Protein AF-A0A2N0S5H6-F1 (afdb_monomer)

Solvent-accessible surface area (backbone atoms only — not comparable to full-atom values): 31411 Å² total; per-residue (Å²): 136,88,83,88,82,83,91,84,84,89,79,95,75,89,82,78,88,78,75,84,79,77,81,79,90,83,74,82,88,77,57,75,69,56,57,54,49,52,53,50,52,53,53,54,73,74,46,84,79,72,85,78,77,91,74,98,81,82,85,87,78,81,90,71,80,88,72,75,82,74,94,62,91,73,54,74,63,61,60,55,54,60,67,68,74,77,76,79,77,81,77,80,81,58,78,86,73,92,74,80,87,81,83,85,87,77,74,83,90,67,100,73,87,85,73,73,70,66,69,67,74,67,76,87,83,93,69,87,53,64,54,62,48,60,57,70,46,63,93,85,52,78,41,75,45,79,43,86,48,61,28,45,51,56,71,80,57,55,62,32,46,49,51,28,48,58,47,22,59,40,40,54,85,34,24,47,65,59,50,63,32,86,57,41,84,41,66,72,87,80,49,97,61,69,58,93,47,57,46,68,55,55,82,62,59,40,77,39,72,71,100,52,78,43,82,40,66,84,64,49,71,86,80,81,46,74,67,62,53,48,51,53,44,70,76,71,35,62,73,47,52,54,42,14,49,51,43,33,53,51,52,72,76,53,75,72,86,70,79,87,57,52,54,35,73,29,32,41,31,29,47,10,63,24,70,100,50,68,53,76,67,27,40,22,38,18,34,39,35,41,39,77,101,48,49,75,50,74,48,63,49,27,50,58,40,58,55,36,47,32,25,68,78,34,86,66,94,78,85,84,90,79,87,46,17,52,60,52,47,37,30,52,50,33,65,76,42,64,92,45,92,84,67,64,58,76,88,85,75,49,74,66,54,55,56,50,51,59,54,47,44,47,71,46,82,36,60,91,50,71,74,72,94,76,58,56,65,73,45,80,47,78,36,74,40,53,54,64,92,81,36,53,18,44,34,41,32,36,72,72,70,34,73,51,76,47,58,65,74,52,51,98,45,69,61,57,50,53,69,56,65,74,59,89,80,70,84,86,71,91,54,60,63,81,85,44,51,56,29,39,45,32,59,55,51,37,71,50,39,56,55,50,49,65,35,51,52,56,66,52,52,66,61,57,63,72,65,66,81,78,67,100,81,79,73,85,81,78,79,77,80,81,81,76,88,83,87,75,91,134

InterPro domains:
  IPR036866 Ribonuclease Z/Hydroxyacylglutathione hydrolase-like [G3DSA:3.60.15.10] (267-371)
  IPR036866 Ribonuclease Z/Hydroxyacylglutathione hydrolase-like [G3DSA:3.60.15.10] (372-425)
  IPR036866 Ribonuclease Z/Hydroxyacylglutathione hydrolase-like [SSF56281] (268-423)
  IPR047151 Zinc phosphodiesterase ELAC protein 2-like [PTHR12553] (128-422)

Radius of gyration: 30.72 Å; Cα contacts (8 Å, |Δi|>4): 492; chains: 1; bounding box: 107×71×76 Å

Organism: NCBI:txid588596

pLDDT: mean 71.89, std 23.38, range [23.28, 97.62]

Sequence (490 aa):
MAKNITSSSSSTQNLETGTKRTRDSTLDEINSNSTLKYKKEILSLMFNQGQLSNDPKSSNKKRSNGKSSPNRGDNKDSLRERRKEMFPKRLPKSQHSFTSVAYICKGPDYKGKFDPLAAKALGLEPGPQYDIWMNKFGPETEHIIANEKYCPQRIIFYSSALSQLKMSKIDEQHFRIPYYSNEPIKQLESLDNIPKKASFAVPMMIYQTEPSFKLDMSQLGPVFDHNIESGKLLESSDDYLNIAEEVKQEVARSHSEAKNIPGKDVIITTLGTGSTFPSKYRNVSATLIKIPNNGFILLDVGEGTLGSMSRHFGPYDQPHDHHLGIVRVLKKWNEIHKGVDDATISVFGPSRLQKWLDEYSDVEDIGCSKPKNSMGINKVETVAVIHCPNSFGISIEHSDGWKIVYSGDTRPCEDLVRVVKGIQKYQYLPRVGISFDLIQVSIDELYKLPKFVKALKVLYADENEAGIEEDDNVYEEVYIEDEEDDNENK

Nearest PDB structures (foldseek):
  6lfm-assembly1_E  TM=4.347E-01  e=2.422E-01  Homo sapiens
  1f9s-assembly1_C  TM=4.407E-01  e=4.913E-01  Homo sapiens

Mean predicted aligned error: 16.36 Å

Structure (mmCIF, N/CA/C/O backbone):
data_AF-A0A2N0S5H6-F1
#
_entry.id   AF-A0A2N0S5H6-F1
#
loop_
_atom_site.group_PDB
_atom_site.id
_atom_site.type_symbol
_atom_site.label_atom_id
_atom_site.label_alt_id
_atom_site.label_comp_id
_atom_site.label_asym_id
_atom_site.label_entity_id
_atom_site.label_seq_id
_atom_site.pdbx_PDB_ins_code
_atom_site.Cartn_x
_atom_site.Cartn_y
_atom_site.Cartn_z
_atom_site.occupancy
_atom_site.B_iso_or_equiv
_atom_site.auth_seq_id
_atom_site.auth_comp_id
_atom_site.auth_asym_id
_atom_site.auth_atom_id
_atom_site.pdbx_PDB_model_num
ATOM 1 N N . MET A 1 1 ? 53.643 21.256 -0.124 1.00 37.19 1 MET A N 1
ATOM 2 C CA . MET A 1 1 ? 53.958 22.369 -1.044 1.00 37.19 1 MET A CA 1
ATOM 3 C C . MET A 1 1 ? 52.651 22.983 -1.499 1.00 37.19 1 MET A C 1
ATOM 5 O O . MET A 1 1 ? 51.930 22.368 -2.269 1.00 37.19 1 MET A O 1
ATOM 9 N N . ALA A 1 2 ? 52.321 24.140 -0.936 1.00 25.84 2 ALA A N 1
ATOM 10 C CA . ALA A 1 2 ? 51.168 24.942 -1.312 1.00 25.84 2 ALA A CA 1
ATOM 11 C C . ALA A 1 2 ? 51.457 25.716 -2.606 1.00 25.84 2 ALA A C 1
ATOM 13 O O . ALA A 1 2 ? 52.563 26.236 -2.755 1.00 25.84 2 ALA A O 1
ATOM 14 N N . LYS A 1 3 ? 50.457 25.862 -3.481 1.00 25.47 3 LYS A N 1
ATOM 15 C CA . LYS A 1 3 ? 50.323 27.028 -4.365 1.00 25.47 3 LYS A CA 1
ATOM 16 C C . LYS A 1 3 ? 48.847 27.407 -4.500 1.00 25.47 3 LYS A C 1
ATOM 18 O O . LYS A 1 3 ? 48.102 26.786 -5.246 1.00 25.47 3 LYS A O 1
ATOM 23 N N . ASN A 1 4 ? 48.484 28.443 -3.749 1.00 23.48 4 ASN A N 1
ATOM 24 C CA . ASN A 1 4 ? 47.377 29.356 -4.022 1.00 23.48 4 ASN A CA 1
ATOM 25 C C . ASN A 1 4 ? 47.757 30.279 -5.187 1.00 23.48 4 ASN A C 1
ATOM 27 O O . ASN A 1 4 ? 48.866 30.809 -5.154 1.00 23.48 4 ASN A O 1
ATOM 31 N N . ILE A 1 5 ? 46.828 30.536 -6.115 1.00 26.19 5 ILE A N 1
ATOM 32 C CA . ILE A 1 5 ? 46.712 31.772 -6.924 1.00 26.19 5 ILE A CA 1
ATOM 33 C C . ILE A 1 5 ? 45.202 31.955 -7.194 1.00 26.19 5 ILE A C 1
ATOM 35 O O . ILE A 1 5 ? 44.628 31.214 -7.981 1.00 26.19 5 ILE A O 1
ATOM 39 N N . THR A 1 6 ? 44.469 32.604 -6.283 1.00 25.16 6 THR A N 1
ATOM 40 C CA . THR A 1 6 ? 43.900 33.970 -6.383 1.00 25.16 6 THR A CA 1
ATOM 41 C C . THR A 1 6 ? 43.023 34.265 -7.603 1.00 25.16 6 THR A C 1
ATOM 43 O O . THR A 1 6 ? 43.492 34.359 -8.733 1.00 25.16 6 THR A O 1
ATOM 46 N N . SER A 1 7 ? 41.755 34.516 -7.282 1.00 25.08 7 SER A N 1
ATOM 47 C CA . SER A 1 7 ? 40.696 35.165 -8.050 1.00 25.08 7 SER A CA 1
ATOM 48 C C . SER A 1 7 ? 41.043 36.591 -8.490 1.00 25.08 7 SER A C 1
ATOM 50 O O . SER A 1 7 ? 41.510 37.388 -7.673 1.00 25.08 7 SER A O 1
ATOM 52 N N . SER A 1 8 ? 40.677 36.950 -9.719 1.00 23.38 8 SER A N 1
ATOM 53 C CA . SER A 1 8 ? 40.459 38.337 -10.139 1.00 23.38 8 SER A CA 1
ATOM 54 C C . SER A 1 8 ? 39.088 38.470 -10.802 1.00 23.38 8 SER A C 1
ATOM 56 O O . SER A 1 8 ? 38.651 37.624 -11.580 1.00 23.38 8 SER A O 1
ATOM 58 N N . SER A 1 9 ? 38.385 39.527 -10.414 1.00 23.69 9 SER A N 1
ATOM 59 C CA . SER A 1 9 ? 37.044 39.896 -10.837 1.00 23.69 9 SER A CA 1
ATOM 60 C C . SER A 1 9 ? 37.056 40.878 -12.014 1.00 23.69 9 SER A C 1
ATOM 62 O O . SER A 1 9 ? 37.983 41.666 -12.191 1.00 23.69 9 SER A O 1
ATOM 64 N N . SER A 1 10 ? 35.922 40.882 -12.720 1.00 24.36 10 SER A N 1
ATOM 65 C CA . SER A 1 10 ? 35.369 41.914 -13.612 1.00 24.36 10 SER A CA 1
ATOM 66 C C . SER A 1 10 ? 35.843 41.974 -15.074 1.00 24.36 10 SER A C 1
ATOM 68 O O . SER A 1 10 ? 36.946 42.389 -15.411 1.00 24.36 10 SER A O 1
ATOM 70 N N . SER A 1 11 ? 34.915 41.650 -15.975 1.00 23.28 11 SER A N 1
ATOM 71 C CA . SER A 1 11 ? 34.556 42.515 -17.107 1.00 23.28 11 SER A CA 1
ATOM 72 C C . SER A 1 11 ? 33.189 42.091 -17.645 1.00 23.28 11 SER A C 1
ATOM 74 O O . SER A 1 11 ? 32.995 40.999 -18.167 1.00 23.28 11 SER A O 1
ATOM 76 N N . THR A 1 12 ? 32.221 42.978 -17.454 1.00 29.17 12 THR A N 1
ATOM 77 C CA . THR A 1 12 ? 30.920 43.008 -18.113 1.00 29.17 12 THR A CA 1
ATOM 78 C C . THR A 1 12 ? 31.118 43.169 -19.618 1.00 29.17 12 THR A C 1
ATOM 80 O O . THR A 1 12 ? 31.690 44.162 -20.064 1.00 29.17 12 THR A O 1
ATOM 83 N N . GLN A 1 13 ? 30.614 42.222 -20.411 1.00 26.00 13 GLN A N 1
ATOM 84 C CA . GLN A 1 13 ? 30.357 42.440 -21.832 1.00 26.00 13 GLN A CA 1
ATOM 85 C C . GLN A 1 13 ? 28.946 41.971 -22.181 1.00 26.00 13 GLN A C 1
ATOM 87 O O . GLN A 1 13 ? 28.546 40.842 -21.905 1.00 26.00 13 GLN A O 1
ATOM 92 N N . ASN A 1 14 ? 28.202 42.924 -22.735 1.00 26.42 14 ASN A N 1
ATOM 93 C CA . ASN A 1 14 ? 26.841 42.826 -23.230 1.00 26.42 14 ASN A CA 1
ATOM 94 C C . ASN A 1 14 ? 26.702 41.679 -24.239 1.00 26.42 14 ASN A C 1
ATOM 96 O O . ASN A 1 14 ? 27.409 41.671 -25.245 1.00 26.42 14 ASN A O 1
ATOM 100 N N . LEU A 1 15 ? 25.756 40.764 -24.009 1.00 26.03 15 LEU A N 1
ATOM 101 C CA . LEU A 1 15 ? 25.221 39.926 -25.078 1.00 26.03 15 LEU A CA 1
ATOM 102 C C . LEU A 1 15 ? 24.009 40.626 -25.692 1.00 26.03 15 LEU A C 1
ATOM 104 O O . LEU A 1 15 ? 23.014 40.906 -25.024 1.00 26.03 15 LEU A O 1
ATOM 108 N N . GLU A 1 16 ? 24.159 40.924 -26.976 1.00 26.62 16 GLU A N 1
ATOM 109 C CA . GLU A 1 16 ? 23.167 41.502 -27.866 1.00 26.62 16 GLU A CA 1
ATOM 110 C C . GLU A 1 16 ? 21.895 40.647 -27.942 1.00 26.62 16 GLU A C 1
ATOM 112 O O . GLU A 1 16 ? 21.909 39.414 -27.920 1.00 26.62 16 GLU A O 1
ATOM 117 N N . THR A 1 17 ? 20.773 41.346 -28.060 1.00 29.62 17 THR A N 1
ATOM 118 C CA . THR A 1 17 ? 19.429 40.818 -28.256 1.00 29.62 17 THR A CA 1
ATOM 119 C C . THR A 1 17 ? 19.313 40.086 -29.596 1.00 29.62 17 THR A C 1
ATOM 121 O O . THR A 1 17 ? 19.136 40.687 -30.653 1.00 29.62 17 THR A O 1
ATOM 124 N N . GLY A 1 18 ? 19.375 38.754 -29.545 1.00 27.19 18 GLY A N 1
ATOM 125 C CA . GLY A 1 18 ? 19.101 37.869 -30.675 1.00 27.19 18 GLY A CA 1
ATOM 126 C C . GLY A 1 18 ? 17.610 37.812 -31.027 1.00 27.19 18 GLY A C 1
ATOM 127 O O . GLY A 1 18 ? 16.760 37.443 -30.220 1.00 27.19 18 GLY A O 1
ATOM 128 N N . THR A 1 19 ? 17.318 38.186 -32.265 1.00 26.62 19 THR A N 1
ATOM 129 C CA . THR A 1 19 ? 16.029 38.338 -32.945 1.00 26.62 19 THR A CA 1
ATOM 130 C C . THR A 1 19 ? 15.070 37.145 -32.791 1.00 26.62 19 THR A C 1
ATOM 132 O O . THR A 1 19 ? 15.437 35.996 -33.039 1.00 26.62 19 THR A O 1
ATOM 135 N N . LYS A 1 20 ? 13.794 37.425 -32.468 1.00 27.17 20 LYS A N 1
ATOM 136 C CA . LYS A 1 20 ? 12.671 36.471 -32.564 1.00 27.17 20 LYS A CA 1
ATOM 137 C C . LYS A 1 20 ? 12.628 35.862 -33.972 1.00 27.17 20 LYS A C 1
ATOM 139 O O . LYS A 1 20 ? 12.365 36.574 -34.939 1.00 27.17 20 LYS A O 1
ATOM 144 N N . ARG A 1 21 ? 12.847 34.548 -34.089 1.00 26.72 21 ARG A N 1
ATOM 145 C CA . ARG A 1 21 ? 12.574 33.797 -35.323 1.00 26.72 21 ARG A CA 1
ATOM 146 C C . ARG A 1 21 ? 11.066 33.784 -35.577 1.00 26.72 21 ARG A C 1
ATOM 148 O O . ARG A 1 21 ? 10.298 33.242 -34.785 1.00 26.72 21 ARG A O 1
ATOM 155 N N . THR A 1 22 ? 10.659 34.398 -36.678 1.00 28.80 22 THR A N 1
ATOM 156 C CA . THR A 1 22 ? 9.329 34.283 -37.277 1.00 28.80 22 THR A CA 1
ATOM 157 C C . THR A 1 22 ? 9.058 32.828 -37.661 1.00 28.80 22 THR A C 1
ATOM 159 O O . THR A 1 22 ? 9.879 32.207 -38.336 1.00 28.80 22 THR A O 1
ATOM 162 N N . ARG A 1 23 ? 7.922 32.284 -37.203 1.00 28.70 23 ARG A N 1
ATOM 163 C CA . ARG A 1 23 ? 7.387 30.989 -37.645 1.00 28.70 23 ARG A CA 1
ATOM 164 C C . ARG A 1 23 ? 7.070 31.071 -39.137 1.00 28.70 23 ARG A C 1
ATOM 166 O O . ARG A 1 23 ? 6.323 31.952 -39.551 1.00 28.70 23 ARG A O 1
ATOM 173 N N . ASP A 1 24 ? 7.651 30.160 -39.903 1.00 29.22 24 ASP A N 1
ATOM 174 C CA . ASP A 1 24 ? 7.383 29.989 -41.326 1.00 29.22 24 ASP A CA 1
ATOM 175 C C . ASP A 1 24 ? 6.044 29.251 -41.479 1.00 29.22 24 ASP A C 1
ATOM 177 O O . ASP A 1 24 ? 5.888 28.120 -41.018 1.00 29.22 24 ASP A O 1
ATOM 181 N N . SER A 1 25 ? 5.035 29.927 -42.024 1.00 35.44 25 SER A N 1
ATOM 182 C CA . SER A 1 25 ? 3.621 29.531 -41.965 1.00 35.44 25 SER A CA 1
ATOM 183 C C . SER A 1 25 ? 3.172 28.650 -43.138 1.00 35.44 25 SER A C 1
ATOM 185 O O . SER A 1 25 ? 2.024 28.734 -43.564 1.00 35.44 25 SER A O 1
ATOM 187 N N . THR A 1 26 ? 4.061 27.825 -43.696 1.00 32.84 26 THR A N 1
ATOM 188 C CA . THR A 1 26 ? 3.783 27.051 -44.924 1.00 32.84 26 THR A CA 1
ATOM 189 C C . THR A 1 26 ? 4.028 25.542 -44.814 1.00 32.84 26 THR A C 1
ATOM 191 O O . THR A 1 26 ? 4.084 24.866 -45.838 1.00 32.84 26 THR A O 1
ATOM 194 N N . LEU A 1 27 ? 4.128 24.978 -43.602 1.00 32.72 27 LEU A N 1
ATOM 195 C CA . LEU A 1 27 ? 4.300 23.524 -43.402 1.00 32.72 27 LEU A CA 1
ATOM 196 C C . LEU A 1 27 ? 3.227 22.836 -42.532 1.00 32.72 27 LEU A C 1
ATOM 198 O O . LEU A 1 27 ? 3.273 21.616 -42.396 1.00 32.72 27 LEU A O 1
ATOM 202 N N . ASP A 1 28 ? 2.220 23.561 -42.030 1.00 35.97 28 ASP A N 1
ATOM 203 C CA . ASP A 1 28 ? 1.248 23.028 -41.052 1.00 35.97 28 ASP A CA 1
ATOM 204 C C . ASP A 1 28 ? -0.126 22.607 -41.623 1.00 35.97 28 ASP A C 1
ATOM 206 O O . ASP A 1 28 ? -1.021 22.233 -40.867 1.00 35.97 28 ASP A O 1
ATOM 210 N N . GLU A 1 29 ? -0.330 22.595 -42.946 1.00 36.38 29 GLU A N 1
ATOM 211 C CA . GLU A 1 29 ? -1.639 22.233 -43.536 1.00 36.38 29 GLU A CA 1
ATOM 212 C C . GLU A 1 29 ? -1.776 20.783 -44.029 1.00 36.38 29 GLU A C 1
ATOM 214 O O . GLU A 1 29 ? -2.817 20.399 -44.564 1.00 36.38 29 GLU A O 1
ATOM 219 N N . ILE A 1 30 ? -0.790 19.916 -43.782 1.00 39.09 30 ILE A N 1
ATOM 220 C CA . ILE A 1 30 ? -0.921 18.487 -44.090 1.00 39.09 30 ILE A CA 1
ATOM 221 C C . ILE A 1 30 ? -0.887 17.669 -42.793 1.00 39.09 30 ILE A C 1
ATOM 223 O O . ILE A 1 30 ? 0.126 17.617 -42.108 1.00 39.09 30 ILE A O 1
ATOM 227 N N . ASN A 1 31 ? -2.000 16.964 -42.538 1.00 47.22 31 ASN A N 1
ATOM 228 C CA . ASN A 1 31 ? -2.188 15.808 -41.636 1.00 47.22 31 ASN A CA 1
ATOM 229 C C . ASN A 1 31 ? -2.870 15.941 -40.255 1.00 47.22 31 ASN A C 1
ATOM 231 O O . ASN A 1 31 ? -2.855 14.981 -39.480 1.00 47.22 31 ASN A O 1
ATOM 235 N N . SER A 1 32 ? -3.646 16.991 -39.979 1.00 43.47 32 SER A N 1
ATOM 236 C CA . SER A 1 32 ? -4.620 16.938 -38.863 1.00 43.47 32 SER A CA 1
ATOM 237 C C . SER A 1 32 ? -5.765 15.933 -39.123 1.00 43.47 32 SER A C 1
ATOM 239 O O . SER A 1 32 ? -6.182 15.194 -38.228 1.00 43.47 32 SER A O 1
ATOM 241 N N . ASN A 1 33 ? -6.216 15.814 -40.379 1.00 47.38 33 ASN A N 1
ATOM 242 C CA . ASN A 1 33 ? -7.332 14.939 -40.764 1.00 47.38 33 ASN A CA 1
ATOM 243 C C . ASN A 1 33 ? -6.982 13.441 -40.826 1.00 47.38 33 ASN A C 1
ATOM 245 O O . ASN A 1 33 ? -7.839 12.603 -40.543 1.00 47.38 33 ASN A O 1
ATOM 249 N N . SER A 1 34 ? -5.745 13.073 -41.172 1.00 48.41 34 SER A N 1
ATOM 250 C CA . SER A 1 34 ? -5.336 11.660 -41.245 1.00 48.41 34 SER A CA 1
ATOM 251 C C . SER A 1 34 ? -5.050 11.074 -39.864 1.00 48.41 34 SER A C 1
ATOM 253 O O . SER A 1 34 ? -5.452 9.948 -39.586 1.00 48.41 34 SER A O 1
ATOM 255 N N . THR A 1 35 ? -4.467 11.871 -38.966 1.00 44.28 35 THR A N 1
ATOM 256 C CA . THR A 1 35 ? -4.216 11.499 -37.569 1.00 44.28 35 THR A CA 1
ATOM 257 C C . THR A 1 35 ? -5.530 11.241 -36.832 1.00 44.28 35 THR A C 1
ATOM 259 O O . THR A 1 35 ? -5.672 10.248 -36.117 1.00 44.28 35 THR A O 1
ATOM 262 N N . LEU A 1 36 ? -6.544 12.081 -37.070 1.00 47.16 36 LEU A N 1
ATOM 263 C CA . LEU A 1 36 ? -7.873 11.907 -36.486 1.00 47.16 36 LEU A CA 1
ATOM 264 C C . LEU A 1 36 ? -8.618 10.696 -37.071 1.00 47.16 36 LEU A C 1
ATOM 266 O O . LEU A 1 36 ? -9.340 10.005 -36.350 1.00 47.16 36 LEU A O 1
ATOM 270 N N . LYS A 1 37 ? -8.423 10.411 -38.365 1.00 52.50 37 LYS A N 1
ATOM 271 C CA . LYS A 1 37 ? -8.972 9.224 -39.033 1.00 52.50 37 LYS A CA 1
ATOM 272 C C . LYS A 1 37 ? -8.351 7.937 -38.482 1.00 52.50 37 LYS A C 1
ATOM 274 O O . LYS A 1 37 ? -9.092 7.037 -38.104 1.00 52.50 37 LYS A O 1
ATOM 279 N N . TYR A 1 38 ? -7.029 7.903 -38.334 1.00 49.25 38 TYR A N 1
ATOM 280 C CA . TYR A 1 38 ? -6.286 6.765 -37.789 1.00 49.25 38 TYR A CA 1
ATOM 281 C C . TYR A 1 38 ? -6.653 6.484 -36.323 1.00 49.25 38 TYR A C 1
ATOM 283 O O . TYR A 1 38 ? -6.892 5.341 -35.937 1.00 49.25 38 TYR A O 1
ATOM 291 N N . LYS A 1 39 ? -6.818 7.540 -35.510 1.00 52.38 39 LYS A N 1
ATOM 292 C CA . LYS A 1 39 ? -7.276 7.427 -34.115 1.00 52.38 39 LYS A CA 1
ATOM 293 C C . LYS A 1 39 ? -8.697 6.848 -34.018 1.00 52.38 39 LYS A C 1
ATOM 295 O O . LYS A 1 39 ? -8.963 6.032 -33.140 1.00 52.38 39 LYS A O 1
ATOM 300 N N . LYS A 1 40 ? -9.601 7.221 -34.934 1.00 50.97 40 LYS A N 1
ATOM 301 C CA . LYS A 1 40 ? -10.965 6.660 -35.018 1.00 50.97 40 LYS A CA 1
ATOM 302 C C . LYS A 1 40 ? -10.981 5.202 -35.483 1.00 50.97 40 LYS A C 1
ATOM 304 O O . LYS A 1 40 ? -11.780 4.424 -34.975 1.00 50.97 40 LYS A O 1
ATOM 309 N N . GLU A 1 41 ? -10.097 4.832 -36.404 1.00 51.16 41 GLU A N 1
ATOM 310 C CA . GLU A 1 41 ? -9.963 3.459 -36.904 1.00 51.16 41 GLU A CA 1
ATOM 311 C C . GLU A 1 41 ? -9.491 2.510 -35.793 1.00 51.16 41 GLU A C 1
ATOM 313 O O . GLU A 1 41 ? -10.126 1.483 -35.552 1.00 51.16 41 GLU A O 1
ATOM 318 N N . ILE A 1 42 ? -8.475 2.912 -35.020 1.00 51.25 42 ILE A N 1
ATOM 319 C CA . ILE A 1 42 ? -8.006 2.157 -33.848 1.00 51.25 42 ILE A CA 1
ATOM 320 C C . ILE A 1 42 ? -9.111 2.019 -32.794 1.00 51.25 42 ILE A C 1
ATOM 322 O O . ILE A 1 42 ? -9.347 0.918 -32.302 1.00 51.25 42 ILE A O 1
ATOM 326 N N . LEU A 1 43 ? -9.853 3.092 -32.501 1.00 45.72 43 LEU A N 1
ATOM 327 C CA . LEU A 1 43 ? -10.984 3.030 -31.566 1.00 45.72 43 LEU A CA 1
ATOM 328 C C . LEU A 1 43 ? -12.103 2.093 -32.058 1.00 45.72 43 LEU A C 1
ATOM 330 O O . LEU A 1 43 ? -12.698 1.383 -31.253 1.00 45.72 43 LEU A O 1
ATOM 334 N N . SER A 1 44 ? -12.367 2.042 -33.367 1.00 44.56 44 SER A N 1
ATOM 335 C CA . SER A 1 44 ? -13.376 1.142 -33.947 1.00 44.56 44 SER A CA 1
ATOM 336 C C . SER A 1 44 ? -12.968 -0.335 -33.931 1.00 44.56 44 SER A C 1
ATOM 338 O O . SER A 1 44 ? -13.827 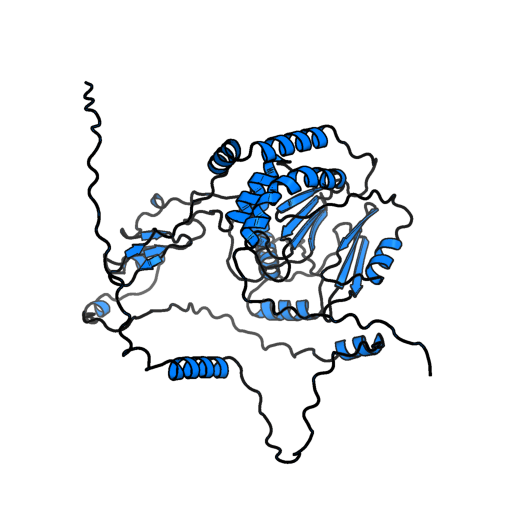-1.205 -33.826 1.00 44.56 44 SER A O 1
ATOM 340 N N . LEU A 1 45 ? -11.664 -0.622 -33.983 1.00 45.06 45 LEU A N 1
ATOM 341 C CA . LEU A 1 45 ? -11.116 -1.976 -33.860 1.00 45.06 45 LEU A CA 1
ATOM 342 C C . LEU A 1 45 ? -11.056 -2.441 -32.397 1.00 45.06 45 LEU A C 1
ATOM 344 O O . LEU A 1 45 ? -11.175 -3.633 -32.125 1.00 45.06 45 LEU A O 1
ATOM 348 N N . MET A 1 46 ? -10.888 -1.506 -31.457 1.00 36.06 46 MET A N 1
ATOM 349 C CA . MET A 1 46 ? -10.826 -1.781 -30.017 1.00 36.06 46 MET A CA 1
ATOM 350 C C . MET A 1 46 ? -12.196 -2.061 -29.385 1.00 36.06 46 MET A C 1
ATOM 352 O O . MET A 1 46 ? -12.273 -2.803 -28.407 1.00 36.06 46 MET A O 1
ATOM 356 N N . PHE A 1 47 ? -13.279 -1.509 -29.940 1.00 45.59 47 PHE A N 1
ATOM 357 C CA . PHE A 1 47 ? -14.634 -1.681 -29.417 1.00 45.59 47 PHE A CA 1
ATOM 358 C C . PHE A 1 47 ? -15.553 -2.267 -30.490 1.00 45.59 47 PHE A C 1
ATOM 360 O O . PHE A 1 47 ? -16.027 -1.566 -31.379 1.00 45.59 47 PHE A O 1
ATOM 367 N N . ASN A 1 48 ? -15.829 -3.567 -30.380 1.00 39.91 48 ASN A N 1
ATOM 368 C CA . ASN A 1 48 ? -16.759 -4.280 -31.253 1.00 39.91 48 ASN A CA 1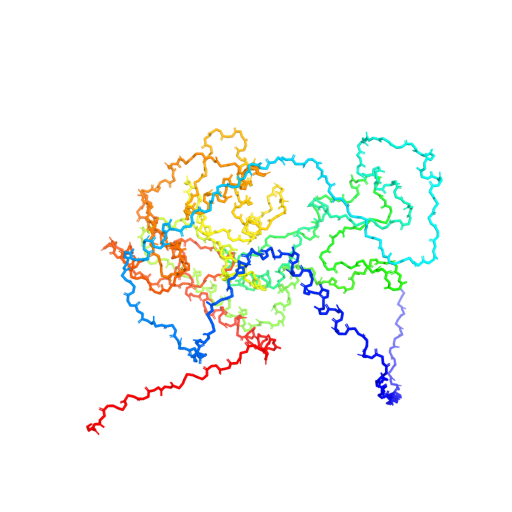
ATOM 369 C C . ASN A 1 48 ? -18.169 -3.670 -31.101 1.00 39.91 48 ASN A C 1
ATOM 371 O O . ASN A 1 48 ? -18.858 -3.924 -30.111 1.00 39.91 48 ASN A O 1
ATOM 375 N N . GLN A 1 49 ? -18.600 -2.832 -32.049 1.00 42.25 49 GLN A N 1
ATOM 376 C CA . GLN A 1 49 ? -19.969 -2.317 -32.068 1.00 42.25 49 GLN A CA 1
ATOM 377 C C . GLN A 1 49 ? -20.910 -3.463 -32.447 1.00 42.25 49 GLN A C 1
ATOM 379 O O . GLN A 1 49 ? -20.966 -3.897 -33.596 1.00 42.25 49 GLN A O 1
ATOM 384 N N . GLY A 1 50 ? -21.626 -3.981 -31.447 1.00 35.31 50 GLY A N 1
ATOM 385 C CA . GLY A 1 50 ? -22.696 -4.948 -31.645 1.00 35.31 50 GLY A CA 1
ATOM 386 C C . GLY A 1 50 ? -23.704 -4.450 -32.683 1.00 35.31 50 GLY A C 1
ATOM 387 O O . GLY A 1 50 ? -24.049 -3.271 -32.718 1.00 35.31 50 GLY A O 1
ATOM 388 N N . GLN A 1 51 ? -24.135 -5.379 -33.534 1.00 34.12 51 GLN A N 1
ATOM 389 C CA . GLN A 1 51 ? -25.084 -5.214 -34.632 1.00 34.12 51 GLN A CA 1
ATOM 390 C C . GLN A 1 51 ? -26.220 -4.229 -34.310 1.00 34.12 51 GLN A C 1
ATOM 392 O O . GLN A 1 51 ? -27.123 -4.531 -33.532 1.00 34.12 51 GLN A O 1
ATOM 397 N N . LEU A 1 52 ? -26.214 -3.074 -34.976 1.00 31.83 52 LEU A N 1
ATOM 398 C CA . LEU A 1 52 ? -27.413 -2.262 -35.145 1.00 31.83 52 LEU A CA 1
ATOM 399 C C . LEU A 1 52 ? -28.287 -2.950 -36.198 1.00 31.83 52 LEU A C 1
ATOM 401 O O . LEU A 1 52 ? -27.934 -3.009 -37.376 1.00 31.83 52 LEU A O 1
ATOM 405 N N . SER A 1 53 ? -29.413 -3.511 -35.763 1.00 30.67 53 SER A N 1
ATOM 406 C CA . SER A 1 53 ? -30.459 -3.999 -36.654 1.00 30.67 53 SER A CA 1
ATOM 407 C C . SER A 1 53 ? -31.038 -2.829 -37.452 1.00 30.67 53 SER A C 1
ATOM 409 O O . SER A 1 53 ? -31.496 -1.838 -36.883 1.00 30.67 53 SER A O 1
ATOM 411 N N . ASN A 1 54 ? -31.019 -2.962 -38.777 1.00 30.98 54 ASN A N 1
ATOM 412 C CA . ASN A 1 54 ? -31.700 -2.068 -39.704 1.00 30.98 54 ASN A CA 1
ATOM 413 C C . ASN A 1 54 ? -33.213 -2.193 -39.510 1.00 30.98 54 ASN A C 1
ATOM 415 O O . ASN A 1 54 ? -33.800 -3.165 -39.978 1.00 30.98 54 ASN A O 1
ATOM 419 N N . ASP A 1 55 ? -33.839 -1.200 -38.882 1.00 30.41 55 ASP A N 1
ATOM 420 C CA . ASP A 1 55 ? -35.292 -1.041 -38.931 1.00 30.41 55 ASP A CA 1
ATOM 421 C C . ASP A 1 55 ? -35.649 0.421 -39.266 1.00 30.41 55 ASP A C 1
ATOM 423 O O . ASP A 1 55 ? -35.576 1.309 -38.410 1.00 30.41 55 ASP A O 1
ATOM 427 N N . PRO A 1 56 ? -35.965 0.740 -40.536 1.00 32.41 56 PRO A N 1
ATOM 428 C CA . PRO A 1 56 ? -36.235 2.101 -40.966 1.00 32.41 56 PRO A CA 1
ATOM 429 C C . PRO A 1 56 ? -37.733 2.384 -40.848 1.00 32.41 56 PRO A C 1
ATOM 431 O O . PRO A 1 56 ? -38.447 2.309 -41.843 1.00 32.41 56 PRO A O 1
ATOM 434 N N . LYS A 1 57 ? -38.228 2.699 -39.642 1.00 34.41 57 LYS A N 1
ATOM 435 C CA . LYS A 1 57 ? -39.567 3.292 -39.428 1.00 34.41 57 LYS A CA 1
ATOM 436 C C . LYS A 1 57 ? -39.743 3.804 -37.994 1.00 34.41 57 LYS A C 1
ATOM 438 O O . LYS A 1 57 ? -40.250 3.101 -37.134 1.00 34.41 57 LYS A O 1
ATOM 443 N N . SER A 1 58 ? -39.357 5.058 -37.751 1.00 29.53 58 SER A N 1
ATOM 444 C CA . SER A 1 58 ? -40.001 5.955 -36.769 1.00 29.53 58 SER A CA 1
ATOM 445 C C . SER A 1 58 ? -39.260 7.297 -36.734 1.00 29.53 58 SER A C 1
ATOM 447 O O . SER A 1 58 ? -38.479 7.597 -35.831 1.00 29.53 58 SER A O 1
ATOM 449 N N . SER A 1 59 ? -39.511 8.123 -37.744 1.00 31.48 59 SER A N 1
ATOM 450 C CA . SER A 1 59 ? -39.229 9.557 -37.714 1.00 31.48 59 SER A CA 1
ATOM 451 C C . SER A 1 59 ? -40.144 10.274 -36.710 1.00 31.48 59 SER A C 1
ATOM 453 O O . SER A 1 59 ? -41.331 9.965 -36.637 1.00 31.48 59 SER A O 1
ATOM 455 N N . ASN A 1 60 ? -39.595 11.302 -36.054 1.00 33.81 60 ASN A N 1
ATOM 456 C CA . ASN A 1 60 ? -40.241 12.322 -35.211 1.00 33.81 60 ASN A CA 1
ATOM 457 C C . ASN A 1 60 ? -40.513 11.983 -33.736 1.00 33.81 60 ASN A C 1
ATOM 459 O O . ASN A 1 60 ? -41.648 11.727 -33.342 1.00 33.81 60 ASN A O 1
ATOM 463 N N . LYS A 1 61 ? -39.514 12.237 -32.878 1.00 31.28 61 LYS A N 1
ATOM 464 C CA . LYS A 1 61 ? -39.754 12.905 -31.587 1.00 31.28 61 LYS A CA 1
ATOM 465 C C . LYS A 1 61 ? -38.727 14.015 -31.360 1.00 31.28 61 LYS A C 1
ATOM 467 O O . LYS A 1 61 ? -37.525 13.808 -31.482 1.00 31.28 61 LYS A O 1
ATOM 472 N N . LYS A 1 62 ? -39.256 15.207 -31.077 1.00 28.83 62 LYS A N 1
ATOM 473 C CA . LYS A 1 62 ? -38.541 16.439 -30.728 1.00 28.83 62 LYS A CA 1
ATOM 474 C C . LYS A 1 62 ? -37.494 16.175 -29.640 1.00 28.83 62 LYS A C 1
ATOM 476 O O . LYS A 1 62 ? -37.791 15.498 -28.659 1.00 28.83 62 LYS A O 1
ATOM 481 N N . ARG A 1 63 ? -36.312 16.780 -29.795 1.00 29.55 63 ARG A N 1
ATOM 482 C CA . ARG A 1 63 ? -35.331 16.960 -28.718 1.00 29.55 63 ARG A CA 1
ATOM 483 C C . ARG A 1 63 ? -36.001 17.731 -27.578 1.00 29.55 63 ARG A C 1
ATOM 485 O O . ARG A 1 63 ? -36.312 18.907 -27.736 1.00 29.55 63 ARG A O 1
ATOM 492 N N . SER A 1 64 ? -36.259 17.057 -26.463 1.00 28.52 64 SER A N 1
ATOM 493 C CA . SER A 1 64 ? -36.556 17.701 -25.187 1.00 28.52 64 SER A CA 1
ATOM 494 C C . SER A 1 64 ? -35.242 17.926 -24.449 1.00 28.52 64 SER A C 1
ATOM 496 O O . SER A 1 64 ? -34.471 16.980 -24.283 1.00 28.52 64 SER A O 1
ATOM 498 N N . ASN A 1 65 ? -35.016 19.168 -24.021 1.00 29.08 65 ASN A N 1
ATOM 499 C CA . ASN A 1 65 ? -33.934 19.572 -23.130 1.00 29.08 65 ASN A CA 1
ATOM 500 C C . ASN A 1 65 ? -33.798 18.603 -21.949 1.00 29.08 65 ASN A C 1
ATOM 502 O O . ASN A 1 65 ? -34.803 18.159 -21.383 1.00 29.08 65 ASN A O 1
ATOM 506 N N . GLY A 1 66 ? -32.549 18.266 -21.622 1.00 31.47 66 GLY A N 1
ATOM 507 C CA . GLY A 1 66 ? -32.190 17.380 -20.525 1.00 31.47 66 GLY A CA 1
ATOM 508 C C . GLY A 1 66 ? -32.734 17.918 -19.210 1.00 31.47 66 GLY A C 1
ATOM 509 O O . GLY A 1 66 ? -32.215 18.884 -18.666 1.00 31.47 66 GLY A O 1
ATOM 510 N N . LYS A 1 67 ? -33.798 17.284 -18.716 1.00 30.11 67 LYS A N 1
ATOM 511 C CA . LYS A 1 67 ? -34.198 17.400 -17.322 1.00 30.11 67 LYS A CA 1
ATOM 512 C C . LYS A 1 67 ? -33.273 16.518 -16.495 1.00 30.11 67 LYS A C 1
ATOM 514 O O . LYS A 1 67 ? -33.056 15.351 -16.826 1.00 30.11 67 LYS A O 1
ATOM 519 N N . SER A 1 68 ? -32.761 17.126 -15.436 1.00 33.09 68 SER A N 1
ATOM 520 C CA . SER A 1 68 ? -32.171 16.504 -14.262 1.00 33.09 68 SER A CA 1
ATOM 521 C C . SER A 1 68 ? -32.895 15.212 -13.872 1.00 33.09 68 SER A C 1
ATOM 523 O O . SER A 1 68 ? -34.121 15.091 -13.947 1.00 33.09 68 SER A O 1
ATOM 525 N N . SER A 1 69 ? -32.095 14.220 -13.484 1.00 30.20 69 SER A N 1
ATOM 526 C CA . SER A 1 69 ? -32.565 12.922 -13.006 1.00 30.20 69 SER A CA 1
ATOM 527 C C . SER A 1 69 ? -33.563 13.131 -11.859 1.00 30.20 69 SER A C 1
ATOM 529 O O . SER A 1 69 ? -33.222 13.814 -10.891 1.00 30.20 69 SER A O 1
ATOM 531 N N . PRO A 1 70 ? -34.797 12.602 -11.926 1.00 34.72 70 PRO A N 1
ATOM 532 C CA . PRO A 1 70 ? -35.753 12.838 -10.866 1.00 34.72 70 PRO A CA 1
ATOM 533 C C . PRO A 1 70 ? -35.370 11.983 -9.658 1.00 34.72 70 PRO A C 1
ATOM 535 O O . PRO A 1 70 ? -35.311 10.755 -9.749 1.00 34.72 70 PRO A O 1
ATOM 538 N N . ASN A 1 71 ? -35.181 12.643 -8.513 1.00 41.81 71 ASN A N 1
ATOM 539 C CA . ASN A 1 71 ? -35.394 12.055 -7.194 1.00 41.81 71 ASN A CA 1
ATOM 540 C C . ASN A 1 71 ? -36.779 11.386 -7.195 1.00 41.81 71 ASN A C 1
ATOM 542 O O . ASN A 1 71 ? -37.805 12.032 -6.991 1.00 41.81 71 ASN A O 1
ATOM 546 N N . ARG A 1 72 ? -36.829 10.087 -7.480 1.00 37.66 72 ARG A N 1
ATOM 547 C CA . ARG A 1 72 ? -38.010 9.254 -7.273 1.00 37.66 72 ARG A CA 1
ATOM 548 C C . ARG A 1 72 ? -37.640 8.201 -6.252 1.00 37.66 72 ARG A C 1
ATOM 550 O O . ARG A 1 72 ? -36.617 7.538 -6.386 1.00 37.66 72 ARG A O 1
ATOM 557 N N . GLY A 1 73 ? -38.470 8.107 -5.216 1.00 39.88 73 GLY A N 1
ATOM 558 C CA . GLY A 1 73 ? -38.400 7.086 -4.181 1.00 39.88 73 GLY A CA 1
ATOM 559 C C . GLY A 1 73 ? -38.524 5.698 -4.792 1.00 39.88 73 GLY A C 1
ATOM 560 O O . GLY A 1 73 ? -39.610 5.128 -4.856 1.00 39.88 73 GLY A O 1
ATOM 561 N N . ASP A 1 74 ? -37.400 5.170 -5.261 1.00 39.94 74 ASP A N 1
ATOM 562 C CA . ASP A 1 74 ? -37.313 3.818 -5.773 1.00 39.94 74 ASP A CA 1
ATOM 563 C C . ASP A 1 74 ? -37.538 2.860 -4.603 1.00 39.94 74 ASP A C 1
ATOM 565 O O . ASP A 1 74 ? -36.745 2.765 -3.662 1.00 39.94 74 ASP A O 1
ATOM 569 N N . ASN A 1 75 ? -38.669 2.159 -4.662 1.00 46.53 75 ASN A N 1
ATOM 570 C CA . ASN A 1 75 ? -39.049 1.140 -3.699 1.00 46.53 75 ASN A CA 1
ATOM 571 C C . ASN A 1 75 ? -37.894 0.128 -3.555 1.00 46.53 75 ASN A C 1
ATOM 573 O O . ASN A 1 75 ? -37.365 -0.340 -4.573 1.00 46.53 75 ASN A O 1
ATOM 577 N N . LYS A 1 76 ? -37.488 -0.202 -2.316 1.00 51.53 76 LYS A N 1
ATOM 578 C CA . LYS A 1 76 ? -36.308 -1.045 -2.010 1.00 51.53 76 LYS A CA 1
ATOM 579 C C . LYS A 1 76 ? -36.320 -2.377 -2.771 1.00 51.53 76 LYS A C 1
ATOM 581 O O . LYS A 1 76 ? -35.258 -2.884 -3.137 1.00 51.53 76 LYS A O 1
ATOM 586 N N . ASP A 1 77 ? -37.507 -2.896 -3.071 1.00 49.28 77 ASP A N 1
ATOM 587 C CA . ASP A 1 77 ? -37.700 -4.130 -3.832 1.00 49.28 77 ASP A CA 1
ATOM 588 C C . ASP A 1 77 ? -37.348 -3.989 -5.322 1.00 49.28 77 ASP A C 1
ATOM 590 O O . ASP A 1 77 ? -36.745 -4.894 -5.889 1.00 49.28 77 ASP A O 1
ATOM 594 N N . SER A 1 78 ? -37.578 -2.826 -5.942 1.00 48.22 78 SER A N 1
ATOM 595 C CA . SER A 1 78 ? -37.229 -2.569 -7.354 1.00 48.22 78 SER A CA 1
ATOM 596 C C . SER A 1 78 ? -35.715 -2.487 -7.597 1.00 48.22 78 SER A C 1
ATOM 598 O O . SER A 1 78 ? -35.216 -2.830 -8.672 1.00 48.22 78 SER A O 1
ATOM 600 N N . LEU A 1 79 ? -34.957 -2.049 -6.586 1.00 49.31 79 LEU A N 1
ATOM 601 C CA . LEU A 1 79 ? -33.494 -2.060 -6.601 1.00 49.31 79 LEU A CA 1
ATOM 602 C C . LEU A 1 79 ? -32.947 -3.466 -6.338 1.00 49.31 79 LEU A C 1
ATOM 604 O O . LEU A 1 79 ? -31.861 -3.782 -6.811 1.00 49.31 79 LEU A O 1
ATOM 608 N N . ARG A 1 80 ? -33.669 -4.306 -5.588 1.00 50.06 80 ARG A N 1
ATOM 609 C CA . ARG A 1 80 ? -33.338 -5.724 -5.366 1.00 50.06 80 ARG A CA 1
ATOM 610 C C . ARG A 1 80 ? -33.638 -6.586 -6.596 1.00 50.06 80 ARG A C 1
ATOM 612 O O . ARG A 1 80 ? -32.855 -7.478 -6.903 1.00 50.06 80 ARG A O 1
ATOM 619 N N . GLU A 1 81 ? -34.722 -6.296 -7.307 1.00 48.72 81 GLU A N 1
ATOM 620 C CA . GLU A 1 81 ? -35.115 -6.950 -8.562 1.00 48.72 81 GLU A CA 1
ATOM 621 C C . GLU A 1 81 ? -34.128 -6.630 -9.693 1.00 48.72 81 GLU A C 1
ATOM 623 O O . GLU A 1 81 ? -33.550 -7.548 -10.270 1.00 48.72 81 GLU A O 1
ATOM 628 N N . ARG A 1 82 ? -33.794 -5.346 -9.915 1.00 50.91 82 ARG A N 1
ATOM 629 C CA . ARG A 1 82 ? -32.763 -4.943 -10.897 1.00 50.91 82 ARG A CA 1
ATOM 630 C C . ARG A 1 82 ? -31.370 -5.518 -10.601 1.00 50.91 82 ARG A C 1
ATOM 632 O O . ARG A 1 82 ? -30.558 -5.652 -11.508 1.00 50.91 82 ARG A O 1
ATOM 639 N N . ARG A 1 83 ? -31.080 -5.899 -9.349 1.00 52.66 83 ARG A N 1
ATOM 640 C CA . ARG A 1 83 ? -29.824 -6.573 -8.960 1.00 52.66 83 ARG A CA 1
ATOM 641 C C . ARG A 1 83 ? -29.744 -8.042 -9.401 1.00 52.66 83 ARG A C 1
ATOM 643 O O . ARG A 1 83 ? -28.640 -8.581 -9.410 1.00 52.66 83 ARG A O 1
ATOM 650 N N . LYS A 1 84 ? -30.862 -8.696 -9.753 1.00 50.66 84 LYS A N 1
ATOM 651 C CA . LYS A 1 84 ? -30.868 -10.094 -10.234 1.00 50.66 84 LYS A CA 1
ATOM 652 C C . LYS A 1 84 ? -30.495 -10.218 -11.716 1.00 50.66 84 LYS A C 1
ATOM 654 O O . LYS A 1 84 ? -29.977 -11.256 -12.126 1.00 50.66 84 LYS A O 1
ATOM 659 N N . GLU A 1 85 ? -30.705 -9.172 -12.511 1.00 49.41 85 GLU A N 1
ATOM 660 C CA . GLU A 1 85 ? -30.512 -9.195 -13.963 1.00 49.41 85 GLU A CA 1
ATOM 661 C C . GLU A 1 85 ? -29.151 -8.617 -14.377 1.00 49.41 85 GLU A C 1
ATOM 663 O O . GLU A 1 85 ? -29.033 -7.454 -14.731 1.00 49.41 85 GLU A O 1
ATOM 668 N N . MET A 1 86 ? -28.100 -9.436 -14.287 1.00 54.47 86 MET A N 1
ATOM 669 C CA . MET A 1 86 ? -26.926 -9.466 -15.184 1.00 54.47 86 MET A CA 1
ATOM 670 C C . MET A 1 86 ? -25.833 -10.288 -14.496 1.00 54.47 86 MET A C 1
ATOM 672 O O . MET A 1 86 ? -24.883 -9.754 -13.913 1.00 54.47 86 MET A O 1
ATOM 676 N N . PHE A 1 87 ? -25.977 -11.610 -14.557 1.00 57.12 87 PHE A N 1
ATOM 677 C CA . PHE A 1 87 ? -24.860 -12.525 -14.355 1.00 57.12 87 PHE A CA 1
ATOM 678 C C . PHE A 1 87 ? -24.361 -12.937 -15.744 1.00 57.12 87 PHE A C 1
ATOM 680 O O . PHE A 1 87 ? -24.992 -13.786 -16.377 1.00 57.12 87 PHE A O 1
ATOM 687 N N . PRO A 1 88 ? -23.284 -12.327 -16.278 1.00 62.78 88 PRO A N 1
ATOM 688 C CA . PRO A 1 88 ? -22.699 -12.808 -17.526 1.00 62.78 88 PRO A CA 1
ATOM 689 C C . PRO A 1 88 ? -22.314 -14.283 -17.353 1.00 62.78 88 PRO A C 1
ATOM 691 O O . PRO A 1 88 ? -21.849 -14.671 -16.282 1.00 62.78 88 PRO A O 1
ATOM 694 N N . LYS A 1 89 ? -22.515 -15.123 -18.376 1.00 69.69 89 LYS A N 1
ATOM 695 C CA . LYS A 1 89 ? -22.076 -16.532 -18.350 1.00 69.69 89 LYS A CA 1
ATOM 696 C C . LYS A 1 89 ? -20.567 -16.607 -18.055 1.00 69.69 89 LYS A C 1
ATOM 698 O O . LYS A 1 89 ? -19.843 -15.647 -18.320 1.00 69.69 89 LYS A O 1
ATOM 703 N N . ARG A 1 90 ? -20.094 -17.692 -17.428 1.00 73.56 90 ARG A N 1
ATOM 704 C CA . ARG A 1 90 ? -18.652 -17.902 -17.187 1.00 73.56 90 ARG A CA 1
ATOM 705 C C . ARG A 1 90 ? -17.908 -17.931 -18.522 1.00 73.56 90 ARG A C 1
ATOM 707 O O . ARG A 1 90 ? -18.430 -18.505 -19.480 1.00 73.56 90 ARG A O 1
ATOM 714 N N . LEU A 1 91 ? -16.730 -17.319 -18.584 1.00 77.31 91 LEU A N 1
ATOM 715 C CA . LEU A 1 91 ? -15.866 -17.437 -19.759 1.00 77.31 91 LEU A CA 1
ATOM 716 C C . LEU A 1 91 ? -15.412 -18.902 -19.960 1.00 77.31 91 LEU A C 1
ATOM 718 O O . LEU A 1 91 ? -15.342 -19.665 -18.988 1.00 77.31 91 LEU A O 1
ATOM 722 N N . PRO A 1 92 ? -15.126 -19.330 -21.206 1.00 80.12 92 PRO A N 1
ATOM 723 C CA . PRO A 1 92 ? -14.470 -20.610 -21.456 1.00 80.12 92 PRO A CA 1
ATOM 724 C C . PRO A 1 92 ? -13.115 -20.676 -20.742 1.00 80.12 92 PRO A C 1
ATOM 726 O O . PRO A 1 92 ? -12.418 -19.666 -20.660 1.00 80.12 92 PRO A O 1
ATOM 729 N N . LYS A 1 93 ? -12.727 -21.864 -20.264 1.00 79.50 93 LYS A N 1
ATOM 730 C CA . LYS A 1 93 ? -11.412 -22.055 -19.637 1.00 79.50 93 LYS A CA 1
ATOM 731 C C . LYS A 1 93 ? -10.296 -21.745 -20.634 1.00 79.50 93 LYS A C 1
ATOM 733 O O . LYS A 1 93 ? -10.288 -22.291 -21.739 1.00 79.50 93 LYS A O 1
ATOM 738 N N . SER A 1 94 ? -9.351 -20.907 -20.226 1.00 74.88 94 SER A N 1
ATOM 739 C CA . SER A 1 94 ? -8.105 -20.668 -20.954 1.00 74.88 94 SER A CA 1
ATOM 740 C C . SER A 1 94 ? -7.170 -21.875 -20.875 1.00 74.88 94 SER A C 1
ATOM 742 O O . SER A 1 94 ? -7.240 -22.677 -19.945 1.00 74.88 94 SER A O 1
ATOM 744 N N . GLN A 1 95 ? -6.265 -21.991 -21.847 1.00 73.56 95 GLN A N 1
ATOM 745 C CA . GLN A 1 95 ? -5.128 -22.908 -21.787 1.00 73.56 95 GLN A CA 1
ATOM 746 C C . GLN A 1 95 ? -3.849 -22.099 -21.590 1.00 73.56 95 GLN A C 1
ATOM 748 O O . GLN A 1 95 ? -3.674 -21.054 -22.219 1.00 73.56 95 GLN A O 1
ATOM 753 N N . HIS A 1 96 ? -2.965 -22.576 -20.715 1.00 72.25 96 HIS A N 1
ATOM 754 C CA . HIS A 1 96 ? -1.686 -21.921 -20.484 1.00 72.25 96 HIS A CA 1
ATOM 755 C C . HIS A 1 96 ? -0.832 -21.966 -21.757 1.00 72.25 96 HIS A C 1
ATOM 757 O O . HIS A 1 96 ? -0.713 -23.010 -22.400 1.00 72.25 96 HIS A O 1
ATOM 763 N N . SER A 1 97 ? -0.241 -20.829 -22.116 1.00 75.19 97 SER A N 1
ATOM 764 C CA . SER A 1 97 ? 0.699 -20.736 -23.227 1.00 75.19 97 SER A CA 1
ATOM 765 C C . SER A 1 97 ? 2.107 -20.620 -22.669 1.00 75.19 97 SER A C 1
ATOM 767 O O . SER A 1 97 ? 2.399 -19.703 -21.908 1.00 75.19 97 SER A O 1
ATOM 769 N N . PHE A 1 98 ? 2.998 -21.507 -23.101 1.00 77.25 98 PHE A N 1
ATOM 770 C CA . PHE A 1 98 ? 4.434 -21.408 -22.822 1.00 77.25 98 PHE A CA 1
ATOM 771 C C . PHE A 1 98 ? 5.148 -20.419 -23.762 1.00 77.25 98 PHE A C 1
ATOM 773 O O . PHE A 1 98 ? 6.376 -20.358 -23.797 1.00 77.25 98 PHE A O 1
ATOM 780 N N . THR A 1 99 ? 4.392 -19.668 -24.568 1.00 81.88 99 THR A N 1
ATOM 781 C CA . THR A 1 99 ? 4.944 -18.738 -25.555 1.00 81.88 99 THR A CA 1
ATOM 782 C C . THR A 1 99 ? 5.334 -17.432 -24.876 1.00 81.88 99 THR A C 1
ATOM 784 O O . THR A 1 99 ? 4.468 -16.690 -24.417 1.00 81.88 99 THR A O 1
ATOM 787 N N . SER A 1 100 ? 6.629 -17.118 -24.864 1.00 74.56 100 SER A N 1
ATOM 788 C CA . SER A 1 100 ? 7.100 -15.762 -24.579 1.00 74.56 100 SER A CA 1
ATOM 789 C C . SER A 1 100 ? 7.040 -14.929 -25.856 1.00 74.56 100 SER A C 1
ATOM 791 O O . SER A 1 100 ? 7.532 -15.354 -26.904 1.00 74.56 100 SER A O 1
ATOM 793 N N . VAL A 1 101 ? 6.423 -13.751 -25.781 1.00 79.56 101 VAL A N 1
ATOM 794 C CA . VAL A 1 101 ? 6.361 -12.810 -26.902 1.00 79.56 101 VAL A CA 1
ATOM 795 C C . VAL A 1 101 ? 7.464 -11.779 -26.716 1.00 79.56 101 VAL A C 1
ATOM 797 O O . VAL A 1 101 ? 7.425 -10.978 -25.785 1.00 79.56 101 VAL A O 1
ATOM 800 N N . ALA A 1 102 ? 8.442 -11.795 -27.617 1.00 75.56 102 ALA A N 1
ATOM 801 C CA . ALA A 1 102 ? 9.459 -10.760 -27.723 1.00 75.56 102 ALA A CA 1
ATOM 802 C C . ALA A 1 102 ? 9.182 -9.896 -28.956 1.00 75.56 102 ALA A C 1
ATOM 804 O O . ALA A 1 102 ? 8.769 -10.401 -30.001 1.00 75.56 102 ALA A O 1
ATOM 805 N N . TYR A 1 103 ? 9.435 -8.596 -28.841 1.00 80.44 103 TYR A N 1
ATOM 806 C CA . TYR A 1 103 ? 9.256 -7.650 -29.935 1.00 80.44 103 TYR A CA 1
ATOM 807 C C . TYR A 1 103 ? 10.617 -7.229 -30.483 1.00 80.44 103 TYR A C 1
ATOM 809 O O . TYR A 1 103 ? 11.508 -6.852 -29.726 1.00 80.44 103 TYR A O 1
ATOM 817 N N . ILE A 1 104 ? 10.762 -7.258 -31.809 1.00 76.00 104 ILE A N 1
ATOM 818 C CA . ILE A 1 104 ? 11.852 -6.568 -32.503 1.00 76.00 104 ILE A CA 1
ATOM 819 C C . ILE A 1 104 ? 11.269 -5.264 -33.034 1.00 76.00 104 ILE A C 1
ATOM 821 O O . ILE A 1 104 ? 10.586 -5.241 -34.058 1.00 76.00 104 ILE A O 1
ATOM 825 N N . CYS A 1 105 ? 11.517 -4.173 -32.318 1.00 75.69 105 CYS A N 1
ATOM 826 C CA . CYS A 1 105 ? 11.110 -2.844 -32.751 1.00 75.69 105 CYS A CA 1
ATOM 827 C C . CYS A 1 105 ? 12.122 -2.326 -33.782 1.00 75.69 105 CYS A C 1
ATOM 829 O O . CYS A 1 105 ? 13.216 -1.897 -33.422 1.00 75.69 105 CYS A O 1
ATOM 831 N N . LYS A 1 106 ? 11.773 -2.384 -35.072 1.00 71.94 106 LYS A N 1
ATOM 832 C CA . LYS A 1 106 ? 12.585 -1.823 -36.160 1.00 71.94 106 LYS A CA 1
ATOM 833 C C . LYS A 1 106 ? 12.071 -0.422 -36.508 1.00 71.94 106 LYS A C 1
ATOM 835 O O . LYS A 1 106 ? 10.934 -0.283 -36.951 1.00 71.94 106 LYS A O 1
ATOM 840 N N . GLY A 1 107 ? 12.901 0.601 -36.305 1.00 69.06 107 GLY A N 1
ATOM 841 C CA . GLY A 1 107 ? 12.636 1.956 -36.805 1.00 69.06 107 GLY A CA 1
ATOM 842 C C . GLY A 1 107 ? 12.683 2.035 -38.343 1.00 69.06 107 GLY A C 1
ATOM 843 O O . GLY A 1 107 ? 12.999 1.038 -38.998 1.00 69.06 107 GLY A O 1
ATOM 844 N N . PRO A 1 108 ? 12.372 3.198 -38.946 1.00 64.94 108 PRO A N 1
ATOM 845 C CA . PRO A 1 108 ? 12.503 3.392 -40.389 1.00 64.94 108 PRO A CA 1
ATOM 846 C C . PRO A 1 108 ? 13.927 3.077 -40.873 1.00 64.94 108 PRO A C 1
ATOM 848 O O . PRO A 1 108 ? 14.908 3.266 -40.155 1.00 64.94 108 PRO A O 1
ATOM 851 N N . ASP A 1 109 ? 14.035 2.569 -42.102 1.00 60.78 109 ASP A N 1
ATOM 852 C CA . ASP A 1 109 ? 15.320 2.199 -42.691 1.00 60.78 109 ASP A CA 1
ATOM 853 C C . ASP A 1 109 ? 16.188 3.442 -42.936 1.00 60.78 109 ASP A C 1
ATOM 855 O O . ASP A 1 109 ? 15.985 4.191 -43.891 1.00 60.78 109 ASP A O 1
ATOM 859 N N . TYR A 1 110 ? 17.217 3.616 -42.112 1.00 57.88 110 TYR A N 1
ATOM 860 C CA . TYR A 1 110 ? 18.354 4.477 -42.419 1.00 57.88 110 TYR A CA 1
ATOM 861 C C . TYR A 1 110 ? 19.451 3.618 -43.061 1.00 57.88 110 TYR A C 1
ATOM 863 O O . TYR A 1 110 ? 19.751 2.523 -42.586 1.00 57.88 110 TYR A O 1
ATOM 871 N N . LYS A 1 111 ? 20.023 4.062 -44.190 1.00 42.69 111 LYS A N 1
ATOM 872 C CA . LYS A 1 111 ? 20.947 3.243 -44.998 1.00 42.69 111 LYS A CA 1
ATOM 873 C C . LYS A 1 111 ? 22.188 2.799 -44.202 1.00 42.69 111 LYS A C 1
ATOM 875 O O . LYS A 1 111 ? 23.156 3.540 -44.087 1.00 42.69 111 LYS A O 1
ATOM 880 N N . GLY A 1 112 ? 22.176 1.534 -43.791 1.00 58.09 112 GLY A N 1
ATOM 881 C CA . GLY A 1 112 ? 23.311 0.706 -43.376 1.00 58.09 112 GLY A CA 1
ATOM 882 C C . GLY A 1 112 ? 22.894 -0.771 -43.422 1.00 58.09 112 GLY A C 1
ATOM 883 O O . GLY A 1 112 ? 21.765 -1.096 -43.066 1.00 58.09 112 GLY A O 1
ATOM 884 N N . LYS A 1 113 ? 23.745 -1.662 -43.957 1.00 42.97 113 LYS A N 1
ATOM 885 C CA . LYS A 1 113 ? 23.371 -3.041 -44.343 1.00 42.97 113 LYS A CA 1
ATOM 886 C C . LYS A 1 113 ? 23.594 -4.073 -43.231 1.00 42.97 113 LYS A C 1
ATOM 888 O O . LYS A 1 113 ? 24.681 -4.158 -42.674 1.00 42.97 113 LYS A O 1
ATOM 893 N N . PHE A 1 114 ? 22.592 -4.927 -43.029 1.00 48.72 114 PHE A N 1
ATOM 894 C CA . PHE A 1 114 ? 22.680 -6.206 -42.315 1.00 48.72 114 PHE A CA 1
ATOM 895 C C . PHE A 1 114 ? 23.198 -7.314 -43.256 1.00 48.72 114 PHE A C 1
ATOM 897 O O . PHE A 1 114 ? 22.782 -7.343 -44.417 1.00 48.72 114 PHE A O 1
ATOM 904 N N . ASP A 1 115 ? 24.075 -8.209 -42.772 1.00 52.88 115 ASP A N 1
ATOM 905 C CA . ASP A 1 115 ? 24.612 -9.362 -43.522 1.00 52.88 115 ASP A CA 1
ATOM 906 C C . ASP A 1 115 ? 24.012 -10.695 -43.017 1.00 52.88 115 ASP A C 1
ATOM 908 O O . ASP A 1 115 ? 24.426 -11.225 -41.981 1.00 52.88 115 ASP A O 1
ATOM 912 N N . PRO A 1 116 ? 23.043 -11.271 -43.750 1.00 47.97 116 PRO A N 1
ATOM 913 C CA . PRO A 1 116 ? 22.344 -12.488 -43.349 1.00 47.97 116 PRO A CA 1
ATOM 914 C C . PRO A 1 116 ? 23.152 -13.781 -43.556 1.00 47.97 116 PRO A C 1
ATOM 916 O O . PRO A 1 116 ? 22.720 -14.839 -43.097 1.00 47.97 116 PRO A O 1
ATOM 919 N N . LEU A 1 117 ? 24.289 -13.741 -44.265 1.00 53.91 117 LEU A N 1
ATOM 920 C CA . LEU A 1 117 ? 25.055 -14.943 -44.620 1.00 53.91 117 LEU A CA 1
ATOM 921 C C . LEU A 1 117 ? 25.935 -15.429 -43.461 1.00 53.91 117 LEU A C 1
ATOM 923 O O . LEU A 1 117 ? 26.063 -16.636 -43.258 1.00 53.91 117 LEU A O 1
ATOM 927 N N . ALA A 1 118 ? 26.455 -14.512 -42.642 1.00 56.53 118 ALA A N 1
ATOM 928 C CA . ALA A 1 118 ? 27.228 -14.848 -41.444 1.00 56.53 118 ALA A CA 1
ATOM 929 C C . ALA A 1 118 ? 26.364 -15.513 -40.352 1.00 56.53 118 ALA A C 1
ATOM 931 O O . ALA A 1 118 ? 26.803 -16.448 -39.683 1.00 56.53 118 ALA A O 1
ATOM 932 N N . ALA A 1 119 ? 25.104 -15.087 -40.222 1.00 46.81 119 ALA A N 1
ATOM 933 C CA . ALA A 1 119 ? 24.179 -15.569 -39.193 1.00 46.81 119 ALA A CA 1
ATOM 934 C C . ALA A 1 119 ? 23.792 -17.052 -39.357 1.00 46.81 119 ALA A C 1
ATOM 936 O O . ALA A 1 119 ? 23.474 -17.727 -38.381 1.00 46.81 119 ALA A O 1
ATOM 937 N N . LYS A 1 120 ? 23.848 -17.581 -40.585 1.00 50.28 120 LYS A N 1
ATOM 938 C CA . LYS A 1 120 ? 23.488 -18.973 -40.897 1.00 50.28 120 LYS A CA 1
ATOM 939 C C . LYS A 1 120 ? 24.651 -19.956 -40.699 1.00 50.28 120 LYS A C 1
ATOM 941 O O . LYS A 1 120 ? 24.413 -21.147 -40.530 1.00 50.28 120 LYS A O 1
ATOM 946 N N . ALA A 1 121 ? 25.892 -19.467 -40.693 1.00 60.69 121 ALA A N 1
ATOM 947 C CA . ALA A 1 121 ? 27.096 -20.291 -40.570 1.00 60.69 121 ALA A CA 1
ATOM 948 C C . ALA A 1 121 ? 27.408 -20.741 -39.125 1.00 60.69 121 ALA A C 1
ATOM 950 O O . ALA A 1 121 ? 28.258 -21.606 -38.937 1.00 60.69 121 ALA A O 1
ATOM 951 N N . LEU A 1 122 ? 26.732 -20.182 -38.112 1.00 51.28 122 LEU A N 1
ATOM 952 C CA . LEU A 1 122 ? 27.079 -20.352 -36.689 1.00 51.28 122 LEU A CA 1
ATOM 953 C C . LEU A 1 122 ? 26.141 -21.285 -35.885 1.00 51.28 122 LEU A C 1
ATOM 955 O O . LEU A 1 122 ? 26.265 -21.348 -34.667 1.00 51.28 122 LEU A O 1
ATOM 959 N N . GLY A 1 123 ? 25.226 -22.005 -36.552 1.00 56.25 123 GLY A N 1
ATOM 960 C CA . GLY A 1 123 ? 24.501 -23.201 -36.061 1.00 56.25 123 GLY A CA 1
ATOM 961 C C . GLY A 1 123 ? 24.101 -23.258 -34.573 1.00 56.25 123 GLY A C 1
ATOM 962 O O . GLY A 1 123 ? 24.752 -23.944 -33.793 1.00 56.25 123 GLY A O 1
ATOM 963 N N . LEU A 1 124 ? 23.008 -22.598 -34.172 1.00 48.59 124 LEU A N 1
ATOM 964 C CA . LEU A 1 124 ? 22.636 -22.422 -32.756 1.00 48.59 124 LEU A CA 1
ATOM 965 C C . LEU A 1 124 ? 21.456 -23.300 -32.276 1.00 48.59 124 LEU A C 1
ATOM 967 O O . LEU A 1 124 ? 20.399 -23.290 -32.897 1.00 48.59 124 LEU A O 1
ATOM 971 N N . GLU A 1 125 ? 21.626 -23.937 -31.104 1.00 45.03 125 GLU A N 1
ATOM 972 C CA . GLU A 1 125 ? 20.667 -24.771 -30.327 1.00 45.03 125 GLU A CA 1
ATOM 973 C C . GLU A 1 125 ? 20.786 -24.469 -28.782 1.00 45.03 125 GLU A C 1
ATOM 975 O O . GLU A 1 125 ? 21.732 -23.771 -28.397 1.00 45.03 125 GLU A O 1
ATOM 980 N N . PRO A 1 126 ? 19.866 -24.910 -27.873 1.00 37.38 126 PRO A N 1
ATOM 981 C CA . PRO A 1 126 ? 19.639 -24.297 -26.529 1.00 37.38 126 PRO A CA 1
ATOM 982 C C . PRO A 1 126 ? 20.289 -24.941 -25.257 1.00 37.38 126 PRO A C 1
ATOM 984 O O . PRO A 1 126 ? 20.266 -26.157 -25.097 1.00 37.38 126 PRO A O 1
ATOM 987 N N . GLY A 1 127 ? 20.720 -24.111 -24.270 1.00 45.38 127 GLY A N 1
ATOM 988 C CA . GLY A 1 127 ? 21.142 -24.445 -22.868 1.00 45.38 127 GLY A CA 1
ATOM 989 C C . GLY A 1 127 ? 22.124 -23.408 -22.242 1.00 45.38 127 GLY A C 1
ATOM 990 O O . GLY A 1 127 ? 22.596 -22.568 -22.997 1.00 45.38 127 GLY A O 1
ATOM 991 N N . PRO A 1 128 ? 22.502 -23.467 -20.938 1.00 46.56 128 PRO A N 1
ATOM 992 C CA . PRO A 1 128 ? 22.196 -22.460 -19.885 1.00 46.56 128 PRO A CA 1
ATOM 993 C C . PRO A 1 128 ? 22.337 -21.004 -20.364 1.00 46.56 128 PRO A C 1
ATOM 995 O O . PRO A 1 128 ? 23.402 -20.535 -20.742 1.00 46.56 128 PRO A O 1
ATOM 998 N N . GLN A 1 129 ? 21.204 -20.320 -20.465 1.00 50.84 129 GLN A N 1
ATOM 999 C CA . GLN A 1 129 ? 20.980 -19.586 -21.705 1.00 50.84 129 GLN A CA 1
ATOM 1000 C C . GLN A 1 129 ? 21.252 -18.091 -21.638 1.00 50.84 129 GLN A C 1
ATOM 1002 O O . GLN A 1 129 ? 21.517 -17.534 -22.688 1.00 50.84 129 GLN A O 1
ATOM 1007 N N . TYR A 1 130 ? 21.178 -17.418 -20.489 1.00 56.53 130 TYR A N 1
ATOM 1008 C CA . TYR A 1 130 ? 20.972 -15.965 -20.513 1.00 56.53 130 TYR A CA 1
ATOM 1009 C C . TYR A 1 130 ? 22.248 -15.134 -20.705 1.00 56.53 130 TYR A C 1
ATOM 1011 O O . TYR A 1 130 ? 22.295 -14.304 -21.605 1.00 56.53 130 TYR A O 1
ATOM 1019 N N . ASP A 1 131 ? 23.299 -15.368 -19.923 1.00 59.03 131 ASP A N 1
ATOM 1020 C CA . ASP A 1 131 ? 24.601 -14.701 -20.072 1.00 59.03 131 ASP A CA 1
ATOM 1021 C C . ASP A 1 131 ? 25.286 -15.088 -21.392 1.00 59.03 131 ASP A C 1
ATOM 1023 O O . ASP A 1 131 ? 25.749 -14.227 -22.141 1.00 59.03 131 ASP A O 1
ATOM 1027 N N . ILE A 1 132 ? 25.248 -16.374 -21.748 1.00 61.47 132 ILE A N 1
ATOM 1028 C CA . ILE A 1 132 ? 25.727 -16.873 -23.041 1.00 61.47 132 ILE A CA 1
ATOM 1029 C C . ILE A 1 132 ? 24.928 -16.255 -24.203 1.00 61.47 132 ILE A C 1
ATOM 1031 O O . ILE A 1 132 ? 25.519 -15.881 -25.213 1.00 61.47 132 ILE A O 1
ATOM 1035 N N . TRP A 1 133 ? 23.601 -16.107 -24.088 1.00 64.50 133 TRP A N 1
ATOM 1036 C CA . TRP A 1 133 ? 22.761 -15.443 -25.098 1.00 64.50 133 TRP A CA 1
ATOM 1037 C C . TRP A 1 133 ? 23.033 -13.946 -25.202 1.00 64.50 133 TRP A C 1
ATOM 1039 O O . TRP A 1 133 ? 23.134 -13.445 -26.319 1.00 64.50 133 TRP A O 1
ATOM 1049 N N . MET A 1 134 ? 23.211 -13.241 -24.082 1.00 56.81 134 MET A N 1
ATOM 1050 C CA . MET A 1 134 ? 23.580 -11.825 -24.105 1.00 56.81 134 MET A CA 1
ATOM 1051 C C . MET A 1 134 ? 24.891 -11.612 -24.878 1.00 56.81 134 MET A C 1
ATOM 1053 O O . MET A 1 134 ? 24.984 -10.705 -25.695 1.00 56.81 134 MET A O 1
ATOM 1057 N N . ASN A 1 135 ? 25.865 -12.512 -24.731 1.00 65.50 135 ASN A N 1
ATOM 1058 C CA . ASN A 1 135 ? 27.120 -12.446 -25.485 1.00 65.50 135 ASN A CA 1
ATOM 1059 C C . ASN A 1 135 ? 27.015 -12.890 -26.963 1.00 65.50 135 ASN A C 1
ATOM 1061 O O . ASN A 1 135 ? 27.988 -12.747 -27.700 1.00 65.50 135 ASN A O 1
ATOM 1065 N N . LYS A 1 136 ? 25.868 -13.415 -27.431 1.00 69.12 136 LYS A N 1
ATOM 1066 C CA . LYS A 1 136 ? 25.631 -13.675 -28.870 1.00 69.12 136 LYS A CA 1
ATOM 1067 C C . LYS A 1 136 ? 25.300 -12.403 -29.650 1.00 69.12 136 LYS A C 1
ATOM 1069 O O . LYS A 1 136 ? 25.373 -12.414 -30.879 1.00 69.12 136 LYS A O 1
ATOM 1074 N N . PHE A 1 137 ? 24.908 -11.331 -28.967 1.00 70.12 137 PHE A N 1
ATOM 1075 C CA . PHE A 1 137 ? 24.726 -10.036 -29.607 1.00 70.12 137 PHE A CA 1
ATOM 1076 C C . PHE A 1 137 ? 26.088 -9.415 -29.934 1.00 70.12 137 PHE A C 1
ATOM 1078 O O . PHE A 1 137 ? 27.089 -9.693 -29.276 1.00 70.12 137 PHE A O 1
ATOM 1085 N N . GLY A 1 138 ? 26.147 -8.600 -30.993 1.00 74.50 138 GLY A N 1
ATOM 1086 C CA . GLY A 1 138 ? 27.404 -7.981 -31.420 1.00 74.50 138 GLY A CA 1
ATOM 1087 C C . GLY A 1 138 ? 28.035 -7.154 -30.289 1.00 74.50 138 GLY A C 1
ATOM 1088 O O . GLY A 1 138 ? 27.298 -6.622 -29.459 1.00 74.50 138 GLY A O 1
ATOM 1089 N N . PRO A 1 139 ? 29.367 -6.980 -30.262 1.00 77.00 139 PRO A N 1
ATOM 1090 C CA . PRO A 1 139 ? 30.086 -6.341 -29.149 1.00 77.00 139 PRO A CA 1
ATOM 1091 C C . PRO A 1 139 ? 29.674 -4.883 -28.882 1.00 77.00 139 PRO A C 1
ATOM 1093 O O . PRO A 1 139 ? 29.946 -4.345 -27.812 1.00 77.00 139 PRO A O 1
ATOM 1096 N N . GLU A 1 140 ? 29.006 -4.247 -29.845 1.00 79.38 140 GLU A N 1
ATOM 1097 C CA . GLU A 1 140 ? 28.492 -2.884 -29.728 1.00 79.38 140 GLU A CA 1
ATOM 1098 C C . GLU A 1 140 ? 27.096 -2.792 -29.099 1.00 79.38 140 GLU A C 1
ATOM 1100 O O . GLU A 1 140 ? 26.628 -1.678 -28.860 1.00 79.38 140 GLU A O 1
ATOM 1105 N N . THR A 1 141 ? 26.445 -3.927 -28.835 1.00 83.19 141 THR A N 1
ATOM 1106 C CA . THR A 1 141 ? 25.077 -3.997 -28.305 1.00 83.19 141 THR A CA 1
ATOM 1107 C C . THR A 1 141 ? 25.021 -3.468 -26.879 1.00 83.19 141 THR A C 1
ATOM 1109 O O . THR A 1 141 ? 25.794 -3.896 -26.028 1.00 83.19 141 THR A O 1
ATOM 1112 N N . GLU A 1 142 ? 24.081 -2.561 -26.619 1.00 85.94 142 GLU A N 1
ATOM 1113 C CA . GLU A 1 142 ? 23.774 -2.088 -25.270 1.00 85.94 142 GLU A CA 1
ATOM 1114 C C . GLU A 1 142 ? 22.750 -3.026 -24.618 1.00 85.94 142 GLU A C 1
ATOM 1116 O O . GLU A 1 142 ? 21.659 -3.240 -25.153 1.00 85.94 142 GLU A O 1
ATOM 1121 N N . HIS A 1 143 ? 23.094 -3.587 -23.461 1.00 85.19 143 HIS A N 1
ATOM 1122 C CA . HIS A 1 143 ? 22.238 -4.486 -22.695 1.00 85.19 143 HIS A CA 1
ATOM 1123 C C . HIS A 1 143 ? 21.633 -3.745 -21.506 1.00 85.19 143 HIS A C 1
ATOM 1125 O O . HIS A 1 143 ? 22.336 -3.367 -20.574 1.00 85.19 143 HIS A O 1
ATOM 1131 N N . ILE A 1 144 ? 20.311 -3.585 -21.509 1.00 87.69 144 ILE A N 1
ATOM 1132 C CA . ILE A 1 144 ? 19.565 -3.049 -20.370 1.00 87.69 144 ILE A CA 1
ATOM 1133 C C . ILE A 1 144 ? 18.971 -4.218 -19.582 1.00 87.69 144 ILE A C 1
ATOM 1135 O O . ILE A 1 144 ? 18.137 -4.961 -20.099 1.00 87.69 144 ILE A O 1
ATOM 1139 N N . ILE A 1 145 ? 19.394 -4.389 -18.330 1.00 84.50 145 ILE A N 1
ATOM 1140 C CA . ILE A 1 145 ? 18.992 -5.517 -17.482 1.00 84.50 145 ILE A CA 1
ATOM 1141 C C . ILE A 1 145 ? 17.968 -5.044 -16.447 1.00 84.50 145 ILE A C 1
ATOM 1143 O O . ILE A 1 145 ? 18.294 -4.250 -15.574 1.00 84.50 145 ILE A O 1
ATOM 1147 N N . ALA A 1 146 ? 16.743 -5.565 -16.497 1.00 85.38 146 ALA A N 1
ATOM 1148 C CA . ALA A 1 146 ? 15.747 -5.388 -15.441 1.00 85.38 146 ALA A CA 1
ATOM 1149 C C . ALA A 1 146 ? 15.631 -6.688 -14.634 1.00 85.38 146 ALA A C 1
ATOM 1151 O O . ALA A 1 146 ? 15.199 -7.713 -15.163 1.00 85.38 146 ALA A O 1
ATOM 1152 N N . ASN A 1 147 ? 16.060 -6.676 -13.370 1.00 83.69 147 ASN A N 1
ATOM 1153 C CA . ASN A 1 147 ? 16.019 -7.864 -12.519 1.00 83.69 147 ASN A CA 1
ATOM 1154 C C . ASN A 1 147 ? 15.862 -7.511 -11.037 1.00 83.69 147 ASN A C 1
ATOM 1156 O O . ASN A 1 147 ? 16.614 -6.702 -10.515 1.00 83.69 147 ASN A O 1
ATOM 1160 N N . GLU A 1 148 ? 14.966 -8.198 -10.334 1.00 76.38 148 GLU A N 1
ATOM 1161 C CA . GLU A 1 148 ? 14.657 -7.952 -8.915 1.00 76.38 148 GLU A CA 1
ATOM 1162 C C . GLU A 1 148 ? 15.863 -8.048 -7.953 1.00 76.38 148 GLU A C 1
ATOM 1164 O O . GLU A 1 148 ? 15.877 -7.396 -6.913 1.00 76.38 148 GLU A O 1
ATOM 1169 N N . LYS A 1 149 ? 16.868 -8.881 -8.264 1.00 80.56 149 LYS A N 1
ATOM 1170 C CA . LYS A 1 149 ? 18.021 -9.138 -7.380 1.00 80.56 149 LYS A CA 1
ATOM 1171 C C . LYS A 1 149 ? 19.171 -8.189 -7.661 1.00 80.56 149 LYS A C 1
ATOM 1173 O O . LYS A 1 149 ? 19.957 -7.913 -6.761 1.00 80.56 149 LYS A O 1
ATOM 1178 N N . TYR A 1 150 ? 19.270 -7.733 -8.903 1.00 80.19 150 TYR A N 1
ATOM 1179 C CA . TYR A 1 150 ? 20.388 -6.935 -9.389 1.00 80.19 150 TYR A CA 1
ATOM 1180 C C . TYR A 1 150 ? 20.027 -5.456 -9.611 1.00 80.19 150 TYR A C 1
ATOM 1182 O O . TYR A 1 150 ? 20.914 -4.611 -9.664 1.00 80.19 150 TYR A O 1
ATOM 1190 N N . CYS A 1 151 ? 18.737 -5.117 -9.678 1.00 85.88 151 CYS A N 1
ATOM 1191 C CA . CYS A 1 151 ? 18.249 -3.745 -9.594 1.00 85.88 151 CYS A CA 1
ATOM 1192 C C . CYS A 1 151 ? 17.968 -3.383 -8.120 1.00 85.88 151 CYS A C 1
ATOM 1194 O O . CYS A 1 151 ? 17.321 -4.159 -7.412 1.00 85.88 151 CYS A O 1
ATOM 1196 N N . PRO A 1 152 ? 18.403 -2.205 -7.640 1.00 87.19 152 PRO A N 1
ATOM 1197 C CA . PRO A 1 152 ? 18.094 -1.734 -6.291 1.00 87.19 152 PRO A CA 1
ATOM 1198 C C . PRO A 1 152 ? 16.595 -1.554 -6.016 1.00 87.19 152 PRO A C 1
ATOM 1200 O O . PRO A 1 152 ? 15.842 -1.092 -6.875 1.00 87.19 152 PRO A O 1
ATOM 1203 N N . GLN A 1 153 ? 16.170 -1.788 -4.772 1.00 87.75 153 GLN A N 1
ATOM 1204 C CA . GLN A 1 153 ? 14.796 -1.542 -4.309 1.00 87.75 153 GLN A CA 1
ATOM 1205 C C . GLN A 1 153 ? 14.580 -0.083 -3.871 1.00 87.75 153 GLN A C 1
ATOM 1207 O O . GLN A 1 153 ? 14.132 0.200 -2.750 1.00 87.75 153 GLN A O 1
ATOM 1212 N N . ARG A 1 154 ? 14.890 0.856 -4.769 1.00 91.00 154 ARG A N 1
ATOM 1213 C CA . ARG A 1 154 ? 14.760 2.304 -4.534 1.00 91.00 154 ARG A CA 1
ATOM 1214 C C . ARG A 1 154 ? 13.315 2.704 -4.247 1.00 91.00 154 ARG A C 1
ATOM 1216 O O . ARG A 1 154 ? 12.368 2.024 -4.654 1.00 91.00 154 ARG A O 1
ATOM 1223 N N . ILE A 1 155 ? 13.143 3.828 -3.557 1.00 91.94 155 ILE A N 1
ATOM 1224 C CA . ILE A 1 155 ? 11.848 4.508 -3.480 1.00 91.94 155 ILE A CA 1
ATOM 1225 C C . ILE A 1 155 ? 11.483 5.025 -4.874 1.00 91.94 155 ILE A C 1
ATOM 1227 O O . ILE A 1 155 ? 12.259 5.749 -5.490 1.00 91.94 155 ILE A O 1
ATOM 1231 N N . ILE A 1 156 ? 10.289 4.658 -5.345 1.00 88.56 156 ILE A N 1
ATOM 1232 C CA . ILE A 1 156 ? 9.716 5.153 -6.606 1.00 88.56 156 ILE A CA 1
ATOM 1233 C C . ILE A 1 156 ? 8.805 6.357 -6.336 1.00 88.56 156 ILE A C 1
ATOM 1235 O O . ILE A 1 156 ? 8.913 7.389 -6.990 1.00 88.56 156 ILE A O 1
ATOM 1239 N N . PHE A 1 157 ? 7.953 6.261 -5.312 1.00 91.19 157 PHE A N 1
ATOM 1240 C CA . PHE A 1 157 ? 7.052 7.336 -4.892 1.00 91.19 157 PHE A CA 1
ATOM 1241 C C . PHE A 1 157 ? 7.753 8.282 -3.911 1.00 91.19 157 PHE A C 1
ATOM 1243 O O . PHE A 1 157 ? 7.496 8.258 -2.707 1.00 91.19 157 PHE A O 1
ATOM 1250 N N . TYR A 1 158 ? 8.672 9.100 -4.435 1.00 93.44 158 TYR A N 1
ATOM 1251 C CA . TYR A 1 158 ? 9.529 9.985 -3.638 1.00 93.44 158 TYR A CA 1
ATOM 1252 C C . TYR A 1 158 ? 8.728 10.897 -2.703 1.00 93.44 158 TYR A C 1
ATOM 1254 O O . TYR A 1 158 ? 9.022 10.977 -1.516 1.00 93.44 158 TYR A O 1
ATOM 1262 N N . SER A 1 159 ? 7.686 11.553 -3.218 1.00 92.88 159 SER A N 1
ATOM 1263 C CA . SER A 1 159 ? 6.877 12.495 -2.438 1.00 92.88 159 SER A CA 1
ATOM 1264 C C . SER A 1 159 ? 6.115 11.823 -1.297 1.00 92.88 159 SER A C 1
ATOM 1266 O O . SER A 1 159 ? 6.050 12.379 -0.205 1.00 92.88 159 SER A O 1
ATOM 1268 N N . SER A 1 160 ? 5.610 10.605 -1.514 1.00 94.00 160 SER A N 1
ATOM 1269 C CA . SER A 1 160 ? 4.997 9.802 -0.452 1.00 94.00 160 SER A CA 1
ATOM 1270 C C . SER A 1 160 ? 6.027 9.418 0.622 1.00 94.00 160 SER A C 1
ATOM 1272 O O . SER A 1 160 ? 5.774 9.602 1.810 1.00 94.00 160 SER A O 1
ATOM 1274 N N . ALA A 1 161 ? 7.234 8.984 0.237 1.00 95.88 161 ALA A N 1
ATOM 1275 C CA . ALA A 1 161 ? 8.294 8.653 1.197 1.00 95.88 161 ALA A CA 1
ATOM 1276 C C . ALA A 1 161 ? 8.819 9.874 1.970 1.00 95.88 161 ALA A C 1
ATOM 1278 O O . ALA A 1 161 ? 9.088 9.775 3.166 1.00 95.88 161 ALA A O 1
ATOM 1279 N N . LEU A 1 162 ? 8.927 11.032 1.312 1.00 95.56 162 LEU A N 1
ATOM 1280 C CA . LEU A 1 162 ? 9.288 12.290 1.959 1.00 95.56 162 LEU A CA 1
ATOM 1281 C C . LEU A 1 162 ? 8.208 12.717 2.960 1.00 95.56 162 LEU A C 1
ATOM 1283 O O . LEU A 1 162 ? 8.536 13.082 4.083 1.00 95.56 162 LEU A O 1
ATOM 1287 N N . SER A 1 163 ? 6.931 12.613 2.589 1.00 95.19 163 SER A N 1
ATOM 1288 C CA . SER A 1 163 ? 5.801 12.846 3.495 1.00 95.19 163 SER A CA 1
ATOM 1289 C C . SER A 1 163 ? 5.879 11.938 4.734 1.00 95.19 163 SER A C 1
ATOM 1291 O O . SER A 1 163 ? 5.791 12.439 5.856 1.00 95.19 163 SER A O 1
ATOM 1293 N N . GLN A 1 164 ? 6.167 10.639 4.567 1.00 96.19 164 GLN A N 1
ATOM 1294 C CA . GLN A 1 164 ? 6.394 9.725 5.698 1.00 96.19 164 GLN A CA 1
ATOM 1295 C C . GLN A 1 164 ? 7.577 10.132 6.572 1.00 96.19 164 GLN A C 1
ATOM 1297 O O . GLN A 1 164 ? 7.460 10.128 7.794 1.00 96.19 164 GLN A O 1
ATOM 1302 N N . LEU A 1 165 ? 8.707 10.511 5.968 1.00 97.12 165 LEU A N 1
ATOM 1303 C CA . LEU A 1 165 ? 9.884 10.976 6.701 1.00 97.12 165 LEU A CA 1
ATOM 1304 C C . LEU A 1 165 ? 9.585 12.232 7.521 1.00 97.12 165 LEU A C 1
ATOM 1306 O O . LEU A 1 165 ? 10.026 12.345 8.664 1.00 97.12 165 LEU A O 1
ATOM 1310 N N . LYS A 1 166 ? 8.846 13.187 6.947 1.00 96.44 166 LYS A N 1
ATOM 1311 C CA . LYS A 1 166 ? 8.442 14.386 7.676 1.00 96.44 166 LYS A CA 1
ATOM 1312 C C . LYS A 1 166 ? 7.546 13.984 8.852 1.00 96.44 166 LYS A C 1
ATOM 1314 O O . LYS A 1 166 ? 7.859 14.352 9.982 1.00 96.44 166 LYS A O 1
ATOM 1319 N N . MET A 1 167 ? 6.505 13.173 8.634 1.00 97.00 167 MET A N 1
ATOM 1320 C CA . MET A 1 167 ? 5.597 12.711 9.701 1.00 97.00 167 MET A CA 1
ATOM 1321 C C . MET A 1 167 ? 6.296 11.863 10.777 1.00 97.00 167 MET A C 1
ATOM 1323 O O . MET A 1 167 ? 5.916 11.938 11.945 1.00 97.00 167 MET A O 1
ATOM 1327 N N . SER A 1 168 ? 7.361 11.126 10.438 1.00 97.06 168 SER A N 1
ATOM 1328 C CA . SER A 1 168 ? 8.147 10.358 11.414 1.00 97.06 168 SER A CA 1
ATOM 1329 C C . SER A 1 168 ? 8.797 11.245 12.477 1.00 97.06 168 SER A C 1
ATOM 1331 O O . SER A 1 168 ? 9.078 10.772 13.573 1.00 97.06 168 SER A O 1
ATOM 1333 N N . LYS A 1 169 ? 9.000 12.543 12.203 1.00 96.38 169 LYS A N 1
ATOM 1334 C CA . LYS A 1 169 ? 9.490 13.501 13.208 1.00 96.38 169 LYS A CA 1
ATOM 1335 C C . LYS A 1 169 ? 8.480 13.745 14.334 1.00 96.38 169 LYS A C 1
ATOM 1337 O O . LYS A 1 169 ? 8.895 14.102 15.432 1.00 96.38 169 LYS A O 1
ATOM 1342 N N . ILE A 1 170 ? 7.189 13.503 14.084 1.00 96.00 170 ILE A N 1
ATOM 1343 C CA . ILE A 1 170 ? 6.121 13.563 15.092 1.00 96.00 170 ILE A CA 1
ATOM 1344 C C . ILE A 1 170 ? 6.167 12.301 15.962 1.00 96.00 170 ILE A C 1
ATOM 1346 O O . ILE A 1 170 ? 6.244 12.387 17.186 1.00 96.00 170 ILE A O 1
ATOM 1350 N N . ASP A 1 171 ? 6.118 11.123 15.331 1.00 96.44 171 ASP A N 1
ATOM 1351 C CA . ASP A 1 171 ? 6.133 9.825 16.014 1.00 96.44 171 ASP A CA 1
ATOM 1352 C C . ASP A 1 171 ? 6.608 8.706 15.064 1.00 96.44 171 ASP A C 1
ATOM 1354 O O . ASP A 1 171 ? 5.884 8.276 14.165 1.00 96.44 171 ASP A O 1
ATOM 1358 N N . GLU A 1 172 ? 7.829 8.210 15.276 1.00 94.69 172 GLU A N 1
ATOM 1359 C CA . GLU A 1 172 ? 8.466 7.191 14.423 1.00 94.69 172 GLU A CA 1
ATOM 1360 C C . GLU A 1 172 ? 7.814 5.802 14.530 1.00 94.69 172 GLU A C 1
ATOM 1362 O O . GLU A 1 172 ? 7.964 4.968 13.634 1.00 94.69 172 GLU A O 1
ATOM 1367 N N . GLN A 1 173 ? 7.090 5.521 15.618 1.00 93.38 173 GLN A N 1
ATOM 1368 C CA . GLN A 1 173 ? 6.410 4.238 15.800 1.00 93.38 173 GLN A CA 1
ATOM 1369 C C . GLN A 1 173 ? 5.185 4.144 14.881 1.00 93.38 173 GLN A C 1
ATOM 1371 O O . GLN A 1 173 ? 4.935 3.070 14.314 1.00 93.38 173 GLN A O 1
ATOM 1376 N N . HIS A 1 174 ? 4.452 5.256 14.750 1.00 95.94 174 HIS A N 1
ATOM 1377 C CA . HIS A 1 174 ? 3.210 5.360 13.982 1.00 95.94 174 HIS A CA 1
ATOM 1378 C C . HIS A 1 174 ? 3.455 5.733 12.518 1.00 95.94 174 HIS A C 1
ATOM 1380 O O . HIS A 1 174 ? 2.788 5.182 11.642 1.00 95.94 174 HIS A O 1
ATOM 1386 N N . PHE A 1 175 ? 4.423 6.615 12.254 1.00 96.75 175 PHE A N 1
ATOM 1387 C CA . PHE A 1 175 ? 4.816 7.068 10.919 1.00 96.75 175 PHE A CA 1
ATOM 1388 C C . PHE A 1 175 ? 6.214 6.554 10.599 1.00 96.75 175 PHE A C 1
ATOM 1390 O O . PHE A 1 175 ? 7.229 7.185 10.896 1.00 96.75 175 PHE A O 1
ATOM 1397 N N . ARG A 1 176 ? 6.273 5.356 10.026 1.00 94.31 176 ARG A N 1
ATOM 1398 C CA . ARG A 1 176 ? 7.544 4.702 9.726 1.00 94.31 176 ARG A CA 1
ATOM 1399 C C . ARG A 1 176 ? 8.073 5.172 8.385 1.00 94.31 176 ARG A C 1
ATOM 1401 O O . ARG A 1 176 ? 7.329 5.284 7.413 1.00 94.31 176 ARG A O 1
ATOM 1408 N N . ILE A 1 177 ? 9.386 5.355 8.317 1.00 95.69 177 ILE A N 1
ATOM 1409 C CA . ILE A 1 177 ? 10.066 5.548 7.039 1.00 95.69 177 ILE A CA 1
ATOM 1410 C C . ILE A 1 177 ? 9.883 4.257 6.219 1.00 95.69 177 ILE A C 1
ATOM 1412 O O . ILE A 1 177 ? 10.203 3.177 6.726 1.00 95.69 177 ILE A O 1
ATOM 1416 N N . PRO A 1 178 ? 9.376 4.336 4.976 1.00 95.19 178 PRO A N 1
ATOM 1417 C CA . PRO A 1 178 ? 9.197 3.165 4.131 1.00 95.19 178 PRO A CA 1
ATOM 1418 C C . PRO A 1 178 ? 10.528 2.457 3.888 1.00 95.19 178 PRO A C 1
ATOM 1420 O O . PRO A 1 178 ? 11.538 3.101 3.610 1.00 95.19 178 PRO A O 1
ATOM 1423 N N . TYR A 1 179 ? 10.527 1.129 3.926 1.00 94.06 179 TYR A N 1
ATOM 1424 C CA . TYR A 1 179 ? 11.686 0.319 3.589 1.00 94.06 179 TYR A CA 1
ATOM 1425 C C . TYR A 1 179 ? 12.152 0.579 2.150 1.00 94.06 179 TYR A C 1
ATOM 1427 O O . TYR A 1 179 ? 11.363 0.594 1.195 1.00 94.06 179 TYR A O 1
ATOM 1435 N N . TYR A 1 180 ? 13.462 0.721 1.983 1.00 93.25 180 TYR A N 1
ATOM 1436 C CA . TYR A 1 180 ? 14.119 0.811 0.688 1.00 93.25 180 TYR A CA 1
ATOM 1437 C C . TYR A 1 180 ? 15.551 0.284 0.769 1.00 93.25 180 TYR A C 1
ATOM 1439 O O . TYR A 1 180 ? 16.140 0.207 1.846 1.00 93.25 180 TYR A O 1
ATOM 1447 N N . SER A 1 181 ? 16.112 -0.043 -0.394 1.00 90.88 181 SER A N 1
ATOM 1448 C CA . SER A 1 181 ? 17.542 -0.300 -0.555 1.00 90.88 181 SER A CA 1
ATOM 1449 C C . SER A 1 181 ? 18.038 0.407 -1.808 1.00 90.88 181 SER A C 1
ATOM 1451 O O . SER A 1 181 ? 17.551 0.142 -2.909 1.00 90.88 181 SER A O 1
ATOM 1453 N N . ASN A 1 182 ? 19.001 1.314 -1.638 1.00 91.75 182 ASN A N 1
ATOM 1454 C CA . ASN A 1 182 ? 19.659 1.990 -2.760 1.00 91.75 182 ASN A CA 1
ATOM 1455 C C . ASN A 1 182 ? 20.716 1.107 -3.436 1.00 91.75 182 ASN A C 1
ATOM 1457 O O . ASN A 1 182 ? 21.079 1.378 -4.581 1.00 91.75 182 ASN A O 1
ATOM 1461 N N . GLU A 1 183 ? 21.087 0.012 -2.770 1.00 88.94 183 GLU A N 1
ATOM 1462 C CA . GLU A 1 183 ? 21.972 -1.036 -3.265 1.00 88.94 183 GLU A CA 1
ATOM 1463 C C . GLU A 1 183 ? 21.180 -2.282 -3.696 1.00 88.94 183 GLU A C 1
ATOM 1465 O O . GLU A 1 183 ? 20.123 -2.581 -3.118 1.00 88.94 183 GLU A O 1
ATOM 1470 N N . PRO A 1 184 ? 21.656 -3.022 -4.711 1.00 85.56 184 PRO A N 1
ATOM 1471 C CA . PRO A 1 184 ? 21.038 -4.275 -5.118 1.00 85.56 184 PRO A CA 1
ATOM 1472 C C . PRO A 1 184 ? 21.325 -5.396 -4.109 1.00 85.56 184 PRO A C 1
ATOM 1474 O O . PRO A 1 184 ? 22.305 -5.362 -3.368 1.00 85.56 184 PRO A O 1
ATOM 1477 N N . ILE A 1 185 ? 20.478 -6.431 -4.105 1.00 82.94 185 ILE A N 1
ATOM 1478 C CA . ILE A 1 185 ? 20.677 -7.619 -3.254 1.00 82.94 185 ILE A CA 1
ATOM 1479 C C . ILE A 1 185 ? 21.917 -8.399 -3.711 1.00 82.94 185 ILE A C 1
ATOM 1481 O O . ILE A 1 185 ? 22.662 -8.942 -2.897 1.00 82.94 185 ILE A O 1
ATOM 1485 N N . LYS A 1 186 ? 22.122 -8.482 -5.028 1.00 80.00 186 LYS A N 1
ATOM 1486 C CA . LYS A 1 186 ? 23.267 -9.128 -5.661 1.00 80.00 186 LYS A CA 1
ATOM 1487 C C . LYS A 1 186 ? 24.069 -8.116 -6.462 1.00 80.00 186 LYS A C 1
ATOM 1489 O O . LYS A 1 186 ? 23.512 -7.348 -7.240 1.00 80.00 186 LYS A O 1
ATOM 1494 N N . GLN A 1 187 ? 25.381 -8.185 -6.296 1.00 77.62 187 GLN A N 1
ATOM 1495 C CA . GLN A 1 187 ? 26.340 -7.335 -6.989 1.00 77.62 187 GLN A CA 1
ATOM 1496 C C . GLN A 1 187 ? 26.680 -7.896 -8.380 1.00 77.62 187 GLN A C 1
ATOM 1498 O O . GLN A 1 187 ? 26.657 -9.115 -8.582 1.00 77.62 187 GLN A O 1
ATOM 1503 N N . LEU A 1 188 ? 26.978 -7.022 -9.344 1.00 66.12 188 LEU A N 1
ATOM 1504 C CA . LEU A 1 188 ? 27.311 -7.391 -10.733 1.00 66.12 188 LEU A CA 1
ATOM 1505 C C . LEU A 1 188 ? 28.533 -8.293 -10.817 1.00 66.12 188 LEU A C 1
ATOM 1507 O O . LEU A 1 188 ? 28.565 -9.218 -11.619 1.00 66.12 188 LEU A O 1
ATOM 1511 N N . GLU A 1 189 ? 29.507 -8.042 -9.951 1.00 67.50 189 GLU A N 1
ATOM 1512 C CA . GLU A 1 189 ? 30.779 -8.751 -9.863 1.00 67.50 189 GLU A CA 1
ATOM 1513 C C . GLU A 1 189 ? 30.592 -10.235 -9.512 1.00 67.50 189 GLU A C 1
ATOM 1515 O O . GLU A 1 189 ? 31.527 -11.016 -9.640 1.00 67.50 189 GLU A O 1
ATOM 1520 N N . SER A 1 190 ? 29.384 -10.645 -9.098 1.00 65.94 190 SER A N 1
ATOM 1521 C CA . SER A 1 190 ? 29.017 -12.057 -8.919 1.00 65.94 190 SER A CA 1
ATOM 1522 C C . SER A 1 190 ? 28.726 -12.810 -10.224 1.00 65.94 190 SER A C 1
ATOM 1524 O O . SER A 1 190 ? 28.421 -14.001 -10.178 1.00 65.94 190 SER A O 1
ATOM 1526 N N . LEU A 1 191 ? 28.756 -12.135 -11.375 1.00 68.25 191 LEU A N 1
ATOM 1527 C CA . LEU A 1 191 ? 28.470 -12.714 -12.684 1.00 68.25 191 LEU A CA 1
ATOM 1528 C C . LEU A 1 191 ? 29.728 -12.657 -13.559 1.00 68.25 191 LEU A C 1
ATOM 1530 O O . LEU A 1 191 ? 30.146 -11.590 -14.000 1.00 68.25 191 LEU A O 1
ATOM 1534 N N . ASP A 1 192 ? 30.300 -13.824 -13.855 1.00 64.44 192 ASP A N 1
ATOM 1535 C CA . ASP A 1 192 ? 31.619 -13.938 -14.493 1.00 64.44 192 ASP A CA 1
ATOM 1536 C C . ASP A 1 192 ? 31.662 -13.471 -15.968 1.00 64.44 192 ASP A C 1
ATOM 1538 O O . ASP A 1 192 ? 32.739 -13.180 -16.482 1.00 64.44 192 ASP A O 1
ATOM 1542 N N . ASN A 1 193 ? 30.515 -13.385 -16.664 1.00 72.81 193 ASN A N 1
ATOM 1543 C CA . ASN A 1 193 ? 30.451 -13.212 -18.129 1.00 72.81 193 ASN A CA 1
ATOM 1544 C C . ASN A 1 193 ? 29.392 -12.201 -18.625 1.00 72.81 193 ASN A C 1
ATOM 1546 O O . ASN A 1 193 ? 28.772 -12.414 -19.668 1.00 72.81 193 ASN A O 1
ATOM 1550 N N . ILE A 1 194 ? 29.128 -11.103 -17.914 1.00 75.25 194 ILE A N 1
ATOM 1551 C CA . ILE A 1 194 ? 28.209 -10.069 -18.436 1.00 75.25 194 ILE A CA 1
ATOM 1552 C C . ILE A 1 194 ? 28.871 -9.301 -19.602 1.00 75.25 194 ILE A C 1
ATOM 1554 O O . ILE A 1 194 ? 30.061 -8.983 -19.512 1.00 75.25 194 ILE A O 1
ATOM 1558 N N . PRO A 1 195 ? 28.135 -8.954 -20.683 1.00 79.94 195 PRO A N 1
ATOM 1559 C CA . PRO A 1 195 ? 28.642 -8.057 -21.718 1.00 79.94 195 PRO A CA 1
ATOM 1560 C C . PRO A 1 195 ? 29.191 -6.743 -21.152 1.00 79.94 195 PRO A C 1
ATOM 1562 O O . PRO A 1 195 ? 28.643 -6.175 -20.212 1.00 79.94 195 PRO A O 1
ATOM 1565 N N . LYS A 1 196 ? 30.239 -6.203 -21.783 1.00 80.75 196 LYS A N 1
ATOM 1566 C CA . LYS A 1 196 ? 30.894 -4.960 -21.331 1.00 80.75 196 LYS A CA 1
ATOM 1567 C C . LYS A 1 196 ? 29.966 -3.739 -21.324 1.00 80.75 196 LYS A C 1
ATOM 1569 O O . LYS A 1 196 ? 30.154 -2.851 -20.501 1.00 80.75 196 LYS A O 1
ATOM 1574 N N . LYS A 1 197 ? 29.004 -3.682 -22.250 1.00 85.44 197 LYS A N 1
ATOM 1575 C CA . LYS A 1 197 ? 27.987 -2.624 -22.347 1.00 85.44 197 LYS A CA 1
ATOM 1576 C C . LYS A 1 197 ? 26.678 -3.094 -21.721 1.00 85.44 197 LYS A C 1
ATOM 1578 O O . LYS A 1 197 ? 25.689 -3.316 -22.416 1.00 85.44 197 LYS A O 1
ATOM 1583 N N . ALA A 1 198 ? 26.712 -3.358 -20.421 1.00 84.25 198 ALA A N 1
ATOM 1584 C CA . ALA A 1 198 ? 25.536 -3.744 -19.661 1.00 84.25 198 ALA A CA 1
ATOM 1585 C C . ALA A 1 198 ? 25.250 -2.710 -18.576 1.00 84.25 198 ALA A C 1
ATOM 1587 O O . ALA A 1 198 ? 26.121 -2.372 -17.777 1.00 84.25 198 ALA A O 1
ATOM 1588 N N . SER A 1 199 ? 24.006 -2.247 -18.544 1.00 86.00 199 SER A N 1
ATOM 1589 C CA . SER A 1 199 ? 23.490 -1.294 -17.568 1.00 86.00 199 SER A CA 1
ATOM 1590 C C . SER A 1 199 ? 22.208 -1.846 -16.956 1.00 86.00 199 SER A C 1
ATOM 1592 O O . SER A 1 199 ? 21.402 -2.479 -17.640 1.00 86.00 199 SER A O 1
ATOM 1594 N N . PHE A 1 200 ? 21.978 -1.609 -15.666 1.00 85.88 200 PHE A N 1
ATOM 1595 C CA . PHE A 1 200 ? 20.694 -1.967 -15.070 1.00 85.88 200 PHE A CA 1
ATOM 1596 C C . PHE A 1 200 ? 19.617 -0.957 -15.418 1.00 85.88 200 PHE A C 1
ATOM 1598 O O . PHE A 1 200 ? 19.846 0.252 -15.423 1.00 85.88 200 PHE A O 1
ATOM 1605 N N . ALA A 1 201 ? 18.414 -1.472 -15.644 1.00 88.19 201 ALA A N 1
ATOM 1606 C CA . ALA A 1 201 ? 17.226 -0.664 -15.754 1.00 88.19 201 ALA A CA 1
ATOM 1607 C C . ALA A 1 201 ? 17.020 0.111 -14.453 1.00 88.19 201 ALA A C 1
ATOM 1609 O O . ALA A 1 201 ? 16.961 -0.462 -13.361 1.00 88.19 201 ALA A O 1
ATOM 1610 N N . VAL A 1 202 ? 16.888 1.424 -14.597 1.00 87.31 202 VAL A N 1
ATOM 1611 C CA . VAL A 1 202 ? 16.472 2.325 -13.531 1.00 87.31 202 VAL A CA 1
ATOM 1612 C C . VAL A 1 202 ? 15.308 3.178 -14.031 1.00 87.31 202 VAL A C 1
ATOM 1614 O O . VAL A 1 202 ? 15.226 3.455 -15.232 1.00 87.31 202 VAL A O 1
ATOM 1617 N N . PRO A 1 203 ? 14.381 3.579 -13.145 1.00 86.44 203 PRO A N 1
ATOM 1618 C CA . PRO A 1 203 ? 13.282 4.457 -13.523 1.00 86.44 203 PRO A CA 1
ATOM 1619 C C . PRO A 1 203 ? 13.790 5.728 -14.210 1.00 86.44 203 PRO A C 1
ATOM 1621 O O . PRO A 1 203 ? 14.827 6.263 -13.820 1.00 86.44 203 PRO A O 1
ATOM 1624 N N . MET A 1 204 ? 13.047 6.209 -15.209 1.00 88.12 204 MET A N 1
ATOM 1625 C CA . MET A 1 204 ? 13.375 7.405 -16.005 1.00 88.12 204 MET A CA 1
ATOM 1626 C C . MET A 1 204 ? 14.675 7.320 -16.821 1.00 88.12 204 MET A C 1
ATOM 1628 O O . MET A 1 204 ? 15.084 8.312 -17.419 1.00 88.12 204 MET A O 1
ATOM 1632 N N . MET A 1 205 ? 15.309 6.148 -16.905 1.00 90.19 205 MET A N 1
ATOM 1633 C CA . MET A 1 205 ? 16.371 5.918 -17.878 1.00 90.19 205 MET A CA 1
ATOM 1634 C C . MET A 1 205 ? 15.800 5.970 -19.293 1.00 90.19 205 MET A C 1
ATOM 1636 O O . MET A 1 205 ? 14.830 5.276 -19.606 1.00 90.19 205 MET A O 1
ATOM 1640 N N . ILE A 1 206 ? 16.431 6.760 -20.158 1.00 90.31 206 ILE A N 1
ATOM 1641 C CA . ILE A 1 206 ? 16.014 6.914 -21.548 1.00 90.31 206 ILE A CA 1
ATOM 1642 C C . ILE A 1 206 ? 17.074 6.282 -22.438 1.00 90.31 206 ILE A C 1
ATOM 1644 O O . ILE A 1 206 ? 18.253 6.611 -22.356 1.00 90.31 206 ILE A O 1
ATOM 1648 N N . TYR A 1 207 ? 16.656 5.388 -23.327 1.00 89.06 207 TYR A N 1
ATOM 1649 C CA . TYR A 1 207 ? 17.508 4.969 -24.432 1.00 89.06 207 TYR A CA 1
ATOM 1650 C C . TYR A 1 207 ? 17.208 5.854 -25.640 1.00 89.06 207 TYR A C 1
ATOM 1652 O O . TYR A 1 207 ? 16.191 5.687 -26.314 1.00 89.06 207 TYR A O 1
ATOM 1660 N N . GLN A 1 208 ? 18.071 6.840 -25.876 1.00 85.81 208 GLN A N 1
ATOM 1661 C CA . GLN A 1 208 ? 17.957 7.746 -27.009 1.00 85.81 208 GLN A CA 1
ATOM 1662 C C . GLN A 1 208 ? 18.383 7.011 -28.277 1.00 85.81 208 GLN A C 1
ATOM 1664 O O . GLN A 1 208 ? 19.444 6.392 -28.307 1.00 85.81 208 GLN A O 1
ATOM 1669 N N . THR A 1 209 ? 17.560 7.086 -29.320 1.00 81.94 209 THR A N 1
ATOM 1670 C CA . THR A 1 209 ? 17.823 6.441 -30.615 1.00 81.94 209 THR A CA 1
ATOM 1671 C C . THR A 1 209 ? 18.254 7.429 -31.700 1.00 81.94 209 THR A C 1
ATOM 1673 O O . THR A 1 209 ? 18.905 7.028 -32.660 1.00 81.94 209 THR A O 1
ATOM 1676 N N . GLU A 1 210 ? 17.952 8.720 -31.538 1.00 77.31 210 GLU A N 1
ATOM 1677 C CA . GLU A 1 210 ? 18.327 9.798 -32.460 1.00 77.31 210 GLU A CA 1
ATOM 1678 C C . GLU A 1 210 ? 18.810 11.038 -31.693 1.00 77.31 210 GLU A C 1
ATOM 1680 O O . GLU A 1 210 ? 18.246 11.341 -30.643 1.00 77.31 210 GLU A O 1
ATOM 1685 N N . PRO A 1 211 ? 19.810 11.795 -32.193 1.00 76.94 211 PRO A N 1
ATOM 1686 C CA . PRO A 1 211 ? 20.548 11.569 -33.442 1.00 76.94 211 PRO A CA 1
ATOM 1687 C C . PRO A 1 211 ? 21.600 10.451 -33.335 1.00 76.94 211 PRO A C 1
ATOM 1689 O O . PRO A 1 211 ? 22.212 10.083 -34.333 1.00 76.94 211 PRO A O 1
ATOM 1692 N N . SER A 1 212 ? 21.827 9.917 -32.135 1.00 79.94 212 SER A N 1
ATOM 1693 C CA . SER A 1 212 ? 22.720 8.790 -31.886 1.00 79.94 212 SER A CA 1
ATOM 1694 C C . SER A 1 212 ? 22.162 7.879 -30.797 1.00 79.94 212 SER A C 1
ATOM 1696 O O . SER A 1 212 ? 21.441 8.331 -29.907 1.00 79.94 212 SER A O 1
ATOM 1698 N N . PHE A 1 213 ? 22.533 6.599 -30.867 1.00 82.75 213 PHE A N 1
ATOM 1699 C CA . PHE A 1 213 ? 22.192 5.605 -29.858 1.00 82.75 213 PHE A CA 1
ATOM 1700 C C . PHE A 1 213 ? 23.010 5.829 -28.591 1.00 82.75 213 PHE A C 1
ATOM 1702 O O . PHE A 1 213 ? 24.235 5.690 -28.614 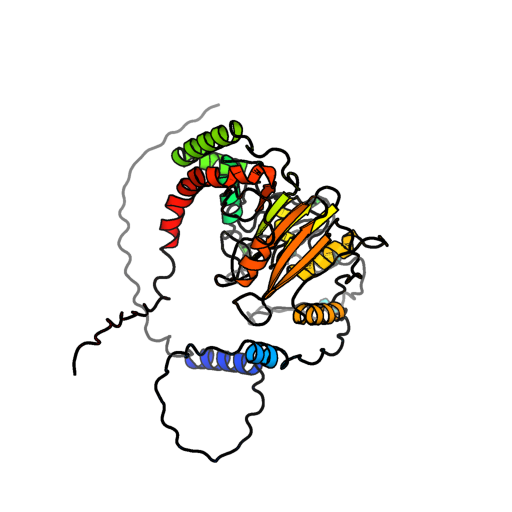1.00 82.75 213 PHE A O 1
ATOM 1709 N N . LYS A 1 214 ? 22.346 6.172 -27.489 1.00 88.62 214 LYS A N 1
ATOM 1710 C CA . LYS A 1 214 ? 22.993 6.286 -26.179 1.00 88.62 214 LYS A CA 1
ATOM 1711 C C . LYS A 1 214 ? 21.999 6.109 -25.041 1.00 88.62 214 LYS A C 1
ATOM 1713 O O . LYS A 1 214 ? 20.826 6.457 -25.159 1.00 88.62 214 LYS A O 1
ATOM 1718 N N . LEU A 1 215 ? 22.509 5.626 -23.914 1.00 89.62 215 LEU A N 1
ATOM 1719 C CA . LEU A 1 215 ? 21.815 5.733 -22.640 1.00 89.62 215 LEU A CA 1
ATOM 1720 C C . LEU A 1 215 ? 21.904 7.177 -22.153 1.00 89.62 215 LEU A C 1
ATOM 1722 O O . LEU A 1 215 ? 22.993 7.720 -21.962 1.00 89.62 215 LEU A O 1
ATOM 1726 N N . ASP A 1 216 ? 20.746 7.796 -21.984 1.00 88.81 216 ASP A N 1
ATOM 1727 C CA . ASP A 1 216 ? 20.594 9.097 -21.368 1.00 88.81 216 ASP A CA 1
ATOM 1728 C C . ASP A 1 216 ? 20.100 8.923 -19.931 1.00 88.81 216 ASP A C 1
ATOM 1730 O O . ASP A 1 216 ? 19.015 8.395 -19.669 1.00 88.81 216 ASP A O 1
ATOM 1734 N N . MET A 1 217 ? 20.939 9.386 -19.007 1.00 89.00 217 MET A N 1
ATOM 1735 C CA . MET A 1 217 ? 20.694 9.348 -17.571 1.00 89.00 217 MET A CA 1
ATOM 1736 C C . MET A 1 217 ? 20.320 10.730 -17.007 1.00 89.00 217 MET A C 1
ATOM 1738 O O . MET A 1 217 ? 20.249 10.908 -15.794 1.00 89.00 217 MET A O 1
ATOM 1742 N N . SER A 1 218 ? 20.102 11.730 -17.865 1.00 88.50 218 SER A N 1
ATOM 1743 C CA . SER A 1 218 ? 19.837 13.114 -17.454 1.00 88.50 218 SER A CA 1
ATOM 1744 C C . SER A 1 218 ? 18.492 13.308 -16.753 1.00 88.50 218 SER A C 1
ATOM 1746 O O . SER A 1 218 ? 18.349 14.238 -15.966 1.00 88.50 218 SER A O 1
ATOM 1748 N N . GLN A 1 219 ? 17.520 12.429 -17.016 1.00 87.44 219 GLN A N 1
ATOM 1749 C CA . GLN A 1 219 ? 16.174 12.482 -16.432 1.00 87.44 219 GLN A CA 1
ATOM 1750 C C . GLN A 1 219 ? 16.048 11.703 -15.116 1.00 87.44 219 GLN A C 1
ATOM 1752 O O . GLN A 1 219 ? 14.951 11.580 -14.569 1.00 87.44 219 GLN A O 1
ATOM 1757 N N . LEU A 1 220 ? 17.149 11.150 -14.597 1.00 87.56 220 LEU A N 1
ATOM 1758 C CA . LEU A 1 220 ? 17.123 10.485 -13.302 1.00 87.56 220 LEU A CA 1
ATOM 1759 C C . LEU A 1 220 ? 16.879 11.521 -12.204 1.00 87.56 220 LEU A C 1
ATOM 1761 O O . LEU A 1 220 ? 17.681 12.427 -11.986 1.00 87.56 220 LEU A O 1
ATOM 1765 N N . GLY A 1 221 ? 15.773 11.344 -11.486 1.00 85.25 221 GLY A N 1
ATOM 1766 C CA . GLY A 1 221 ? 15.504 12.094 -10.268 1.00 85.25 221 GLY A CA 1
ATOM 1767 C C . GLY A 1 221 ? 16.481 11.741 -9.137 1.00 85.25 221 GLY A C 1
ATOM 1768 O O . GLY A 1 221 ? 17.218 10.751 -9.221 1.00 85.25 221 GLY A O 1
ATOM 1769 N N . PRO A 1 222 ? 16.476 12.528 -8.047 1.00 89.88 222 PRO A N 1
ATOM 1770 C CA . PRO A 1 222 ? 17.282 12.229 -6.874 1.00 89.88 222 PRO A CA 1
ATOM 1771 C C . PRO A 1 222 ? 16.896 10.869 -6.284 1.00 89.88 222 PRO A C 1
ATOM 1773 O O . PRO A 1 222 ? 15.722 10.501 -6.204 1.00 89.88 222 PRO A O 1
ATOM 1776 N N . VAL A 1 223 ? 17.904 10.126 -5.833 1.00 93.00 223 VAL A N 1
ATOM 1777 C CA . VAL A 1 223 ? 17.687 8.894 -5.077 1.00 93.00 223 VAL A CA 1
ATOM 1778 C C . VAL A 1 223 ? 17.307 9.275 -3.650 1.00 93.00 223 VAL A C 1
ATOM 1780 O O . VAL A 1 223 ? 18.013 10.047 -3.007 1.00 93.00 223 VAL A O 1
ATOM 1783 N N . PHE A 1 224 ? 16.193 8.736 -3.158 1.00 95.31 224 PHE A N 1
ATOM 1784 C CA . PHE A 1 224 ? 15.760 8.974 -1.785 1.00 95.31 224 PHE A CA 1
ATOM 1785 C C . PHE A 1 224 ? 16.788 8.424 -0.789 1.00 95.31 224 PHE A C 1
ATOM 1787 O O . PHE A 1 224 ? 17.146 7.243 -0.835 1.00 95.31 224 PHE A O 1
ATOM 1794 N N . ASP A 1 225 ? 17.220 9.274 0.138 1.00 96.50 225 ASP A N 1
ATOM 1795 C CA . ASP A 1 225 ? 18.010 8.886 1.298 1.00 96.50 225 ASP A CA 1
ATOM 1796 C C . ASP A 1 225 ? 17.498 9.630 2.531 1.00 96.50 225 ASP A C 1
ATOM 1798 O O . ASP A 1 225 ? 17.559 10.858 2.606 1.00 96.50 225 ASP A O 1
ATOM 1802 N N . HIS A 1 226 ? 16.984 8.888 3.509 1.00 95.94 226 HIS A N 1
ATOM 1803 C CA . HIS A 1 226 ? 16.342 9.496 4.669 1.00 95.94 226 HIS A CA 1
ATOM 1804 C C . HIS A 1 226 ? 17.299 10.322 5.541 1.00 95.94 226 HIS A C 1
ATOM 1806 O O . HIS A 1 226 ? 16.829 11.212 6.251 1.00 95.94 226 HIS A O 1
ATOM 1812 N N . ASN A 1 227 ? 18.612 10.074 5.498 1.00 95.94 227 ASN A N 1
ATOM 1813 C CA . ASN A 1 227 ? 19.594 10.865 6.240 1.00 95.94 227 ASN A CA 1
ATOM 1814 C C . ASN A 1 227 ? 19.839 12.206 5.548 1.00 95.94 227 ASN A C 1
ATOM 1816 O O . ASN A 1 227 ? 19.818 13.246 6.204 1.00 95.94 227 ASN A O 1
ATOM 1820 N N . ILE A 1 228 ? 20.000 12.188 4.221 1.00 95.81 228 ILE A N 1
ATOM 1821 C CA . ILE A 1 228 ? 20.170 13.408 3.418 1.00 95.81 228 ILE A CA 1
ATOM 1822 C C . ILE A 1 228 ? 18.919 14.284 3.521 1.00 95.81 228 ILE A C 1
ATOM 1824 O O . ILE A 1 228 ? 19.015 15.476 3.811 1.00 95.81 228 ILE A O 1
ATOM 1828 N N . GLU A 1 229 ? 17.739 13.694 3.337 1.00 95.88 229 GLU A N 1
ATOM 1829 C CA . GLU A 1 229 ? 16.475 14.429 3.409 1.00 95.88 229 GLU A CA 1
ATOM 1830 C C . GLU A 1 229 ? 16.177 14.927 4.830 1.00 95.88 229 GLU A C 1
ATOM 1832 O O . GLU A 1 229 ? 15.644 16.023 4.993 1.00 95.88 229 GLU A O 1
ATOM 1837 N N . SER A 1 230 ? 16.578 14.183 5.870 1.00 94.12 230 SER A N 1
ATOM 1838 C CA . SER A 1 230 ? 16.502 14.683 7.250 1.00 94.12 230 SER A CA 1
ATOM 1839 C C . SER A 1 230 ? 17.400 15.901 7.466 1.00 94.12 230 SER A C 1
ATOM 1841 O O . SER A 1 230 ? 16.976 16.830 8.144 1.00 94.12 230 SER A O 1
ATOM 1843 N N . GLY A 1 231 ? 18.606 15.918 6.886 1.00 94.25 231 GLY A N 1
ATOM 1844 C CA . GLY A 1 231 ? 19.503 17.076 6.933 1.00 94.25 231 GLY A CA 1
ATOM 1845 C C . GLY A 1 231 ? 18.872 18.317 6.301 1.00 94.25 231 GLY A C 1
ATOM 1846 O O . GLY A 1 231 ? 18.794 19.359 6.941 1.00 94.25 231 GLY A O 1
ATOM 1847 N N . LYS A 1 232 ? 18.306 18.178 5.096 1.00 93.00 232 LYS A N 1
ATOM 1848 C CA . LYS A 1 232 ? 17.591 19.274 4.415 1.00 93.00 232 LYS A CA 1
ATOM 1849 C C . LYS A 1 232 ? 16.401 19.794 5.223 1.00 93.00 232 LYS A C 1
ATOM 1851 O O . LYS A 1 232 ? 16.156 20.997 5.255 1.00 93.00 232 LYS A O 1
ATOM 1856 N N . LEU A 1 233 ? 15.656 18.898 5.875 1.00 91.31 233 LEU A N 1
ATOM 1857 C CA . LEU A 1 233 ? 14.519 19.274 6.717 1.00 91.31 233 LEU A CA 1
ATOM 1858 C C . LEU A 1 233 ? 14.965 20.095 7.939 1.00 91.31 233 LEU A C 1
ATOM 1860 O O . LEU A 1 233 ? 14.315 21.080 8.272 1.00 91.31 233 LEU A O 1
ATOM 1864 N N . LEU A 1 234 ? 16.083 19.717 8.571 1.00 91.38 234 LEU A N 1
ATOM 1865 C CA . LEU A 1 234 ? 16.683 20.461 9.688 1.00 91.38 234 LEU A CA 1
ATOM 1866 C C . LEU A 1 234 ? 17.142 21.868 9.284 1.00 91.38 234 LEU A C 1
ATOM 1868 O O . LEU A 1 234 ? 17.150 22.758 10.120 1.00 91.38 234 LEU A O 1
ATOM 1872 N N . GLU A 1 235 ? 17.521 22.074 8.024 1.00 89.44 235 GLU A N 1
ATOM 1873 C CA . GLU A 1 235 ? 17.988 23.374 7.525 1.00 89.44 235 GLU A CA 1
ATOM 1874 C C . GLU A 1 235 ? 16.854 24.330 7.125 1.00 89.44 235 GLU A C 1
ATOM 1876 O O . GLU A 1 235 ? 17.089 25.530 7.000 1.00 89.44 235 GLU A O 1
ATOM 1881 N N . SER A 1 236 ? 15.643 23.821 6.871 1.00 87.62 236 SER A N 1
ATOM 1882 C CA . SER A 1 236 ? 14.595 24.577 6.164 1.00 87.62 236 SER A CA 1
ATOM 1883 C C . SER A 1 236 ? 13.218 24.575 6.829 1.00 87.62 236 SER A C 1
ATOM 1885 O O . SER A 1 236 ? 12.289 25.169 6.287 1.00 87.62 236 SER A O 1
ATOM 1887 N N . SER A 1 237 ? 13.029 23.896 7.964 1.00 88.44 237 SER A N 1
ATOM 1888 C CA . SER A 1 237 ? 11.690 23.673 8.535 1.00 88.44 237 SER A CA 1
ATOM 1889 C C . SER A 1 237 ? 11.638 23.773 10.064 1.00 88.44 237 SER A C 1
ATOM 1891 O O . SER A 1 237 ? 10.978 22.961 10.714 1.00 88.44 237 SER A O 1
ATOM 1893 N N . ASP A 1 238 ? 12.302 24.779 10.643 1.00 90.38 238 ASP A N 1
ATOM 1894 C CA . ASP A 1 238 ? 12.348 25.006 12.098 1.00 90.38 238 ASP A CA 1
ATOM 1895 C C . ASP A 1 238 ? 10.951 25.060 12.737 1.00 90.38 238 ASP A C 1
ATOM 1897 O O . ASP A 1 238 ? 10.706 24.397 13.746 1.00 90.38 238 ASP A O 1
ATOM 1901 N N . ASP A 1 239 ? 10.003 25.778 12.128 1.00 90.38 239 ASP A N 1
ATOM 1902 C CA . ASP A 1 239 ? 8.636 25.908 12.650 1.00 90.38 239 ASP A CA 1
ATOM 1903 C C . ASP A 1 239 ? 7.923 24.554 12.749 1.00 90.38 239 ASP A C 1
ATOM 1905 O O . ASP A 1 239 ? 7.311 24.230 13.773 1.00 90.38 239 ASP A O 1
ATOM 1909 N N . TYR A 1 240 ? 8.051 23.724 11.708 1.00 94.56 240 TYR A N 1
ATOM 1910 C CA . TYR A 1 240 ? 7.505 22.369 11.701 1.00 94.56 240 TYR A CA 1
ATOM 1911 C C . TYR A 1 240 ? 8.197 21.468 12.735 1.00 94.56 240 TYR A C 1
ATOM 1913 O O . TYR A 1 240 ? 7.542 20.706 13.447 1.00 94.56 240 TYR A O 1
ATOM 1921 N N . LEU A 1 241 ? 9.522 21.537 12.839 1.00 95.88 241 LEU A N 1
ATOM 1922 C CA . LEU A 1 241 ? 10.278 20.683 13.752 1.00 95.88 241 LEU A CA 1
ATOM 1923 C C . LEU A 1 241 ? 9.999 21.024 15.218 1.00 95.88 241 LEU A C 1
ATOM 1925 O O . LEU A 1 241 ? 9.836 20.116 16.033 1.00 95.88 241 LEU A O 1
ATOM 1929 N N . ASN A 1 242 ? 9.854 22.311 15.538 1.00 96.00 242 ASN A N 1
ATOM 1930 C CA . ASN A 1 242 ? 9.477 22.774 16.871 1.00 96.00 242 ASN A CA 1
ATOM 1931 C C . ASN A 1 242 ? 8.099 22.237 17.285 1.00 96.00 242 ASN A C 1
ATOM 1933 O O . ASN A 1 242 ? 7.945 21.708 18.389 1.00 96.00 242 ASN A O 1
ATOM 1937 N N . ILE A 1 243 ? 7.101 22.315 16.395 1.00 96.56 243 ILE A N 1
ATOM 1938 C CA . ILE A 1 243 ? 5.759 21.798 16.694 1.00 96.56 243 ILE A CA 1
ATOM 1939 C C . ILE A 1 243 ? 5.721 20.266 16.739 1.00 96.56 243 ILE A C 1
ATOM 1941 O O . ILE A 1 243 ? 4.994 19.697 17.554 1.00 96.56 243 ILE A O 1
ATOM 1945 N N . ALA A 1 244 ? 6.505 19.586 15.898 1.00 96.75 244 ALA A N 1
ATOM 1946 C CA . ALA A 1 244 ? 6.604 18.131 15.907 1.00 96.75 244 ALA A CA 1
ATOM 1947 C C . ALA A 1 244 ? 7.189 17.629 17.235 1.00 96.75 244 ALA A C 1
ATOM 1949 O O . ALA A 1 244 ? 6.636 16.707 17.832 1.00 96.75 244 ALA A O 1
ATOM 1950 N N . GLU A 1 245 ? 8.240 18.282 17.739 1.00 97.25 245 GLU A N 1
ATOM 1951 C CA . GLU A 1 245 ? 8.845 17.964 19.034 1.00 97.25 245 GLU A CA 1
ATOM 1952 C C . GLU A 1 245 ? 7.892 18.260 20.206 1.00 97.25 245 GLU A C 1
ATOM 1954 O O . GLU A 1 245 ? 7.775 17.450 21.127 1.00 97.25 245 GLU A O 1
ATOM 1959 N N . GLU A 1 246 ? 7.136 19.363 20.160 1.00 97.19 246 GLU A N 1
ATOM 1960 C CA . GLU A 1 246 ? 6.104 19.650 21.166 1.00 97.19 246 GLU A CA 1
ATOM 1961 C C . GLU A 1 246 ? 5.046 18.532 21.220 1.00 97.19 246 GLU A C 1
ATOM 1963 O O . GLU A 1 246 ? 4.747 18.005 22.297 1.00 97.19 246 GLU A O 1
ATOM 1968 N N . VAL A 1 247 ? 4.515 18.126 20.059 1.00 96.50 247 VAL A N 1
ATOM 1969 C CA . VAL A 1 247 ? 3.519 17.046 19.955 1.00 96.50 247 VAL A CA 1
ATOM 1970 C C . VAL A 1 247 ? 4.105 15.713 20.418 1.00 96.50 247 VAL A C 1
ATOM 1972 O O . VAL A 1 247 ? 3.438 14.968 21.138 1.00 96.50 247 VAL A O 1
ATOM 1975 N N . LYS A 1 248 ? 5.360 15.416 20.071 1.00 96.38 248 LYS A N 1
ATOM 1976 C CA . LYS A 1 248 ? 6.067 14.211 20.519 1.00 96.38 248 LYS A CA 1
ATOM 1977 C C . LYS A 1 248 ? 6.149 14.145 22.044 1.00 96.38 248 LYS A C 1
ATOM 1979 O O . LYS A 1 248 ? 5.844 13.110 22.643 1.00 96.38 248 LYS A O 1
ATOM 1984 N N . GLN A 1 249 ? 6.488 15.258 22.695 1.00 96.12 249 GLN A N 1
ATOM 1985 C CA . GLN A 1 249 ? 6.521 15.351 24.156 1.00 96.12 249 GLN A CA 1
ATOM 1986 C C . GLN A 1 249 ? 5.127 15.253 24.784 1.00 96.12 249 GLN A C 1
ATOM 1988 O O . GLN A 1 249 ? 4.964 14.605 25.821 1.00 96.12 249 GLN A O 1
ATOM 1993 N N . GLU A 1 250 ? 4.113 15.870 24.174 1.00 94.56 250 GLU A N 1
ATOM 1994 C CA . GLU A 1 250 ? 2.724 15.758 24.620 1.00 94.56 250 GLU A CA 1
ATOM 1995 C C . GLU A 1 250 ? 2.261 14.296 24.590 1.00 94.56 250 GLU A C 1
ATOM 1997 O O . GLU A 1 250 ? 1.734 13.784 25.583 1.00 94.56 250 GLU A O 1
ATOM 2002 N N . VAL A 1 251 ? 2.505 13.597 23.480 1.00 92.56 251 VAL A N 1
ATOM 2003 C CA . VAL A 1 251 ? 2.168 12.181 23.300 1.00 92.56 251 VAL A CA 1
ATOM 2004 C C . VAL A 1 251 ? 2.905 11.308 24.312 1.00 92.56 251 VAL A C 1
ATOM 2006 O O . VAL A 1 251 ? 2.267 10.457 24.930 1.00 92.56 251 VAL A O 1
ATOM 2009 N N . ALA A 1 252 ? 4.194 11.558 24.562 1.00 92.12 252 ALA A N 1
ATOM 2010 C CA . ALA A 1 252 ? 4.984 10.816 25.547 1.00 92.12 252 ALA A CA 1
ATOM 2011 C C . ALA A 1 252 ? 4.475 10.980 26.992 1.00 92.12 252 ALA A C 1
ATOM 2013 O O . ALA A 1 252 ? 4.558 10.048 27.790 1.00 92.12 252 ALA A O 1
ATOM 2014 N N . ARG A 1 253 ? 3.918 12.148 27.346 1.00 92.19 253 ARG A N 1
ATOM 2015 C CA . ARG A 1 253 ? 3.296 12.389 28.667 1.00 92.19 253 ARG A CA 1
ATOM 2016 C C . ARG A 1 253 ? 1.878 11.816 28.767 1.00 92.19 253 ARG A C 1
ATOM 2018 O O . ARG A 1 253 ? 1.325 11.704 29.862 1.00 92.19 253 ARG A O 1
ATOM 2025 N N . SER A 1 254 ? 1.277 11.467 27.635 1.00 87.69 254 SER A N 1
ATOM 2026 C CA . SER A 1 254 ? -0.127 11.095 27.537 1.00 87.69 254 SER A CA 1
ATOM 2027 C C . SER A 1 254 ? -0.350 9.594 27.617 1.00 87.69 254 SER A C 1
ATOM 2029 O O . SER A 1 254 ? 0.303 8.811 26.933 1.00 87.69 254 SER A O 1
ATOM 2031 N N . HIS A 1 255 ? -1.371 9.197 28.368 1.00 84.06 255 HIS A N 1
ATOM 2032 C CA . HIS A 1 255 ? -1.733 7.798 28.566 1.00 84.06 255 HIS A CA 1
ATOM 2033 C C . HIS A 1 255 ? -3.214 7.586 28.256 1.00 84.06 255 HIS A C 1
ATOM 2035 O O . HIS A 1 255 ? -4.024 8.507 28.377 1.00 84.06 255 HIS A O 1
ATOM 2041 N N . SER A 1 256 ? -3.568 6.367 27.857 1.00 77.94 256 SER A N 1
ATOM 2042 C CA . SER A 1 256 ? -4.962 5.976 27.655 1.00 77.94 256 SER A CA 1
ATOM 2043 C C . SER A 1 256 ? -5.714 6.052 28.989 1.00 77.94 256 SER A C 1
ATOM 2045 O O . SER A 1 256 ? -5.350 5.389 29.959 1.00 77.94 256 SER A O 1
ATOM 2047 N N . GLU A 1 257 ? -6.774 6.859 29.053 1.00 72.62 257 GLU A N 1
ATOM 2048 C CA . GLU A 1 257 ? -7.627 6.965 30.250 1.00 72.62 257 GLU A CA 1
ATOM 2049 C C . GLU A 1 257 ? -8.486 5.706 30.466 1.00 72.62 257 GLU A C 1
ATOM 2051 O O . GLU A 1 257 ? -8.924 5.412 31.581 1.00 72.62 257 GLU A O 1
ATOM 2056 N N . ALA A 1 258 ? -8.724 4.942 29.396 1.00 73.69 258 ALA A N 1
ATOM 2057 C CA . ALA A 1 258 ? -9.560 3.753 29.428 1.00 73.69 258 ALA A CA 1
ATOM 2058 C C . ALA A 1 258 ? -8.758 2.534 29.904 1.00 73.69 258 ALA A C 1
ATOM 2060 O O . ALA A 1 258 ? -7.800 2.098 29.270 1.00 73.69 258 ALA A O 1
ATOM 2061 N N . LYS A 1 259 ? -9.190 1.951 31.024 1.00 71.19 259 LYS A N 1
ATOM 2062 C CA . LYS A 1 259 ? -8.646 0.692 31.547 1.00 71.19 259 LYS A CA 1
ATOM 2063 C C . LYS A 1 259 ? -9.371 -0.491 30.899 1.00 71.19 259 LYS A C 1
ATOM 2065 O O . LYS A 1 259 ? -10.587 -0.452 30.750 1.00 71.19 259 LYS A O 1
ATOM 2070 N N . ASN A 1 260 ? -8.633 -1.557 30.578 1.00 79.31 260 ASN A N 1
ATOM 2071 C CA . ASN A 1 260 ? -9.160 -2.819 30.030 1.00 79.31 260 ASN A CA 1
ATOM 2072 C C . ASN A 1 260 ? -9.904 -2.681 28.688 1.00 79.31 260 ASN A C 1
ATOM 2074 O O . ASN A 1 260 ? -11.014 -3.186 28.543 1.00 79.31 260 ASN A O 1
ATOM 2078 N N . ILE A 1 261 ? -9.298 -2.013 27.703 1.00 84.94 261 ILE A N 1
ATOM 2079 C CA . ILE A 1 261 ? -9.858 -1.921 26.347 1.00 84.94 261 ILE A CA 1
ATOM 2080 C C . ILE A 1 261 ? -9.802 -3.306 25.667 1.00 84.94 261 ILE A C 1
ATOM 2082 O O . ILE A 1 261 ? -8.707 -3.859 25.522 1.00 84.94 261 ILE A O 1
ATOM 2086 N N . PRO A 1 262 ? -10.941 -3.881 25.233 1.00 87.81 262 PRO A N 1
ATOM 2087 C CA . PRO A 1 262 ? -10.951 -5.079 24.398 1.00 87.81 262 PRO A CA 1
ATOM 2088 C C . PRO A 1 262 ? -10.123 -4.891 23.125 1.00 87.81 262 PRO A C 1
ATOM 2090 O O . PRO A 1 262 ? -10.287 -3.895 22.424 1.00 87.81 262 PRO A O 1
ATOM 2093 N N . GLY A 1 263 ? -9.238 -5.844 22.824 1.00 89.00 263 GLY A N 1
ATOM 2094 C CA . GLY A 1 263 ? -8.386 -5.778 21.632 1.00 89.00 263 GLY A CA 1
ATOM 2095 C C . GLY A 1 263 ? -7.390 -4.620 21.641 1.00 89.00 263 GLY A C 1
ATOM 2096 O O . GLY A 1 263 ? -7.012 -4.150 20.576 1.00 89.00 263 GL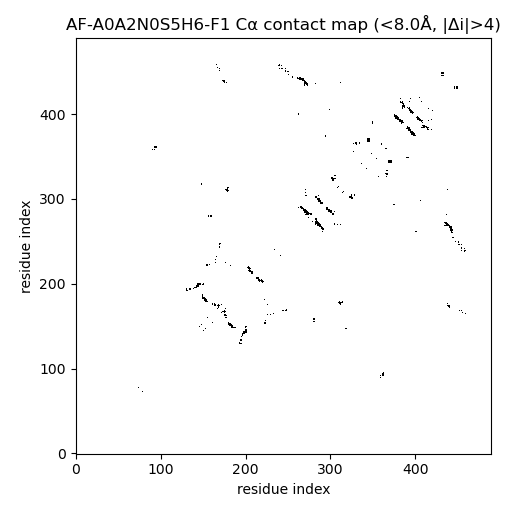Y A O 1
ATOM 2097 N N . LYS A 1 264 ? -6.972 -4.128 22.815 1.00 90.94 264 LYS A N 1
ATOM 2098 C CA . LYS A 1 264 ? -6.023 -3.006 22.958 1.00 90.94 264 LYS A CA 1
ATOM 2099 C C . LYS A 1 264 ? -4.755 -3.133 22.095 1.00 90.94 264 LYS A C 1
ATOM 2101 O O . LYS A 1 264 ? -4.195 -2.129 21.676 1.00 90.94 264 LYS A O 1
ATOM 2106 N N . ASP A 1 265 ? -4.320 -4.363 21.846 1.00 92.31 265 ASP A N 1
ATOM 2107 C CA . ASP A 1 265 ? -3.131 -4.765 21.100 1.00 92.31 265 ASP A CA 1
ATOM 2108 C C . ASP A 1 265 ? -3.411 -5.097 19.624 1.00 92.31 265 ASP A C 1
ATOM 2110 O O . ASP A 1 265 ? -2.477 -5.379 18.871 1.00 92.31 265 ASP A O 1
ATOM 2114 N N . VAL A 1 266 ? -4.671 -5.027 19.183 1.00 95.00 266 VAL A N 1
ATOM 2115 C CA . VAL A 1 266 ? -5.032 -5.065 17.763 1.00 95.00 266 VAL A CA 1
ATOM 2116 C C . VAL A 1 266 ? -4.432 -3.843 17.085 1.00 95.00 266 VAL A C 1
ATOM 2118 O O . VAL A 1 266 ? -4.613 -2.711 17.535 1.00 95.00 266 VAL A O 1
ATOM 2121 N N . ILE A 1 267 ? -3.714 -4.084 15.994 1.00 95.88 267 ILE A N 1
ATOM 2122 C CA . ILE A 1 267 ? -2.988 -3.062 15.246 1.00 95.88 267 ILE A CA 1
ATOM 2123 C C . ILE A 1 267 ? -3.690 -2.833 13.914 1.00 95.88 267 ILE A C 1
ATOM 2125 O O . ILE A 1 267 ? -3.974 -3.784 13.189 1.00 95.88 267 ILE A O 1
ATOM 2129 N N . ILE A 1 268 ? -3.926 -1.571 13.581 1.00 96.75 268 ILE A N 1
ATOM 2130 C CA . ILE A 1 268 ? -4.495 -1.124 12.314 1.00 96.75 268 ILE A CA 1
ATOM 2131 C C . ILE A 1 268 ? -3.393 -0.406 11.538 1.00 96.75 268 ILE A C 1
ATOM 2133 O O . ILE A 1 268 ? -2.797 0.542 12.045 1.00 96.75 268 ILE A O 1
ATOM 2137 N N . THR A 1 269 ? -3.141 -0.848 10.310 1.00 97.62 269 THR A N 1
ATOM 2138 C CA . THR A 1 269 ? -2.212 -0.229 9.363 1.00 97.62 269 THR A CA 1
ATOM 2139 C C . THR A 1 269 ? -2.971 0.149 8.098 1.00 97.62 269 THR A C 1
ATOM 2141 O O . THR A 1 269 ? -3.460 -0.733 7.390 1.00 97.62 269 THR A O 1
ATOM 2144 N N . THR A 1 270 ? -3.070 1.436 7.768 1.00 97.31 270 THR A N 1
ATOM 2145 C CA . THR A 1 270 ? -3.698 1.859 6.504 1.00 97.31 270 THR A CA 1
ATOM 2146 C C . THR A 1 270 ? -2.649 1.907 5.403 1.00 97.31 270 THR A C 1
ATOM 2148 O O . THR A 1 270 ? -1.913 2.872 5.272 1.00 97.31 270 THR A O 1
ATOM 2151 N N . LEU A 1 271 ? -2.551 0.839 4.613 1.00 96.56 271 LEU A N 1
ATOM 2152 C CA . LEU A 1 271 ? -1.548 0.646 3.557 1.00 96.56 271 LEU A CA 1
ATOM 2153 C C . LEU A 1 271 ? -1.736 1.576 2.346 1.00 96.56 271 LEU A C 1
ATOM 2155 O O . LEU A 1 271 ? -0.784 1.799 1.596 1.00 96.56 271 LEU A O 1
A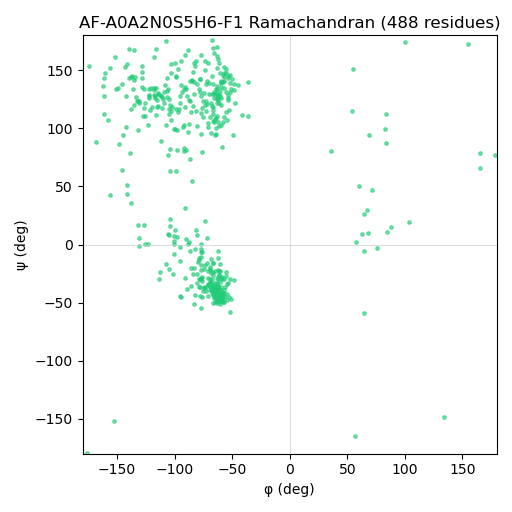TOM 2159 N N . GLY A 1 272 ? -2.949 2.093 2.166 1.00 95.56 272 GLY A N 1
ATOM 2160 C CA . GLY A 1 272 ? -3.303 3.104 1.178 1.00 95.56 272 GLY A CA 1
ATOM 2161 C C . GLY A 1 272 ? -4.621 3.783 1.553 1.00 95.56 272 GLY A C 1
ATOM 2162 O O . GLY A 1 272 ? -5.512 3.149 2.128 1.00 95.56 272 GLY A O 1
ATOM 2163 N N . THR A 1 273 ? -4.719 5.084 1.287 1.00 95.31 273 THR A N 1
ATOM 2164 C CA . THR A 1 273 ? -5.803 5.964 1.770 1.00 95.31 273 THR A CA 1
ATOM 2165 C C . THR A 1 273 ? -6.445 6.829 0.681 1.00 95.31 273 THR A C 1
ATOM 2167 O O . THR A 1 273 ? -7.261 7.700 0.977 1.00 95.31 273 THR A O 1
ATOM 2170 N N . GLY A 1 274 ? -6.055 6.628 -0.575 1.00 90.38 274 GLY A N 1
ATOM 2171 C CA . GLY A 1 274 ? -6.578 7.314 -1.749 1.00 90.38 274 GLY A CA 1
ATOM 2172 C C . GLY A 1 274 ? -7.885 6.706 -2.254 1.00 90.38 274 GLY A C 1
ATOM 2173 O O . GLY A 1 274 ? -8.151 5.515 -2.083 1.00 90.38 274 GLY A O 1
ATOM 2174 N N . SER A 1 275 ? -8.689 7.541 -2.913 1.00 84.62 275 SER A N 1
ATOM 2175 C CA . SER A 1 275 ? -9.923 7.136 -3.587 1.00 84.62 275 SER A CA 1
ATOM 2176 C C . SER A 1 275 ? -9.682 6.967 -5.087 1.00 84.62 275 SER A C 1
ATOM 2178 O O . SER A 1 275 ? -8.951 7.749 -5.686 1.00 84.62 275 SER A O 1
ATOM 2180 N N . THR A 1 276 ? -10.362 5.995 -5.701 1.00 77.81 276 THR A N 1
ATOM 2181 C CA . THR A 1 276 ? -10.422 5.737 -7.154 1.00 77.81 276 THR A CA 1
ATOM 2182 C C . THR A 1 276 ? -9.098 5.331 -7.824 1.00 77.81 276 THR A C 1
ATOM 2184 O O . THR A 1 276 ? -9.040 4.251 -8.408 1.00 77.81 276 THR A O 1
ATOM 2187 N N . PHE A 1 277 ? -8.043 6.149 -7.759 1.00 80.06 277 PHE A N 1
ATOM 2188 C CA . PHE A 1 277 ? -6.746 5.915 -8.407 1.00 80.06 277 PHE A CA 1
ATOM 2189 C C . PHE A 1 277 ? -5.565 6.358 -7.520 1.00 80.06 277 PHE A C 1
ATOM 2191 O O . PHE A 1 277 ? -5.736 7.226 -6.660 1.00 80.06 277 PHE A O 1
ATOM 2198 N N . PRO A 1 278 ? -4.357 5.784 -7.702 1.00 80.94 278 PRO A N 1
ATOM 2199 C CA . PRO A 1 278 ? -3.168 6.233 -6.984 1.00 80.94 278 PRO A CA 1
ATOM 2200 C C . PRO A 1 278 ? -2.822 7.682 -7.352 1.00 80.94 278 PRO A C 1
ATOM 2202 O O . PRO A 1 278 ? -2.786 8.042 -8.527 1.00 80.94 278 PRO A O 1
ATOM 2205 N N . SER A 1 279 ? -2.537 8.507 -6.349 1.00 86.94 279 SER A N 1
ATOM 2206 C CA . SER A 1 279 ? -2.040 9.879 -6.503 1.00 86.94 279 SER A CA 1
ATOM 2207 C C . SER A 1 279 ? -0.561 9.976 -6.115 1.00 86.94 279 SER A C 1
ATOM 2209 O O . SER A 1 279 ? 0.023 9.029 -5.588 1.00 86.94 279 SER A O 1
ATOM 2211 N N . LYS A 1 280 ? 0.043 11.156 -6.308 1.00 87.31 280 LYS A N 1
ATOM 2212 C CA . LYS A 1 280 ? 1.438 11.445 -5.923 1.00 87.31 280 LYS A CA 1
ATOM 2213 C C . LYS A 1 280 ? 1.748 11.129 -4.449 1.00 87.31 280 LYS A C 1
ATOM 2215 O O . LYS A 1 280 ? 2.872 10.739 -4.134 1.00 87.31 280 LYS A O 1
ATOM 2220 N N . TYR A 1 281 ? 0.766 11.298 -3.560 1.00 88.81 281 TYR A N 1
ATOM 2221 C CA . TYR A 1 281 ? 0.946 11.177 -2.108 1.00 88.81 281 TYR A CA 1
ATOM 2222 C C . TYR A 1 281 ? 0.214 9.983 -1.486 1.00 88.81 281 TYR A C 1
ATOM 2224 O O . TYR A 1 281 ? 0.613 9.533 -0.414 1.00 88.81 281 TYR A O 1
ATOM 2232 N N . ARG A 1 282 ? -0.845 9.481 -2.137 1.00 91.44 282 ARG A N 1
ATOM 2233 C CA . ARG A 1 282 ? -1.732 8.440 -1.595 1.00 91.44 282 ARG A CA 1
ATOM 2234 C C . ARG A 1 282 ? -1.986 7.341 -2.615 1.00 91.44 282 ARG A C 1
ATOM 2236 O O . ARG A 1 282 ? -2.507 7.629 -3.692 1.00 91.44 282 ARG A O 1
ATOM 2243 N N . ASN A 1 283 ? -1.688 6.100 -2.259 1.00 92.81 283 ASN A N 1
ATOM 2244 C CA . ASN A 1 283 ? -2.097 4.909 -2.987 1.00 92.81 283 ASN A CA 1
ATOM 2245 C C . ASN A 1 283 ? -3.575 4.572 -2.711 1.00 92.81 283 ASN A C 1
ATOM 2247 O O . ASN A 1 283 ? -4.152 5.053 -1.740 1.00 92.81 283 ASN A O 1
ATOM 2251 N N . VAL A 1 284 ? -4.190 3.739 -3.551 1.00 92.56 284 VAL A N 1
ATOM 2252 C CA . VAL A 1 284 ? -5.588 3.293 -3.404 1.00 92.56 284 VAL A CA 1
ATOM 2253 C C . VAL A 1 284 ? -5.841 2.502 -2.114 1.00 92.56 284 VAL A C 1
ATOM 2255 O O . VAL A 1 284 ? -4.912 1.968 -1.509 1.00 92.56 284 VAL A O 1
ATOM 2258 N N . SER A 1 285 ? -7.110 2.426 -1.699 1.00 93.94 285 SER A N 1
ATOM 2259 C CA . SER A 1 285 ? -7.530 1.877 -0.406 1.00 93.94 285 SER A CA 1
ATOM 2260 C C . SER A 1 285 ? -7.012 0.461 -0.118 1.00 93.94 285 SER A C 1
ATOM 2262 O O . SER A 1 285 ? -7.180 -0.484 -0.896 1.00 93.94 285 SER A O 1
ATOM 2264 N N . ALA A 1 286 ? -6.405 0.320 1.061 1.00 96.69 286 ALA A N 1
ATOM 2265 C CA . ALA A 1 286 ? -6.121 -0.958 1.702 1.00 96.69 286 ALA A CA 1
ATOM 2266 C C . ALA A 1 286 ? -5.862 -0.740 3.196 1.00 96.69 286 ALA A C 1
ATOM 2268 O O . ALA A 1 286 ? -5.024 0.078 3.579 1.00 96.69 286 ALA A O 1
ATOM 2269 N N . THR A 1 287 ? -6.556 -1.481 4.057 1.00 97.19 287 THR A N 1
ATOM 2270 C CA . THR A 1 287 ? -6.381 -1.419 5.515 1.00 97.19 287 THR A CA 1
ATOM 2271 C C . THR A 1 287 ? -6.118 -2.808 6.075 1.00 97.19 287 THR A C 1
ATOM 2273 O O . THR A 1 287 ? -6.961 -3.696 5.993 1.00 97.19 287 THR A O 1
ATOM 2276 N N . LEU A 1 288 ? -4.945 -2.993 6.670 1.00 97.50 288 LEU A N 1
ATOM 2277 C CA . LEU A 1 288 ? -4.530 -4.225 7.324 1.00 97.50 288 LEU A CA 1
ATOM 2278 C C . LEU A 1 288 ? -4.809 -4.139 8.824 1.00 97.50 288 LEU A C 1
ATOM 2280 O O . LEU A 1 288 ? -4.359 -3.221 9.500 1.00 97.50 288 LEU A O 1
ATOM 2284 N N . ILE A 1 289 ? -5.506 -5.133 9.356 1.00 96.44 289 ILE A N 1
ATOM 2285 C CA . ILE A 1 289 ? -5.739 -5.314 10.785 1.00 96.44 289 ILE A CA 1
ATOM 2286 C C . ILE A 1 289 ? -4.961 -6.548 11.221 1.00 96.44 289 ILE A C 1
ATOM 2288 O O . ILE A 1 289 ? -5.235 -7.655 10.762 1.00 96.44 289 ILE A O 1
ATOM 2292 N N . LYS A 1 290 ? -4.000 -6.371 12.121 1.00 95.25 290 LYS A N 1
ATOM 2293 C CA . LYS A 1 290 ? -3.288 -7.460 12.787 1.00 95.25 290 LYS A CA 1
ATOM 2294 C C . LYS A 1 290 ? -3.957 -7.736 14.126 1.00 95.25 290 LYS A C 1
ATOM 2296 O O . LYS A 1 290 ? -4.002 -6.859 14.987 1.00 95.25 290 LYS A O 1
ATOM 2301 N N . ILE A 1 291 ? -4.409 -8.970 14.308 1.00 94.31 291 ILE A N 1
ATOM 2302 C CA . ILE A 1 291 ? -4.934 -9.480 15.572 1.00 94.31 291 ILE A CA 1
ATOM 2303 C C . ILE A 1 291 ? -3.831 -10.357 16.175 1.00 94.31 291 ILE A C 1
ATOM 2305 O O . ILE A 1 291 ? -3.553 -11.434 15.631 1.00 94.31 291 ILE A O 1
ATOM 2309 N N . PRO A 1 292 ? -3.139 -9.904 17.237 1.00 89.06 292 PRO A N 1
ATOM 2310 C CA . PRO A 1 292 ? -2.052 -10.666 17.842 1.00 89.06 292 PRO A CA 1
ATOM 2311 C C . PRO A 1 292 ? -2.475 -12.102 18.152 1.00 89.06 292 PRO A C 1
ATOM 2313 O O . PRO A 1 292 ? -3.552 -12.329 18.685 1.00 89.06 292 PRO A O 1
ATOM 2316 N N . ASN A 1 293 ? -1.628 -13.066 17.788 1.00 85.06 293 ASN A N 1
ATOM 2317 C CA . ASN A 1 293 ? -1.845 -14.510 17.965 1.00 85.06 293 ASN A CA 1
ATOM 2318 C C . ASN A 1 293 ? -3.024 -15.138 17.186 1.00 85.06 293 ASN A C 1
ATOM 2320 O O . ASN A 1 293 ? -3.129 -16.362 17.183 1.00 85.06 293 ASN A O 1
ATOM 2324 N N . ASN A 1 294 ? -3.851 -14.355 16.481 1.00 87.12 294 ASN A N 1
ATOM 2325 C CA . ASN A 1 294 ? -5.029 -14.865 15.762 1.00 87.12 294 ASN A CA 1
ATOM 2326 C C . ASN A 1 294 ? -4.920 -14.731 14.238 1.00 87.12 294 ASN A C 1
ATOM 2328 O O . ASN A 1 294 ? -5.499 -15.543 13.521 1.00 87.12 294 ASN A O 1
ATOM 2332 N N . GLY A 1 295 ? -4.193 -13.729 13.731 1.00 89.31 295 GLY A N 1
ATOM 2333 C CA . GLY A 1 295 ? -3.962 -13.557 12.295 1.00 89.31 295 GLY A CA 1
ATOM 2334 C C . GLY A 1 295 ? -4.169 -12.129 11.804 1.00 89.31 295 GLY A C 1
ATOM 2335 O O . GLY A 1 295 ? -3.898 -11.159 12.515 1.00 89.31 295 GLY A O 1
ATOM 2336 N N . PHE A 1 296 ? -4.618 -12.006 10.555 1.00 92.12 296 PHE A N 1
ATOM 2337 C CA . PHE A 1 296 ? -4.733 -10.732 9.850 1.00 92.12 296 PHE A CA 1
ATOM 2338 C C . PHE A 1 296 ? -6.050 -10.635 9.081 1.00 92.12 296 PHE A C 1
ATOM 2340 O O . PHE A 1 296 ? -6.524 -11.618 8.514 1.00 92.12 296 PHE A O 1
ATOM 2347 N N . ILE A 1 297 ? -6.609 -9.430 9.017 1.00 93.69 297 ILE A N 1
ATOM 2348 C CA . ILE A 1 297 ? -7.747 -9.081 8.164 1.00 93.69 297 ILE A CA 1
ATOM 2349 C C . ILE A 1 297 ? -7.293 -7.964 7.233 1.00 93.69 297 ILE A C 1
ATOM 2351 O O . ILE A 1 297 ? -6.678 -7.001 7.682 1.00 93.69 297 ILE A O 1
ATOM 2355 N N . LEU A 1 298 ? -7.612 -8.078 5.948 1.00 95.12 298 LEU A N 1
ATOM 2356 C CA . LEU A 1 298 ? -7.358 -7.034 4.963 1.00 95.12 298 LEU A CA 1
ATOM 2357 C C . LEU A 1 298 ? -8.706 -6.501 4.461 1.00 95.12 298 LEU A C 1
ATOM 2359 O O . LEU A 1 298 ? -9.530 -7.270 3.967 1.00 95.12 298 LEU A O 1
ATOM 2363 N N . LEU A 1 299 ? -8.946 -5.208 4.666 1.00 95.12 299 LEU A N 1
ATOM 2364 C CA . LEU A 1 299 ? -10.142 -4.482 4.243 1.00 95.12 299 LEU A CA 1
ATOM 2365 C C . LEU A 1 299 ? -9.782 -3.638 3.026 1.00 95.12 299 LEU A C 1
ATOM 2367 O O . LEU A 1 299 ? -8.907 -2.776 3.128 1.00 95.12 299 LEU A O 1
ATOM 2371 N N . ASP A 1 300 ? -10.456 -3.896 1.907 1.00 93.62 300 ASP A N 1
ATOM 2372 C CA . ASP A 1 300 ? -10.029 -3.495 0.564 1.00 93.62 300 ASP A CA 1
ATOM 2373 C C . ASP A 1 300 ? -8.613 -3.976 0.197 1.00 93.62 300 ASP A C 1
ATOM 2375 O O . ASP A 1 300 ? -7.744 -4.209 1.038 1.00 93.62 300 ASP A O 1
ATOM 2379 N N . VAL A 1 301 ? -8.383 -4.184 -1.100 1.00 93.38 301 VAL A N 1
ATOM 2380 C CA . VAL A 1 301 ? -7.087 -4.650 -1.612 1.00 93.38 301 VAL A CA 1
ATOM 2381 C C . VAL A 1 301 ? -6.811 -4.022 -2.976 1.00 93.38 301 VAL A C 1
ATOM 2383 O O . VAL A 1 301 ? -6.763 -4.707 -4.004 1.00 93.38 301 VAL A O 1
ATOM 2386 N N . GLY A 1 302 ? -6.681 -2.694 -2.992 1.00 91.19 302 GLY A N 1
ATOM 2387 C CA . GLY A 1 302 ? -6.372 -1.932 -4.197 1.00 91.19 302 GLY A CA 1
ATOM 2388 C C . GLY A 1 302 ? -4.997 -2.259 -4.802 1.00 91.19 302 GLY A C 1
ATOM 2389 O O . GLY A 1 302 ? -4.171 -2.971 -4.216 1.00 91.19 302 GLY A O 1
ATOM 2390 N N . GLU A 1 303 ? -4.742 -1.753 -6.008 1.00 90.31 303 GLU A N 1
ATOM 2391 C CA . GLU A 1 303 ? -3.439 -1.857 -6.672 1.00 90.31 303 GLU A CA 1
ATOM 2392 C C . GLU A 1 303 ? -2.284 -1.407 -5.755 1.00 90.31 303 GLU A C 1
ATOM 2394 O O . GLU A 1 303 ? -2.409 -0.503 -4.934 1.00 90.31 303 GLU A O 1
ATOM 2399 N N . GLY A 1 304 ? -1.147 -2.098 -5.841 1.00 88.69 304 GLY A N 1
ATOM 2400 C CA . GLY A 1 304 ? 0.031 -1.767 -5.040 1.00 88.69 304 GLY A CA 1
ATOM 2401 C C . GLY A 1 304 ? -0.025 -2.188 -3.566 1.00 88.69 304 GLY A C 1
ATOM 2402 O O . GLY A 1 304 ? 0.994 -2.054 -2.899 1.00 88.69 304 GLY A O 1
ATOM 2403 N N . THR A 1 305 ? -1.124 -2.770 -3.057 1.00 93.50 305 THR A N 1
ATOM 2404 C CA . THR A 1 305 ? -1.241 -3.194 -1.638 1.00 93.50 305 THR A CA 1
ATOM 2405 C C . THR A 1 305 ? -0.072 -4.067 -1.167 1.00 93.50 305 THR A C 1
ATOM 2407 O O . THR A 1 305 ? 0.516 -3.803 -0.120 1.00 93.50 305 THR A O 1
ATOM 2410 N N . LEU A 1 306 ? 0.315 -5.081 -1.952 1.00 91.12 306 LEU A N 1
ATOM 2411 C CA . LEU A 1 306 ? 1.465 -5.934 -1.624 1.00 91.12 306 LEU A CA 1
ATOM 2412 C C . LEU A 1 306 ? 2.778 -5.130 -1.592 1.00 91.12 306 LEU A C 1
ATOM 2414 O O . LEU A 1 306 ? 3.624 -5.361 -0.735 1.00 91.12 306 LEU A O 1
ATOM 2418 N N . GLY A 1 307 ? 2.927 -4.153 -2.490 1.00 89.88 307 GLY A N 1
ATOM 2419 C CA . GLY A 1 307 ? 4.047 -3.214 -2.487 1.00 89.88 307 GLY A CA 1
ATOM 2420 C C . GLY A 1 307 ? 4.069 -2.362 -1.218 1.00 89.88 307 GLY A C 1
ATOM 2421 O O . GLY A 1 307 ? 5.105 -2.299 -0.562 1.00 89.88 307 GLY A O 1
ATOM 2422 N N . SER A 1 308 ? 2.930 -1.784 -0.819 1.00 92.62 308 SER A N 1
ATOM 2423 C CA . SER A 1 308 ? 2.789 -1.048 0.445 1.00 92.62 308 SER A CA 1
ATOM 2424 C C . SER A 1 308 ? 3.158 -1.916 1.653 1.00 92.62 308 SER A C 1
ATOM 2426 O O . SER A 1 308 ? 3.872 -1.448 2.536 1.00 92.62 308 SER A O 1
ATOM 2428 N N . MET A 1 309 ? 2.754 -3.194 1.683 1.00 93.25 309 MET A N 1
ATOM 2429 C CA . MET A 1 309 ? 3.156 -4.128 2.745 1.00 93.25 309 MET A CA 1
ATOM 2430 C C . MET A 1 309 ? 4.673 -4.337 2.778 1.00 93.25 309 MET A C 1
ATOM 2432 O O . MET A 1 309 ? 5.264 -4.235 3.849 1.00 93.25 309 MET A O 1
ATOM 2436 N N . SER A 1 310 ? 5.314 -4.567 1.628 1.00 90.50 310 SER A N 1
ATOM 2437 C CA . SER A 1 310 ? 6.778 -4.709 1.535 1.00 90.50 310 SER A CA 1
ATOM 2438 C C . SER A 1 310 ? 7.510 -3.444 1.988 1.00 90.50 310 SER A C 1
ATOM 2440 O O . SER A 1 310 ? 8.541 -3.503 2.652 1.00 90.50 310 SER A O 1
ATOM 2442 N N . ARG A 1 311 ? 6.969 -2.266 1.664 1.00 92.31 311 ARG A N 1
ATOM 2443 C CA . ARG A 1 311 ? 7.518 -0.992 2.137 1.00 92.31 311 ARG A CA 1
ATOM 2444 C C . ARG A 1 311 ? 7.313 -0.800 3.642 1.00 92.31 311 ARG A C 1
ATOM 2446 O O . ARG A 1 311 ? 8.164 -0.204 4.282 1.00 92.31 311 ARG A O 1
ATOM 2453 N N . HIS A 1 312 ? 6.236 -1.317 4.225 1.00 92.88 312 HIS A N 1
ATOM 2454 C CA . HIS A 1 312 ? 5.948 -1.152 5.655 1.00 92.88 312 HIS A CA 1
ATOM 2455 C C . HIS A 1 312 ? 6.686 -2.145 6.560 1.00 92.88 312 HIS A C 1
ATOM 2457 O O . HIS A 1 312 ? 7.191 -1.777 7.620 1.00 92.88 312 HIS A O 1
ATOM 2463 N N . PHE A 1 313 ? 6.726 -3.418 6.166 1.00 89.88 313 PHE A N 1
ATOM 2464 C CA . PHE A 1 313 ? 7.253 -4.513 6.989 1.00 89.88 313 PHE A CA 1
ATOM 2465 C C . PHE A 1 313 ? 8.680 -4.930 6.621 1.00 89.88 313 PHE A C 1
ATOM 2467 O O . PHE A 1 313 ? 9.284 -5.710 7.356 1.00 89.88 313 PHE A O 1
ATOM 2474 N N . GLY A 1 314 ? 9.224 -4.397 5.527 1.00 85.25 314 GLY A N 1
ATOM 2475 C CA . GLY A 1 314 ? 10.514 -4.798 4.983 1.00 85.25 314 GLY A CA 1
ATOM 2476 C C . GLY A 1 314 ? 10.382 -5.752 3.792 1.00 85.25 314 GLY A C 1
ATOM 2477 O O . GLY A 1 314 ? 9.278 -6.169 3.426 1.00 85.25 314 GLY A O 1
ATOM 2478 N N . PRO A 1 315 ? 11.513 -6.081 3.153 1.00 69.81 315 PRO A N 1
ATOM 2479 C CA . PRO A 1 315 ? 11.517 -6.871 1.938 1.00 69.81 315 PRO A CA 1
ATOM 2480 C C . PRO A 1 315 ? 11.028 -8.285 2.250 1.00 69.81 315 PRO A C 1
ATOM 2482 O O . PRO A 1 315 ? 11.432 -8.898 3.238 1.00 69.81 315 PRO A O 1
ATOM 2485 N N . TYR A 1 316 ? 10.192 -8.819 1.367 1.00 61.84 316 TYR A N 1
ATOM 2486 C CA . TYR A 1 316 ? 9.919 -10.249 1.311 1.00 61.84 316 TYR A CA 1
ATOM 2487 C C . TYR A 1 316 ? 10.804 -10.878 0.235 1.00 61.84 316 TYR A C 1
ATOM 2489 O O . TYR A 1 316 ? 11.118 -10.234 -0.770 1.00 61.84 316 TYR A O 1
ATOM 2497 N N . ASP A 1 317 ? 11.159 -12.150 0.405 1.00 46.16 317 ASP A N 1
ATOM 2498 C CA . ASP A 1 317 ? 11.803 -12.921 -0.653 1.00 46.16 317 ASP A CA 1
ATOM 2499 C C . ASP A 1 317 ? 10.835 -13.030 -1.846 1.00 46.16 317 ASP A C 1
ATOM 2501 O O . ASP A 1 317 ? 9.863 -13.786 -1.809 1.00 46.16 317 ASP A O 1
ATOM 2505 N N . GLN A 1 318 ? 11.124 -12.273 -2.909 1.00 46.94 318 GLN A N 1
ATOM 2506 C CA . GLN A 1 318 ? 10.507 -12.291 -4.250 1.00 46.94 318 GLN A CA 1
ATOM 2507 C C . GLN A 1 318 ? 9.193 -11.496 -4.424 1.00 46.94 318 GLN A C 1
ATOM 2509 O O . GLN A 1 318 ? 8.107 -11.993 -4.098 1.00 46.94 318 GLN A O 1
ATOM 2514 N N . PRO A 1 319 ? 9.267 -10.271 -4.980 1.00 47.22 319 PRO A N 1
ATOM 2515 C CA . PRO A 1 319 ? 8.136 -9.561 -5.567 1.00 47.22 319 PRO A CA 1
ATOM 2516 C C . PRO A 1 319 ? 7.947 -9.935 -7.051 1.00 47.22 319 PRO A C 1
ATOM 2518 O O . PRO A 1 319 ? 8.832 -9.762 -7.878 1.00 47.22 319 PRO A O 1
ATOM 2521 N N . HIS A 1 320 ? 6.756 -10.405 -7.416 1.00 41.69 320 HIS A N 1
ATOM 2522 C CA . HIS A 1 320 ? 6.334 -10.524 -8.818 1.00 41.69 320 HIS A CA 1
ATOM 2523 C C . HIS A 1 320 ? 5.621 -9.219 -9.249 1.00 41.69 320 HIS A C 1
ATOM 2525 O O . HIS A 1 320 ? 5.144 -8.508 -8.368 1.00 41.69 320 HIS A O 1
ATOM 2531 N N . ASP A 1 321 ? 5.440 -8.915 -10.554 1.00 36.97 321 ASP A N 1
ATOM 2532 C CA . ASP A 1 321 ? 4.806 -7.667 -11.102 1.00 36.97 321 ASP A CA 1
ATOM 2533 C C . ASP A 1 321 ? 3.540 -7.910 -11.969 1.00 36.97 321 ASP A C 1
ATOM 2535 O O . ASP A 1 321 ? 3.644 -8.674 -12.917 1.00 36.97 321 ASP A O 1
ATOM 2539 N N . HIS A 1 322 ? 2.347 -7.398 -11.585 1.00 44.94 322 HIS A N 1
ATOM 2540 C CA . HIS A 1 322 ? 1.038 -7.360 -12.299 1.00 44.94 322 HIS A CA 1
ATOM 2541 C C . HIS A 1 322 ? 0.022 -6.528 -11.471 1.00 44.94 322 HIS A C 1
ATOM 2543 O O . HIS A 1 322 ? 0.095 -6.475 -10.242 1.00 44.94 322 HIS A O 1
ATOM 2549 N N . HIS A 1 323 ? -0.963 -5.941 -12.160 1.00 50.62 323 HIS A N 1
ATOM 2550 C CA . HIS A 1 323 ? -1.749 -4.750 -11.780 1.00 50.62 323 HIS A CA 1
ATOM 2551 C C . HIS A 1 323 ? -2.932 -4.934 -10.804 1.00 50.62 323 HIS A C 1
ATOM 2553 O O . HIS A 1 323 ? -3.764 -4.043 -10.675 1.00 50.62 323 HIS A O 1
ATOM 2559 N N . LEU A 1 324 ? -3.079 -6.081 -10.132 1.00 66.94 324 LEU A N 1
ATOM 2560 C CA . LEU A 1 324 ? -4.295 -6.376 -9.352 1.00 66.94 324 LEU A CA 1
ATOM 2561 C C . LEU A 1 324 ? -3.962 -6.735 -7.904 1.00 66.94 324 LEU A C 1
ATOM 2563 O O . LEU A 1 324 ? -3.417 -7.804 -7.633 1.00 66.94 324 LEU A O 1
ATOM 2567 N N . GLY A 1 325 ? -4.323 -5.849 -6.970 1.00 83.25 325 GLY A N 1
ATOM 2568 C CA . GLY A 1 325 ? -3.971 -5.960 -5.550 1.00 83.25 325 GLY A CA 1
ATOM 2569 C C . GLY A 1 325 ? -4.332 -7.308 -4.926 1.00 83.25 325 GLY A C 1
ATOM 2570 O O . GLY A 1 325 ? -3.444 -8.027 -4.466 1.00 83.25 325 GLY A O 1
ATOM 2571 N N . ILE A 1 326 ? -5.617 -7.687 -4.963 1.00 89.25 326 ILE A N 1
ATOM 2572 C CA . ILE A 1 326 ? -6.103 -8.941 -4.359 1.00 89.25 326 ILE A CA 1
ATOM 2573 C C . ILE A 1 326 ? -5.433 -10.190 -4.941 1.00 89.25 326 ILE A C 1
ATOM 2575 O O . ILE A 1 326 ? -5.023 -11.068 -4.187 1.00 89.25 326 ILE A O 1
ATOM 2579 N N . VAL A 1 327 ? -5.250 -10.250 -6.263 1.00 89.44 327 VAL A N 1
ATOM 2580 C CA . VAL A 1 327 ? -4.588 -11.378 -6.938 1.00 89.44 327 VAL A CA 1
ATOM 2581 C C . VAL A 1 327 ? -3.170 -11.548 -6.409 1.00 89.44 327 VAL A C 1
ATOM 2583 O O . VAL A 1 327 ? -2.745 -12.663 -6.124 1.00 89.44 327 VAL A O 1
ATOM 2586 N N . ARG A 1 328 ? -2.435 -10.446 -6.225 1.00 86.69 328 ARG A N 1
ATOM 2587 C CA . ARG A 1 328 ? -1.054 -10.496 -5.735 1.00 86.69 328 ARG A CA 1
ATOM 2588 C C . ARG A 1 328 ? -0.936 -10.924 -4.293 1.00 86.69 328 ARG A C 1
ATOM 2590 O O . ARG A 1 328 ? -0.048 -11.714 -3.982 1.00 86.69 328 ARG A O 1
ATOM 2597 N N . VAL A 1 329 ? -1.849 -10.468 -3.447 1.00 89.50 329 VAL A N 1
ATOM 2598 C CA . VAL A 1 329 ? -1.916 -10.934 -2.064 1.00 89.50 329 VAL A CA 1
ATOM 2599 C C . VAL A 1 329 ? -2.230 -12.434 -2.015 1.00 89.50 329 VAL A C 1
ATOM 2601 O O . VAL A 1 329 ? -1.517 -13.163 -1.332 1.00 89.50 329 VAL A O 1
ATOM 2604 N N . LEU A 1 330 ? -3.220 -12.914 -2.779 1.00 89.56 330 LEU A N 1
ATOM 2605 C CA . LEU A 1 330 ? -3.601 -14.334 -2.810 1.00 89.56 330 LEU A CA 1
ATOM 2606 C C . LEU A 1 330 ? -2.473 -15.234 -3.328 1.00 89.56 330 LEU A C 1
ATOM 2608 O O . LEU A 1 330 ? -2.111 -16.203 -2.663 1.00 89.56 330 LEU A O 1
ATOM 2612 N N . LYS A 1 331 ? -1.853 -14.872 -4.457 1.00 87.75 331 LYS A N 1
ATOM 2613 C CA . LYS A 1 331 ? -0.702 -15.604 -5.003 1.00 87.75 331 LYS A CA 1
ATOM 2614 C C . LYS A 1 331 ? 0.443 -15.684 -4.010 1.00 87.75 331 LYS A C 1
ATOM 2616 O O . LYS A 1 331 ? 0.940 -16.773 -3.744 1.00 87.75 331 LYS A O 1
ATOM 2621 N N . LYS A 1 332 ? 0.829 -14.546 -3.423 1.00 86.38 332 LYS A N 1
ATOM 2622 C CA . LYS A 1 332 ? 1.945 -14.520 -2.478 1.00 86.38 332 LYS A CA 1
ATOM 2623 C C . LYS A 1 332 ? 1.630 -15.321 -1.219 1.00 86.38 332 LYS A C 1
ATOM 2625 O O . LYS A 1 332 ? 2.491 -16.034 -0.709 1.00 86.38 332 LYS A O 1
ATOM 2630 N N . TRP A 1 333 ? 0.391 -15.240 -0.737 1.00 87.81 333 TRP A N 1
ATOM 2631 C CA . TRP A 1 333 ? -0.075 -16.060 0.373 1.00 87.81 333 TRP A CA 1
ATOM 2632 C C . TRP A 1 333 ? 0.042 -17.556 0.042 1.00 87.81 333 TRP A C 1
ATOM 2634 O O . TRP A 1 333 ? 0.610 -18.299 0.839 1.00 87.81 333 TRP A O 1
ATOM 2644 N N . ASN A 1 334 ? -0.403 -17.979 -1.145 1.00 86.50 334 ASN A N 1
ATOM 2645 C CA . ASN A 1 334 ? -0.321 -19.369 -1.597 1.00 86.50 334 ASN A CA 1
ATOM 2646 C C . ASN A 1 334 ? 1.129 -19.853 -1.760 1.00 86.50 334 ASN A C 1
ATOM 2648 O O . ASN A 1 334 ? 1.460 -20.962 -1.355 1.00 86.50 334 ASN A O 1
ATOM 2652 N N . GLU A 1 335 ? 2.013 -19.016 -2.307 1.00 86.25 335 GLU A N 1
ATOM 2653 C CA . GLU A 1 335 ? 3.445 -19.312 -2.437 1.00 86.25 335 GLU A CA 1
ATOM 2654 C C . GLU A 1 335 ? 4.099 -19.588 -1.077 1.00 86.25 335 GLU A C 1
ATOM 2656 O O . GLU A 1 335 ? 4.813 -20.579 -0.929 1.00 86.25 335 GLU A O 1
ATOM 2661 N N . ILE A 1 336 ? 3.834 -18.735 -0.080 1.00 85.12 336 ILE A N 1
ATOM 2662 C CA . ILE A 1 336 ? 4.416 -18.844 1.268 1.00 85.12 336 ILE A CA 1
ATOM 2663 C C . ILE A 1 336 ? 3.864 -20.061 2.026 1.00 85.12 336 ILE A C 1
ATOM 2665 O O . ILE A 1 336 ? 4.586 -20.674 2.808 1.00 85.12 336 ILE A O 1
ATOM 2669 N N . HIS A 1 337 ? 2.602 -20.426 1.793 1.00 83.19 337 HIS A N 1
ATOM 2670 C CA . HIS A 1 337 ? 1.931 -21.530 2.488 1.00 83.19 337 HIS A CA 1
ATOM 2671 C C . HIS A 1 337 ? 1.897 -22.829 1.675 1.00 83.19 337 HIS A C 1
ATOM 2673 O O . HIS A 1 337 ? 1.187 -23.775 2.027 1.00 83.19 337 HIS A O 1
ATOM 2679 N N . LYS A 1 338 ? 2.670 -22.910 0.590 1.00 83.12 338 LYS A N 1
ATOM 2680 C CA . LYS A 1 338 ? 2.737 -24.106 -0.245 1.00 83.12 338 LYS A CA 1
ATOM 2681 C C . LYS A 1 338 ? 3.220 -25.302 0.581 1.00 83.12 338 LYS A C 1
ATOM 2683 O O . LYS A 1 338 ? 4.330 -25.297 1.104 1.00 83.12 338 LYS A O 1
ATOM 2688 N N . GLY A 1 339 ? 2.391 -26.344 0.664 1.00 80.94 339 GLY A N 1
ATOM 2689 C CA . GLY A 1 339 ? 2.676 -27.546 1.458 1.00 80.94 339 GLY A CA 1
ATOM 2690 C C . GLY A 1 339 ? 2.308 -27.440 2.943 1.00 80.94 339 GLY A C 1
ATOM 2691 O O . GLY A 1 339 ? 2.685 -28.319 3.713 1.00 80.94 339 GLY A O 1
ATOM 2692 N N . VAL A 1 340 ? 1.585 -26.392 3.354 1.00 82.88 340 VAL A N 1
ATOM 2693 C CA . VAL A 1 340 ? 1.034 -26.254 4.708 1.00 82.88 340 VAL A CA 1
ATOM 2694 C C . VAL A 1 340 ? -0.452 -26.623 4.684 1.00 82.88 340 VAL A C 1
ATOM 2696 O O . VAL A 1 340 ? -1.292 -25.805 4.319 1.00 82.88 340 VAL A O 1
ATOM 2699 N N . ASP A 1 341 ? -0.780 -27.853 5.086 1.00 74.06 341 ASP A N 1
ATOM 2700 C CA . ASP A 1 341 ? -2.130 -28.432 4.942 1.00 74.06 341 ASP A CA 1
ATOM 2701 C C . ASP A 1 341 ? -3.240 -27.672 5.697 1.00 74.06 341 ASP A C 1
ATOM 2703 O O . ASP A 1 341 ? -4.404 -27.701 5.293 1.00 74.06 341 ASP A O 1
ATOM 2707 N N . ASP A 1 342 ? -2.894 -26.969 6.780 1.00 78.25 342 ASP A N 1
ATOM 2708 C CA . ASP A 1 342 ? -3.845 -26.230 7.621 1.00 78.25 342 ASP A CA 1
ATOM 2709 C C . ASP A 1 342 ? -3.884 -24.715 7.365 1.00 78.25 342 ASP A C 1
ATOM 2711 O O . ASP A 1 342 ? -4.665 -24.006 8.005 1.00 78.25 342 ASP A O 1
ATOM 2715 N N . ALA A 1 343 ? -3.083 -24.198 6.430 1.00 79.38 343 ALA A N 1
ATOM 2716 C CA . ALA A 1 343 ? -3.128 -22.784 6.080 1.00 79.38 343 ALA A CA 1
ATOM 2717 C C . ALA A 1 343 ? -4.429 -22.456 5.335 1.00 79.38 343 ALA A C 1
ATOM 2719 O O . ALA A 1 343 ? -4.781 -23.108 4.352 1.00 79.38 343 ALA A O 1
ATOM 2720 N N . THR A 1 344 ? -5.143 -21.416 5.774 1.00 79.50 344 THR A N 1
ATOM 2721 C CA . THR A 1 344 ? -6.384 -20.976 5.117 1.00 79.50 344 THR A CA 1
ATOM 2722 C C . THR A 1 344 ? -6.454 -19.472 4.930 1.00 79.50 344 THR A C 1
ATOM 2724 O O . THR A 1 344 ? -6.073 -18.713 5.822 1.00 79.50 344 THR A O 1
ATOM 2727 N N . ILE A 1 345 ? -7.041 -19.056 3.810 1.00 85.88 345 ILE A N 1
ATOM 2728 C CA . ILE A 1 345 ? -7.417 -17.673 3.523 1.00 85.88 345 ILE A CA 1
ATOM 2729 C C . ILE A 1 345 ? -8.896 -17.622 3.139 1.00 85.88 345 ILE A C 1
ATOM 2731 O O . ILE A 1 345 ? -9.374 -18.438 2.354 1.00 85.88 345 ILE A O 1
ATOM 2735 N N . SER A 1 346 ? -9.635 -16.674 3.717 1.00 86.12 346 SER A N 1
ATOM 2736 C CA . SER A 1 346 ? -11.052 -16.455 3.411 1.00 86.12 346 SER A CA 1
ATOM 2737 C C . SER A 1 346 ? -11.232 -15.098 2.744 1.00 86.12 346 SER A C 1
ATOM 2739 O O . SER A 1 346 ? -10.764 -14.087 3.264 1.00 86.12 346 SER A O 1
ATOM 2741 N N . VAL A 1 347 ? -11.932 -15.076 1.610 1.00 87.62 347 VAL A N 1
ATOM 2742 C CA . VAL A 1 347 ? -12.238 -13.851 0.861 1.00 87.62 347 VAL A CA 1
ATOM 2743 C C . VAL A 1 347 ? -13.727 -13.552 0.991 1.00 87.62 347 VAL A C 1
ATOM 2745 O O . VAL A 1 347 ? -14.566 -14.366 0.607 1.00 87.62 347 VAL A O 1
ATOM 2748 N N . PHE A 1 348 ? -14.050 -12.371 1.511 1.00 86.44 348 PHE A N 1
ATOM 2749 C CA . PHE A 1 348 ? -15.417 -11.867 1.615 1.00 86.44 348 PHE A CA 1
ATOM 2750 C C . PHE A 1 348 ? -15.588 -10.698 0.647 1.00 86.44 348 PHE A C 1
ATOM 2752 O O . PHE A 1 348 ? -14.814 -9.747 0.678 1.00 86.44 348 PHE A O 1
ATOM 2759 N N . GLY A 1 349 ? -16.601 -10.756 -0.213 1.00 87.12 349 GLY A N 1
ATOM 2760 C CA . GLY A 1 349 ? -16.874 -9.686 -1.165 1.00 87.12 349 GLY A CA 1
ATOM 2761 C C . GLY A 1 349 ? -18.141 -9.929 -1.983 1.00 87.12 349 GLY A C 1
ATOM 2762 O O . GLY A 1 349 ? -18.821 -10.941 -1.793 1.00 87.12 349 GLY A O 1
ATOM 2763 N N . PRO A 1 350 ? -18.481 -9.008 -2.901 1.00 85.75 350 PRO A N 1
ATOM 2764 C CA . PRO A 1 350 ? -19.628 -9.166 -3.787 1.00 85.75 350 PRO A CA 1
ATOM 2765 C C . PRO A 1 350 ? -19.534 -10.456 -4.610 1.00 85.75 350 PRO A C 1
ATOM 2767 O O . PRO A 1 350 ? -18.452 -10.842 -5.045 1.00 85.75 350 PRO A O 1
ATOM 2770 N N . SER A 1 351 ? -20.668 -11.084 -4.929 1.00 81.69 351 SER A N 1
ATOM 2771 C CA . SER A 1 351 ? -20.705 -12.345 -5.698 1.00 81.69 351 SER A CA 1
ATOM 2772 C C . SER A 1 351 ? -19.986 -12.277 -7.055 1.00 81.69 351 SER A C 1
ATOM 2774 O O . SER A 1 351 ? -19.464 -13.278 -7.541 1.00 81.69 351 SER A O 1
ATOM 2776 N N . ARG A 1 352 ? -19.906 -11.085 -7.662 1.00 83.81 352 ARG A N 1
ATOM 2777 C CA . ARG A 1 352 ? -19.142 -10.848 -8.898 1.00 83.81 352 ARG A CA 1
ATOM 2778 C C . ARG A 1 352 ? -17.634 -11.038 -8.719 1.00 83.81 352 ARG A C 1
ATOM 2780 O O . ARG A 1 352 ? -16.992 -11.503 -9.654 1.00 83.81 352 ARG A O 1
ATOM 2787 N N . LEU A 1 353 ? -17.090 -10.719 -7.542 1.00 86.69 353 LEU A N 1
ATOM 2788 C CA . LEU A 1 353 ? -15.673 -10.911 -7.239 1.00 86.69 353 LEU A CA 1
ATOM 2789 C C . LEU A 1 353 ? -15.313 -12.397 -7.261 1.00 86.69 353 LEU A C 1
ATOM 2791 O O . LEU A 1 353 ? -14.311 -12.758 -7.861 1.00 86.69 353 LEU A O 1
ATOM 2795 N N . GLN A 1 354 ? -16.156 -13.258 -6.683 1.00 85.00 354 GLN A N 1
ATOM 2796 C CA . GLN A 1 354 ? -15.933 -14.705 -6.710 1.00 85.00 354 GLN A CA 1
ATOM 2797 C C . GLN A 1 354 ? -15.845 -15.226 -8.147 1.00 85.00 354 GLN A C 1
ATOM 2799 O O . GLN A 1 354 ? -14.874 -15.883 -8.501 1.00 85.00 354 GLN A O 1
ATOM 2804 N N . LYS A 1 355 ? -16.806 -14.856 -9.003 1.00 84.06 355 LYS A N 1
ATOM 2805 C CA . LYS A 1 355 ? -16.793 -15.263 -10.413 1.00 84.06 355 LYS A CA 1
ATOM 2806 C C . LYS A 1 355 ? -15.533 -14.795 -11.141 1.00 84.06 355 LYS A C 1
ATOM 2808 O O . LYS A 1 355 ? -14.973 -15.549 -11.927 1.00 84.06 355 LYS A O 1
ATOM 2813 N N . TRP A 1 356 ? -15.097 -13.565 -10.879 1.00 87.50 356 TRP A N 1
ATOM 2814 C CA . TRP A 1 356 ? -13.876 -13.022 -11.465 1.00 87.50 356 TRP A CA 1
ATOM 2815 C C . TRP A 1 356 ? -12.619 -13.749 -10.968 1.00 87.50 356 TRP A C 1
ATOM 2817 O O . TRP A 1 356 ? -11.771 -14.094 -11.782 1.00 87.50 356 TRP A O 1
ATOM 2827 N N . LEU A 1 357 ? -12.517 -14.047 -9.667 1.00 87.25 357 LEU A N 1
ATOM 2828 C CA . LEU A 1 357 ? -11.410 -14.830 -9.104 1.00 87.25 357 LEU A CA 1
ATOM 2829 C C . LEU A 1 357 ? -11.388 -16.258 -9.665 1.00 87.25 357 LEU A C 1
ATOM 2831 O O . LEU A 1 357 ? -10.316 -16.758 -9.988 1.00 87.25 357 LEU A O 1
ATOM 2835 N N . ASP A 1 358 ? -12.550 -16.892 -9.838 1.00 84.38 358 ASP A N 1
ATOM 2836 C CA . ASP A 1 358 ? -12.673 -18.227 -10.437 1.00 84.38 358 ASP A CA 1
ATOM 2837 C C . ASP A 1 358 ? -12.260 -18.243 -11.918 1.00 84.38 358 ASP A C 1
ATOM 2839 O O . ASP A 1 358 ? -11.734 -19.243 -12.401 1.00 84.38 358 ASP A O 1
ATOM 2843 N N . GLU A 1 359 ? -12.541 -17.167 -12.658 1.00 86.19 359 GLU A N 1
ATOM 2844 C CA . GLU A 1 359 ? -12.122 -16.997 -14.057 1.00 86.19 359 GLU A CA 1
ATOM 2845 C C . GLU A 1 359 ? -10.627 -16.667 -14.156 1.00 86.19 359 GLU A C 1
ATOM 2847 O O . GLU A 1 359 ? -9.936 -17.225 -15.002 1.00 86.19 359 GLU A O 1
ATOM 2852 N N . TYR A 1 360 ? -10.099 -15.827 -13.262 1.00 87.31 360 TYR A N 1
ATOM 2853 C CA . TYR A 1 360 ? -8.665 -15.541 -13.186 1.00 87.31 360 TYR A CA 1
ATOM 2854 C C . TYR A 1 360 ? -7.866 -16.795 -12.809 1.00 87.31 360 TYR A C 1
ATOM 2856 O O . TYR A 1 360 ? -6.819 -17.057 -13.396 1.00 87.31 360 TYR A O 1
ATOM 2864 N N . SER A 1 361 ? -8.404 -17.614 -11.899 1.00 85.81 361 SER A N 1
ATOM 2865 C CA . SER A 1 361 ? -7.809 -18.890 -11.475 1.00 85.81 361 SER A CA 1
ATOM 2866 C C . SER A 1 361 ? -7.678 -19.913 -12.612 1.00 85.81 361 SER A C 1
ATOM 2868 O O . SER A 1 361 ? -6.863 -20.826 -12.515 1.00 85.81 361 SER A O 1
ATOM 2870 N N . ASP A 1 362 ? -8.457 -19.786 -13.698 1.00 83.62 362 ASP A N 1
ATOM 2871 C CA . ASP A 1 362 ? -8.276 -20.618 -14.900 1.00 83.62 362 ASP A CA 1
ATOM 2872 C C . ASP A 1 362 ? -7.042 -20.199 -15.728 1.00 83.62 362 ASP A C 1
ATOM 2874 O O . ASP A 1 362 ? -6.560 -20.981 -16.552 1.00 83.62 362 ASP A O 1
ATOM 2878 N N . VAL A 1 363 ? -6.563 -18.961 -15.561 1.00 83.25 363 VAL A N 1
ATOM 2879 C CA . VAL A 1 363 ? -5.405 -18.396 -16.276 1.00 83.25 363 VAL A CA 1
ATOM 2880 C C . VAL A 1 363 ? -4.135 -18.556 -15.447 1.00 83.25 363 VAL A C 1
ATOM 2882 O O . VAL A 1 363 ? -3.090 -18.935 -15.974 1.00 83.25 363 VAL A O 1
ATOM 2885 N N . GLU A 1 364 ? -4.228 -18.258 -14.155 1.00 82.88 364 GLU A N 1
ATOM 2886 C CA . GLU A 1 364 ? -3.113 -18.247 -13.221 1.00 82.88 364 GLU A CA 1
ATOM 2887 C C . GLU A 1 364 ? -3.569 -18.785 -11.863 1.00 82.88 364 GLU A C 1
ATOM 2889 O O . GLU A 1 364 ? -4.546 -18.300 -11.301 1.00 82.88 364 GLU A O 1
ATOM 2894 N N . ASP A 1 365 ? -2.856 -19.775 -11.321 1.00 81.88 365 ASP A N 1
ATOM 2895 C CA . ASP A 1 365 ? -3.186 -20.344 -10.014 1.00 81.88 365 ASP A CA 1
ATOM 2896 C C . ASP A 1 365 ? -2.907 -19.332 -8.894 1.00 81.88 365 ASP A C 1
ATOM 2898 O O . ASP A 1 365 ? -1.758 -19.017 -8.571 1.00 81.88 365 ASP A O 1
ATOM 2902 N N . ILE A 1 366 ? -3.985 -18.824 -8.299 1.00 84.19 366 ILE A N 1
ATOM 2903 C CA . ILE A 1 366 ? -3.954 -17.887 -7.173 1.00 84.19 366 ILE A CA 1
ATOM 2904 C C . ILE A 1 366 ? -4.209 -18.567 -5.820 1.00 84.19 366 ILE A C 1
ATOM 2906 O O . ILE A 1 366 ? -4.255 -17.876 -4.805 1.00 84.19 366 ILE A O 1
ATOM 2910 N N . GLY A 1 367 ? -4.366 -19.898 -5.776 1.00 73.31 367 GLY A N 1
ATOM 2911 C CA . GLY A 1 367 ? -4.454 -20.655 -4.524 1.00 73.31 367 GLY A CA 1
ATOM 2912 C C . GLY A 1 367 ? -5.744 -20.469 -3.726 1.00 73.31 367 GLY A C 1
ATOM 2913 O O . GLY A 1 367 ? -5.698 -20.266 -2.512 1.00 73.31 367 GLY A O 1
ATOM 2914 N N . CYS A 1 368 ? -6.911 -20.536 -4.373 1.00 64.12 368 CYS A N 1
ATOM 2915 C CA . CYS A 1 368 ? -8.203 -20.430 -3.689 1.00 64.12 368 CYS A CA 1
ATOM 2916 C C . CYS A 1 368 ? -8.436 -21.617 -2.729 1.00 64.12 368 CYS A C 1
ATOM 2918 O O . CYS A 1 368 ? -8.922 -22.678 -3.123 1.00 64.12 368 CYS A O 1
ATOM 2920 N N . SER A 1 369 ? -8.087 -21.440 -1.451 1.00 55.88 369 SER A N 1
ATOM 2921 C CA . SER A 1 369 ? -8.315 -22.437 -0.397 1.00 55.88 369 SER A CA 1
ATOM 2922 C C . SER A 1 369 ? -9.750 -22.401 0.148 1.00 55.88 369 SER A C 1
ATOM 2924 O O . SER A 1 369 ? -10.462 -21.400 0.042 1.00 55.88 369 SER A O 1
ATOM 2926 N N . LYS A 1 370 ? -10.190 -23.517 0.741 1.00 49.25 370 LYS A N 1
ATOM 2927 C CA . LYS A 1 370 ? -11.504 -23.624 1.388 1.00 49.25 370 LYS A CA 1
ATOM 2928 C C . LYS A 1 370 ? -11.520 -22.788 2.679 1.00 49.25 370 LYS A C 1
ATOM 2930 O O . LYS A 1 370 ? -10.558 -22.858 3.443 1.00 49.25 370 LYS A O 1
ATOM 2935 N N . PRO A 1 371 ? -12.608 -22.057 2.973 1.00 54.56 371 PRO A N 1
ATOM 2936 C CA . PRO A 1 371 ? -12.693 -21.246 4.181 1.00 54.56 371 PRO A CA 1
ATOM 2937 C C . PRO A 1 371 ? -12.653 -22.130 5.438 1.00 54.56 371 PRO A C 1
ATOM 2939 O O . PRO A 1 371 ? -13.432 -23.077 5.560 1.00 54.56 371 PRO A O 1
ATOM 2942 N N . LYS A 1 372 ? -11.790 -21.793 6.402 1.00 57.94 372 LYS A N 1
ATOM 2943 C CA . LYS A 1 372 ? -11.937 -22.194 7.809 1.00 57.94 372 LYS A CA 1
ATOM 2944 C C . LYS A 1 372 ? -12.094 -20.929 8.648 1.00 57.94 372 LYS A C 1
ATOM 2946 O O . LYS A 1 372 ? -11.348 -19.966 8.495 1.00 57.94 372 LYS A O 1
ATOM 2951 N N . ASN A 1 373 ? -13.082 -20.945 9.536 1.00 54.16 373 ASN A N 1
ATOM 2952 C CA . ASN A 1 373 ? -13.301 -19.886 10.514 1.00 54.16 373 ASN A CA 1
ATOM 2953 C C . ASN A 1 373 ? -12.560 -20.258 11.803 1.00 54.16 373 ASN A C 1
ATOM 2955 O O . ASN A 1 373 ? -13.031 -21.116 12.548 1.00 54.16 373 ASN A O 1
ATOM 2959 N N . SER A 1 374 ? -11.408 -19.642 12.072 1.00 63.31 374 SER A N 1
ATOM 2960 C CA . SER A 1 374 ? -10.705 -19.831 13.351 1.00 63.31 374 SER A CA 1
ATOM 2961 C C . SER A 1 374 ? -9.770 -18.670 13.722 1.00 63.31 374 SER A C 1
ATOM 2963 O O . SER A 1 374 ? -8.663 -18.902 14.189 1.00 63.31 374 SER A O 1
ATOM 2965 N N . MET A 1 375 ? -10.202 -17.417 13.533 1.00 74.69 375 MET A N 1
ATOM 2966 C CA . MET A 1 375 ? -9.458 -16.222 13.992 1.00 74.69 375 MET A CA 1
ATOM 2967 C C . MET A 1 375 ? -10.063 -15.583 15.256 1.00 74.69 375 MET A C 1
ATOM 2969 O O . MET A 1 375 ? -9.898 -14.390 15.474 1.00 74.69 375 MET A O 1
ATOM 2973 N N . GLY A 1 376 ? -10.841 -16.328 16.051 1.00 82.50 376 GLY A N 1
ATOM 2974 C CA . GLY A 1 376 ? -11.600 -15.760 17.182 1.00 82.50 376 GLY A CA 1
ATOM 2975 C C . GLY A 1 376 ? -12.750 -14.832 16.761 1.00 82.50 376 GLY A C 1
ATOM 2976 O O . GLY A 1 376 ? -13.349 -14.151 17.586 1.00 82.50 376 GLY A O 1
ATOM 2977 N N . ILE A 1 377 ? -13.088 -14.787 15.469 1.00 87.50 377 ILE A N 1
ATOM 2978 C CA . ILE A 1 377 ? -14.211 -13.999 14.955 1.00 87.50 377 ILE A CA 1
ATOM 2979 C C . ILE A 1 377 ? -15.519 -14.728 15.279 1.00 87.50 377 ILE A C 1
ATOM 2981 O O . ILE A 1 377 ? -15.768 -15.821 14.772 1.00 87.50 377 ILE A O 1
ATOM 2985 N N . ASN A 1 378 ? -16.369 -14.096 16.087 1.00 87.62 378 ASN A N 1
ATOM 2986 C CA . ASN A 1 378 ? -17.671 -14.634 16.478 1.00 87.62 378 ASN A CA 1
ATOM 2987 C C . ASN A 1 378 ? -18.759 -14.310 15.455 1.00 87.62 378 ASN A C 1
ATOM 2989 O O . ASN A 1 378 ? -19.676 -15.106 15.248 1.00 87.62 378 ASN A O 1
ATOM 2993 N N . LYS A 1 379 ? -18.686 -13.128 14.833 1.00 89.00 379 LYS A N 1
ATOM 2994 C CA . LYS A 1 379 ? -19.717 -12.660 13.907 1.00 89.00 379 LYS A CA 1
ATOM 2995 C C . LYS A 1 379 ? -19.125 -11.762 12.828 1.00 89.00 379 LYS A C 1
ATOM 2997 O O . LYS A 1 379 ? -18.360 -10.846 13.117 1.00 89.00 379 LYS A O 1
ATOM 3002 N N . VAL A 1 380 ? -19.539 -12.009 11.588 1.00 89.38 380 VAL A N 1
ATOM 3003 C CA . VAL A 1 380 ? -19.311 -11.130 10.437 1.00 89.38 380 VAL A CA 1
ATOM 3004 C C . VAL A 1 380 ? -20.671 -10.765 9.857 1.00 89.38 380 VAL A C 1
ATOM 3006 O O . VAL A 1 380 ? -21.492 -11.644 9.600 1.00 89.38 380 VAL A O 1
ATOM 3009 N N . GLU A 1 381 ? -20.924 -9.475 9.668 1.00 90.56 381 GLU A N 1
ATOM 3010 C CA . GLU A 1 381 ? -22.173 -8.953 9.115 1.00 90.56 381 GLU A CA 1
ATOM 3011 C C . GLU A 1 381 ? -21.861 -7.956 7.996 1.00 90.56 381 GLU A C 1
ATOM 3013 O O . GLU A 1 381 ? -21.158 -6.970 8.207 1.00 90.56 381 GLU A O 1
ATOM 3018 N N . THR A 1 382 ? -22.369 -8.216 6.791 1.00 91.25 382 THR A N 1
ATOM 3019 C CA . THR A 1 382 ? -22.271 -7.291 5.654 1.00 91.25 382 THR A CA 1
ATOM 3020 C C . THR A 1 382 ? -23.480 -6.368 5.626 1.00 91.25 382 THR A C 1
ATOM 3022 O O . THR A 1 382 ? -24.617 -6.832 5.730 1.00 91.25 382 THR A O 1
ATOM 3025 N N . VAL A 1 383 ? -23.249 -5.078 5.408 1.00 90.12 383 VAL A N 1
ATOM 3026 C CA . VAL A 1 383 ? -24.282 -4.039 5.411 1.00 90.12 383 VAL A CA 1
ATOM 3027 C C . VAL A 1 383 ? -24.375 -3.451 4.017 1.00 90.12 383 VAL A C 1
ATOM 3029 O O . VAL A 1 383 ? -23.371 -3.001 3.480 1.00 90.12 383 VAL A O 1
ATOM 3032 N N . ALA A 1 384 ? -25.559 -3.455 3.407 1.00 91.19 384 ALA A N 1
ATOM 3033 C CA . ALA A 1 384 ? -25.746 -2.753 2.141 1.00 91.19 384 ALA A CA 1
ATOM 3034 C C . ALA A 1 384 ? -25.580 -1.244 2.368 1.00 91.19 384 ALA A C 1
ATOM 3036 O O . ALA A 1 384 ? -26.190 -0.690 3.281 1.00 91.19 384 ALA A O 1
ATOM 3037 N N . VAL A 1 385 ? -24.776 -0.592 1.531 1.00 90.44 385 VA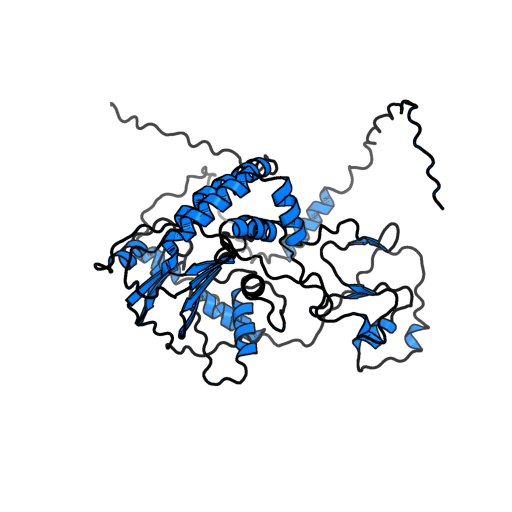L A N 1
ATOM 3038 C CA . VAL A 1 385 ? -24.463 0.835 1.675 1.00 90.44 385 VAL A CA 1
ATOM 3039 C C . VAL A 1 385 ? -24.976 1.662 0.499 1.00 90.44 385 VAL A C 1
ATOM 3041 O O . VAL A 1 385 ? -25.430 1.125 -0.514 1.00 90.44 385 VAL A O 1
ATOM 3044 N N . ILE A 1 386 ? -24.962 2.988 0.651 1.00 91.25 386 ILE A N 1
ATOM 3045 C CA . ILE A 1 386 ? -25.507 3.921 -0.340 1.00 91.25 386 ILE A CA 1
ATOM 3046 C C . ILE A 1 386 ? -24.383 4.335 -1.292 1.00 91.25 386 ILE A C 1
ATOM 3048 O O . ILE A 1 386 ? -23.757 5.383 -1.122 1.00 91.25 386 ILE A O 1
ATOM 3052 N N . HIS A 1 387 ? -24.134 3.487 -2.288 1.00 91.44 387 HIS A N 1
ATOM 3053 C CA . HIS A 1 387 ? -23.147 3.697 -3.346 1.00 91.44 387 HIS A CA 1
ATOM 3054 C C . HIS A 1 387 ? -23.567 2.932 -4.621 1.00 91.44 387 HIS A C 1
ATOM 3056 O O . HIS A 1 387 ? -24.765 2.755 -4.863 1.00 91.44 387 HIS A O 1
ATOM 3062 N N . CYS A 1 388 ? -22.624 2.506 -5.467 1.00 85.31 388 CYS A N 1
ATOM 3063 C CA . CYS A 1 388 ? -22.927 1.727 -6.660 1.00 85.31 388 CYS A CA 1
ATOM 3064 C C . CYS A 1 388 ? -23.567 0.356 -6.324 1.00 85.31 388 CYS A C 1
ATOM 3066 O O . CYS A 1 388 ? -23.552 -0.113 -5.180 1.00 85.31 388 CYS A O 1
ATOM 3068 N N . PRO A 1 389 ? -24.221 -0.303 -7.300 1.00 83.25 389 PRO A N 1
ATOM 3069 C CA . PRO A 1 389 ? -24.854 -1.594 -7.056 1.00 83.25 389 PRO A CA 1
ATOM 3070 C C . PRO A 1 389 ? -23.859 -2.639 -6.530 1.00 83.25 389 PRO A C 1
ATOM 3072 O O . PRO A 1 389 ? -22.793 -2.830 -7.105 1.00 83.25 389 PRO A O 1
ATOM 3075 N N . ASN A 1 390 ? -24.265 -3.383 -5.496 1.00 82.81 390 ASN A N 1
ATOM 3076 C CA . ASN A 1 390 ? -23.447 -4.387 -4.798 1.00 82.81 390 ASN A CA 1
ATOM 3077 C C . ASN A 1 390 ? -22.247 -3.821 -4.014 1.00 82.81 390 ASN A C 1
ATOM 3079 O O . ASN A 1 390 ? -21.261 -4.530 -3.824 1.00 82.81 390 ASN A O 1
ATOM 3083 N N . SER A 1 391 ? -22.349 -2.587 -3.517 1.00 87.06 391 SER A N 1
ATOM 3084 C CA . SER A 1 391 ? -21.452 -2.057 -2.484 1.00 87.06 391 SER A CA 1
ATOM 3085 C C . SER A 1 391 ? -21.915 -2.440 -1.081 1.00 87.06 391 SER A C 1
ATOM 3087 O O . SER A 1 391 ? -23.114 -2.416 -0.774 1.00 87.06 391 SER A O 1
ATOM 3089 N N . PHE A 1 392 ? -20.950 -2.766 -0.221 1.00 91.25 392 PHE A N 1
ATOM 3090 C CA . PHE A 1 392 ? -21.197 -3.189 1.151 1.00 91.25 392 PHE A CA 1
ATOM 3091 C C . PHE A 1 392 ? -20.172 -2.586 2.107 1.00 91.25 392 PHE A C 1
ATOM 3093 O O . PHE A 1 392 ? -18.990 -2.521 1.785 1.00 91.25 392 PHE A O 1
ATOM 3100 N N . GLY A 1 393 ? -20.630 -2.242 3.305 1.00 93.06 393 GLY A N 1
ATOM 3101 C CA . GLY A 1 393 ? -19.781 -2.169 4.484 1.00 93.06 393 GLY A CA 1
ATOM 3102 C C . GLY A 1 393 ? -19.728 -3.527 5.181 1.00 93.06 393 GLY A C 1
ATOM 3103 O O . GLY A 1 393 ? -20.528 -4.427 4.902 1.00 93.06 393 GLY A O 1
ATOM 3104 N N . ILE A 1 394 ? -18.803 -3.680 6.119 1.00 93.25 394 ILE A N 1
ATOM 3105 C CA . ILE A 1 394 ? -18.609 -4.911 6.885 1.00 93.25 394 ILE A CA 1
ATOM 3106 C C . ILE A 1 394 ? -18.427 -4.601 8.367 1.00 93.25 394 ILE A C 1
ATOM 3108 O O . ILE A 1 394 ? -17.791 -3.626 8.756 1.00 93.25 394 ILE A O 1
ATOM 3112 N N . SER A 1 395 ? -19.007 -5.453 9.198 1.00 93.00 395 SER A N 1
ATOM 3113 C CA . SER A 1 395 ? -18.924 -5.417 10.649 1.00 93.00 395 SER A CA 1
ATOM 3114 C C . SER A 1 395 ? -18.365 -6.742 11.146 1.00 93.00 395 SER A C 1
ATOM 3116 O O . SER A 1 395 ? -18.902 -7.797 10.812 1.00 93.00 395 SER A O 1
ATOM 3118 N N . ILE A 1 396 ? -17.321 -6.686 11.966 1.00 92.12 396 ILE A N 1
ATOM 3119 C CA . ILE A 1 396 ? -16.587 -7.848 12.471 1.00 92.12 396 ILE A CA 1
ATOM 3120 C C . ILE A 1 396 ? -16.558 -7.774 13.996 1.00 92.12 396 ILE A C 1
ATOM 3122 O O . ILE A 1 396 ? -16.070 -6.794 14.554 1.00 92.12 396 ILE A O 1
ATOM 3126 N N . GLU A 1 397 ? -17.083 -8.801 14.661 1.00 91.62 397 GLU A N 1
ATOM 3127 C CA . GLU A 1 397 ? -17.096 -8.938 16.122 1.00 91.62 397 GLU A CA 1
ATOM 3128 C C . GLU A 1 397 ? -16.195 -10.103 16.543 1.00 91.62 397 GLU A C 1
ATOM 3130 O O . GLU A 1 397 ? -16.326 -11.224 16.038 1.00 91.62 397 GLU A O 1
ATOM 3135 N N . HIS A 1 398 ? -15.289 -9.839 17.481 1.00 91.44 398 HIS A N 1
ATOM 3136 C CA . HIS A 1 398 ? -14.314 -10.804 17.983 1.00 91.44 398 HIS A CA 1
ATOM 3137 C C . HIS A 1 398 ? -14.705 -11.358 19.358 1.00 91.44 398 HIS A C 1
ATOM 3139 O O . HIS A 1 398 ? -15.391 -10.695 20.139 1.00 91.44 398 HIS A O 1
ATOM 3145 N N . SER A 1 399 ? -14.224 -12.559 19.680 1.00 89.88 399 SER A N 1
ATOM 3146 C CA . SER A 1 399 ? -14.442 -13.241 20.960 1.00 89.88 399 SER A CA 1
ATOM 3147 C C . SER A 1 399 ? -13.951 -12.4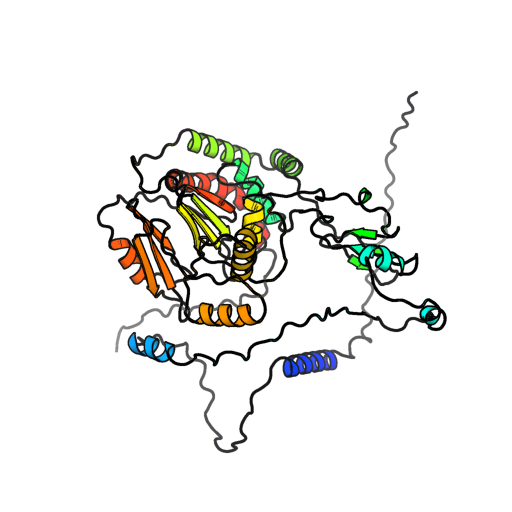55 22.166 1.00 89.88 399 SER A C 1
ATOM 3149 O O . SER A 1 399 ? -14.538 -12.555 23.239 1.00 89.88 399 SER A O 1
ATOM 3151 N N . ASP A 1 400 ? -12.939 -11.615 21.967 1.00 88.50 400 ASP A N 1
ATOM 3152 C CA . ASP A 1 400 ? -12.374 -10.766 23.021 1.00 88.50 400 ASP A CA 1
ATOM 3153 C C . ASP A 1 400 ? -13.244 -9.538 23.331 1.00 88.50 400 ASP A C 1
ATOM 3155 O O . ASP A 1 400 ? -12.893 -8.734 24.190 1.00 88.50 400 ASP A O 1
ATOM 3159 N N . GLY A 1 401 ? -14.381 -9.376 22.645 1.00 87.06 401 GLY A N 1
ATOM 3160 C CA . GLY A 1 401 ? -15.370 -8.341 22.941 1.00 87.06 401 GLY A CA 1
ATOM 3161 C C . GLY A 1 401 ? -15.133 -7.003 22.242 1.00 87.06 401 GLY A C 1
ATOM 3162 O O . GLY A 1 401 ? -15.734 -6.006 22.638 1.00 87.06 401 GLY A O 1
ATOM 3163 N N . TRP A 1 402 ? -14.278 -6.955 21.217 1.00 88.38 402 TRP A N 1
ATOM 3164 C CA . TRP A 1 402 ? -14.139 -5.789 20.341 1.00 88.38 402 TRP A CA 1
ATOM 3165 C C . TRP A 1 402 ? -14.913 -5.968 19.030 1.00 88.38 402 TRP A C 1
ATOM 3167 O O . TRP A 1 402 ? -15.189 -7.086 18.585 1.00 88.38 402 TRP A O 1
ATOM 3177 N N . LYS A 1 403 ? -15.258 -4.837 18.405 1.00 90.19 403 LYS A N 1
ATOM 3178 C CA . LYS A 1 403 ? -15.958 -4.773 17.120 1.00 90.19 403 LYS A CA 1
ATOM 3179 C C . LYS A 1 403 ? -15.322 -3.725 16.214 1.00 90.19 403 LYS A C 1
ATOM 3181 O O . LYS A 1 403 ? -15.096 -2.601 16.651 1.00 90.19 403 LYS A O 1
ATOM 3186 N N . ILE A 1 404 ? -15.100 -4.078 14.951 1.00 91.94 404 ILE A N 1
ATOM 3187 C CA . ILE A 1 404 ? -14.641 -3.159 13.903 1.00 91.94 404 ILE A CA 1
ATOM 3188 C C . ILE A 1 404 ? -15.727 -3.057 12.834 1.00 91.94 404 ILE A C 1
ATOM 3190 O O . ILE A 1 404 ? -16.287 -4.069 12.411 1.00 91.94 404 ILE A O 1
ATOM 3194 N N . VAL A 1 405 ? -16.027 -1.832 12.401 1.00 93.50 405 VAL A N 1
ATOM 3195 C CA . VAL A 1 405 ? -16.951 -1.560 11.296 1.00 93.50 405 VAL A CA 1
ATOM 3196 C C . VAL A 1 405 ? -16.212 -0.761 10.233 1.00 93.50 405 VAL A C 1
ATOM 3198 O O . VAL A 1 405 ? -15.637 0.283 10.528 1.00 93.50 405 VAL A O 1
ATOM 3201 N N . TYR A 1 406 ? -16.240 -1.261 9.005 1.00 95.25 406 TYR A N 1
ATOM 3202 C CA . TYR A 1 406 ? -15.644 -0.642 7.831 1.00 95.25 406 TYR A CA 1
ATOM 3203 C C . TYR A 1 406 ? -16.747 -0.308 6.834 1.00 95.25 406 TYR A C 1
ATOM 3205 O O . TYR A 1 406 ? -17.562 -1.165 6.491 1.00 95.25 406 TYR A O 1
ATOM 3213 N N . SER A 1 407 ? -16.820 0.949 6.405 1.00 94.12 407 SER A N 1
ATOM 3214 C CA . SER A 1 407 ? -17.944 1.440 5.605 1.00 94.12 407 SER A CA 1
ATOM 3215 C C . SER A 1 407 ? -17.879 1.020 4.140 1.00 94.12 407 SER A C 1
ATOM 3217 O O . SER A 1 407 ? -18.929 0.918 3.507 1.00 94.12 407 SER A O 1
ATOM 3219 N N . GLY A 1 408 ? -16.668 0.829 3.606 1.00 90.56 408 GLY A N 1
ATOM 3220 C CA . GLY A 1 408 ? -16.423 0.991 2.174 1.00 90.56 408 GLY A CA 1
ATOM 3221 C C . GLY A 1 408 ? -16.829 2.393 1.694 1.00 90.56 408 GLY A C 1
ATOM 3222 O O . GLY A 1 408 ? -17.084 3.295 2.503 1.00 90.56 408 GLY A O 1
ATOM 3223 N N . ASP A 1 409 ? -16.943 2.561 0.379 1.00 91.50 409 ASP A N 1
ATOM 3224 C CA . ASP A 1 409 ? -17.483 3.784 -0.212 1.00 91.50 409 ASP A CA 1
ATOM 3225 C C . ASP A 1 409 ? -18.994 3.870 0.002 1.00 91.50 409 ASP A C 1
ATOM 3227 O O . ASP A 1 409 ? -19.760 2.978 -0.379 1.00 91.50 409 ASP A O 1
ATOM 3231 N N . THR A 1 410 ? -19.440 4.966 0.617 1.00 92.00 410 THR A N 1
ATOM 3232 C CA . THR A 1 410 ? -20.858 5.209 0.880 1.00 92.00 410 THR A CA 1
ATOM 3233 C C . THR A 1 410 ? -21.159 6.677 1.149 1.00 92.00 410 THR A C 1
ATOM 3235 O O . THR A 1 410 ? -20.392 7.383 1.799 1.00 92.00 410 THR A O 1
ATOM 3238 N N . ARG A 1 411 ? -22.352 7.125 0.745 1.00 91.81 411 ARG A N 1
ATOM 3239 C CA . ARG A 1 411 ? -23.008 8.292 1.362 1.00 91.81 411 ARG A CA 1
ATOM 3240 C C . ARG A 1 411 ? -23.379 7.976 2.824 1.00 91.81 411 ARG A C 1
ATOM 3242 O O . ARG A 1 411 ? -23.423 6.794 3.177 1.00 91.81 411 ARG A O 1
ATOM 3249 N N . PRO A 1 412 ? -23.700 8.969 3.676 1.00 90.44 412 PRO A N 1
ATOM 3250 C CA . PRO A 1 412 ? -24.185 8.708 5.033 1.00 90.44 412 PRO A CA 1
ATOM 3251 C C . PRO A 1 412 ? -25.295 7.645 5.048 1.00 90.44 412 PRO A C 1
ATOM 3253 O O . PRO A 1 412 ? -26.298 7.780 4.351 1.00 90.44 412 PRO A O 1
ATOM 3256 N N . CYS A 1 413 ? -25.079 6.554 5.788 1.00 88.25 413 CYS A N 1
ATOM 3257 C CA . CYS A 1 413 ? -25.880 5.335 5.688 1.00 88.25 413 CYS A CA 1
ATOM 3258 C C . CYS A 1 413 ? -26.409 4.907 7.063 1.00 88.25 413 CYS A C 1
ATOM 3260 O O . CYS A 1 413 ? -25.659 4.421 7.909 1.00 88.25 413 CYS A O 1
ATOM 3262 N N . GLU A 1 414 ? -27.723 5.027 7.266 1.00 88.88 414 GLU A N 1
ATOM 3263 C CA . GLU A 1 414 ? -28.383 4.627 8.518 1.00 88.88 414 GLU A CA 1
ATOM 3264 C C . GLU A 1 414 ? -28.240 3.134 8.828 1.00 88.88 414 GLU A C 1
ATOM 3266 O O . GLU A 1 414 ? -28.256 2.727 9.988 1.00 88.88 414 GLU A O 1
ATOM 3271 N N . ASP A 1 415 ? -28.070 2.294 7.809 1.00 88.06 415 ASP A N 1
ATOM 3272 C CA . ASP A 1 415 ? -27.895 0.857 8.002 1.00 88.06 415 ASP A CA 1
ATOM 3273 C C . ASP A 1 415 ? -26.557 0.564 8.711 1.00 88.06 415 ASP A C 1
ATOM 3275 O O . ASP A 1 415 ? -26.524 -0.271 9.618 1.00 88.06 415 ASP A O 1
ATOM 3279 N N . LEU A 1 416 ? -25.490 1.319 8.404 1.00 88.00 416 LEU A N 1
ATOM 3280 C CA . LEU A 1 416 ? -24.225 1.263 9.153 1.00 88.00 416 LEU A CA 1
ATOM 3281 C C . LEU A 1 416 ? -24.412 1.744 10.595 1.00 88.00 416 LEU A C 1
ATOM 3283 O O . LEU A 1 416 ? -23.938 1.098 11.531 1.00 88.00 416 LEU A O 1
ATOM 3287 N N . VAL A 1 417 ? -25.159 2.835 10.789 1.00 86.56 417 VAL A N 1
ATOM 3288 C CA . VAL A 1 417 ? -25.468 3.367 12.124 1.00 86.56 417 VAL A CA 1
ATOM 3289 C C . VAL A 1 417 ? -26.203 2.326 12.974 1.00 86.56 417 VAL A C 1
ATOM 3291 O O . VAL A 1 417 ? -25.873 2.159 14.148 1.00 86.56 417 VAL A O 1
ATOM 3294 N N . ARG A 1 418 ? -27.160 1.577 12.408 1.00 85.88 418 ARG A N 1
ATOM 3295 C CA . ARG A 1 418 ? -27.885 0.515 13.131 1.00 85.88 418 ARG A CA 1
ATOM 3296 C C . ARG A 1 418 ? -26.969 -0.624 13.578 1.00 85.88 418 ARG A C 1
ATOM 3298 O O . ARG A 1 418 ? -27.093 -1.080 14.712 1.00 85.88 418 ARG A O 1
ATOM 3305 N N . VAL A 1 419 ? -26.030 -1.045 12.731 1.00 85.38 419 VAL A N 1
ATOM 3306 C CA . VAL A 1 419 ? -25.071 -2.113 13.068 1.00 85.38 419 VAL A CA 1
ATOM 3307 C C . VAL A 1 419 ? -24.098 -1.688 14.171 1.00 85.38 419 VAL A C 1
ATOM 3309 O O . VAL A 1 419 ? -23.677 -2.514 14.985 1.00 85.38 419 VAL A O 1
ATOM 3312 N N . VAL A 1 420 ? -23.794 -0.394 14.251 1.00 78.19 420 VAL A N 1
ATOM 3313 C CA . VAL A 1 420 ? -22.969 0.198 15.310 1.00 78.19 420 VAL A CA 1
ATOM 3314 C C . VAL A 1 420 ? -23.761 0.391 16.618 1.00 78.19 420 VAL A C 1
ATOM 3316 O O . VAL A 1 420 ? -23.276 0.034 17.689 1.00 78.19 420 VAL A O 1
ATOM 3319 N N . LYS A 1 421 ? -25.005 0.892 16.555 1.00 69.25 421 LYS A N 1
ATOM 3320 C CA . LYS A 1 421 ? -25.861 1.189 17.728 1.00 69.25 421 LYS A CA 1
ATOM 3321 C C . LYS A 1 421 ? -26.338 -0.040 18.510 1.00 69.25 421 LYS A C 1
ATOM 3323 O O . LYS A 1 421 ? -26.804 0.115 19.635 1.00 69.25 421 LYS A O 1
ATOM 3328 N N . GLY A 1 422 ? -26.191 -1.252 17.972 1.00 58.06 422 GLY A N 1
ATOM 3329 C CA . GLY A 1 422 ? -26.454 -2.499 18.707 1.00 58.06 422 GLY A CA 1
ATOM 3330 C C . GLY A 1 422 ? -25.552 -2.717 19.933 1.00 58.06 422 GLY A C 1
ATOM 3331 O O . GLY A 1 422 ? -25.758 -3.666 20.685 1.00 58.06 422 GLY A O 1
ATOM 3332 N N . ILE A 1 423 ? -24.565 -1.845 20.156 1.00 56.44 423 ILE A N 1
ATOM 3333 C CA . ILE A 1 423 ? -23.591 -1.955 21.233 1.00 56.44 423 ILE A CA 1
ATOM 3334 C C . ILE A 1 423 ? -23.909 -0.958 22.358 1.00 56.44 423 ILE A C 1
ATOM 3336 O O . ILE A 1 423 ? -23.330 0.117 22.466 1.00 56.44 423 ILE A O 1
ATOM 3340 N N . GLN A 1 424 ? -24.837 -1.323 23.239 1.00 45.91 424 GLN A N 1
ATOM 3341 C CA . GLN A 1 424 ? -25.304 -0.476 24.349 1.00 45.91 424 GLN A CA 1
ATOM 3342 C C . GLN A 1 424 ? -24.294 -0.290 25.507 1.00 45.91 424 GLN A C 1
ATOM 3344 O O . GLN A 1 424 ? -24.652 0.285 26.532 1.00 45.91 424 GLN A O 1
ATOM 3349 N N . LYS A 1 425 ? -23.054 -0.794 25.395 1.00 49.75 425 LYS A N 1
ATOM 3350 C CA . LYS A 1 425 ? -22.165 -1.009 26.556 1.00 49.75 425 LYS A CA 1
ATOM 3351 C C . LYS A 1 425 ? -20.771 -0.378 26.518 1.00 49.75 425 LYS A C 1
ATOM 3353 O O . LYS A 1 425 ? -20.051 -0.546 27.498 1.00 49.75 425 LYS A O 1
ATOM 3358 N N . TYR A 1 426 ? -20.384 0.356 25.473 1.00 53.22 426 TYR A N 1
ATOM 3359 C CA . TYR A 1 426 ? -19.069 1.011 25.453 1.00 53.22 426 TYR A CA 1
ATOM 3360 C C . TYR A 1 426 ? -19.199 2.527 25.461 1.00 53.22 426 TYR A C 1
ATOM 3362 O O . TYR A 1 426 ? -19.949 3.125 24.691 1.00 53.22 426 TYR A O 1
ATOM 3370 N N . GLN A 1 427 ? -18.455 3.138 26.374 1.00 49.72 427 GLN A N 1
ATOM 3371 C CA . GLN A 1 427 ? -18.303 4.575 26.495 1.00 49.72 427 GLN A CA 1
ATOM 3372 C C . GLN A 1 427 ? -17.617 5.080 25.216 1.00 49.72 427 GLN A C 1
ATOM 3374 O O . GLN A 1 427 ? -16.448 4.781 24.974 1.00 49.72 427 GLN A O 1
ATOM 3379 N N . TYR A 1 428 ? -18.361 5.792 24.366 1.00 51.28 428 TYR A N 1
ATOM 3380 C CA . TYR A 1 428 ? -17.813 6.475 23.196 1.00 51.28 428 TYR A CA 1
ATOM 3381 C C . TYR A 1 428 ? -16.852 7.565 23.673 1.00 51.28 428 TYR A C 1
ATOM 3383 O O . TYR A 1 428 ? -17.270 8.671 24.002 1.00 51.28 428 TYR A O 1
ATOM 3391 N N . LEU A 1 429 ? -15.560 7.257 23.725 1.00 54.56 429 LEU A N 1
ATOM 3392 C CA . LEU A 1 429 ? -14.528 8.285 23.758 1.00 54.56 429 LEU A CA 1
ATOM 3393 C C . LEU A 1 429 ? -14.236 8.653 22.298 1.00 54.56 429 LEU A C 1
ATOM 3395 O O . LEU A 1 429 ? -13.766 7.786 21.557 1.00 54.56 429 LEU A O 1
ATOM 3399 N N . PRO A 1 430 ? -14.535 9.881 21.836 1.00 55.00 430 PRO A N 1
ATOM 3400 C CA . PRO A 1 430 ? -14.251 10.280 20.464 1.00 55.00 430 PRO A CA 1
ATOM 3401 C C . PRO A 1 430 ? -12.733 10.368 20.258 1.00 55.00 430 PRO A C 1
ATOM 3403 O O . PRO A 1 430 ? -12.095 11.368 20.570 1.00 55.00 430 PRO A O 1
ATOM 3406 N N . ARG A 1 431 ? -12.149 9.286 19.739 1.00 76.12 431 ARG A N 1
ATOM 3407 C CA . ARG A 1 431 ? -10.739 9.168 19.344 1.00 76.12 431 ARG A CA 1
ATOM 3408 C C . ARG A 1 431 ? -10.649 9.237 17.816 1.00 76.12 431 ARG A C 1
ATOM 3410 O O . ARG A 1 431 ? -10.347 8.246 17.159 1.00 76.12 431 ARG A O 1
ATOM 3417 N N . VAL A 1 432 ? -11.040 10.380 17.248 1.00 83.88 432 VAL A N 1
ATOM 3418 C CA . VAL A 1 432 ? -11.059 10.594 15.790 1.00 83.88 432 VAL A CA 1
ATOM 3419 C C . VAL A 1 432 ? -9.645 10.890 15.298 1.00 83.88 432 VAL A C 1
ATOM 3421 O O . VAL A 1 432 ? -8.939 11.704 15.884 1.00 83.88 432 VAL A O 1
ATOM 3424 N N . GLY A 1 433 ? -9.239 10.244 14.211 1.00 86.25 433 GLY A N 1
ATOM 3425 C CA . GLY A 1 433 ? -7.944 10.458 13.577 1.00 86.25 433 GLY A CA 1
ATOM 3426 C C . GLY A 1 433 ? -8.062 10.569 12.066 1.00 86.25 433 GLY A C 1
ATOM 3427 O O . GLY A 1 433 ? -9.095 10.235 11.488 1.00 86.25 433 GLY A O 1
ATOM 3428 N N . ILE A 1 434 ? -6.983 11.026 11.437 1.00 90.81 434 ILE A N 1
ATOM 3429 C CA . ILE A 1 434 ? -6.839 11.068 9.982 1.00 90.81 434 ILE A CA 1
ATOM 3430 C C . ILE A 1 434 ? -5.860 9.964 9.594 1.00 90.81 434 ILE A C 1
ATOM 3432 O O . ILE A 1 434 ? -4.757 9.895 10.136 1.00 90.81 434 ILE A O 1
ATOM 3436 N N . SER A 1 435 ? -6.264 9.094 8.672 1.00 92.94 435 SER A N 1
ATOM 3437 C CA . SER A 1 435 ? -5.383 8.074 8.112 1.00 92.94 435 SER A CA 1
ATOM 3438 C C . SER A 1 435 ? -4.485 8.666 7.029 1.00 92.94 435 SER A C 1
ATOM 3440 O O . SER A 1 435 ? -4.950 9.408 6.158 1.00 92.94 435 SER A O 1
ATOM 3442 N N . PHE A 1 436 ? -3.224 8.256 7.051 1.00 95.69 436 PHE A N 1
ATOM 3443 C CA . PHE A 1 436 ? -2.251 8.456 5.983 1.00 95.69 436 PHE A CA 1
ATOM 3444 C C . PHE A 1 436 ? -1.818 7.083 5.482 1.00 95.69 436 PHE A C 1
ATOM 3446 O O . PHE A 1 436 ? -1.996 6.085 6.179 1.00 95.69 436 PHE A O 1
ATOM 3453 N N . ASP A 1 437 ? -1.249 7.003 4.287 1.00 96.50 437 ASP A N 1
ATOM 3454 C CA . ASP A 1 437 ? -0.626 5.754 3.855 1.00 96.50 437 ASP A C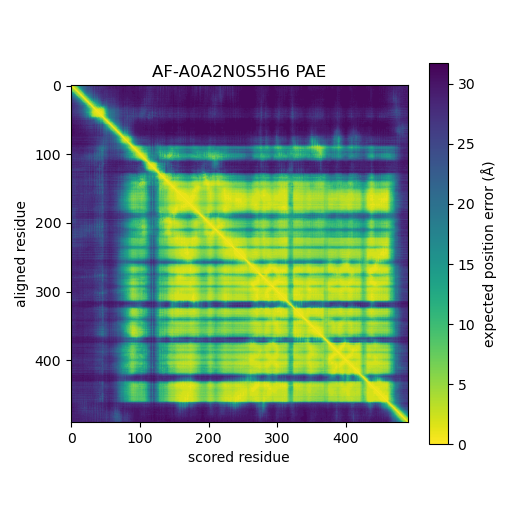A 1
ATOM 3455 C C . ASP A 1 437 ? 0.390 5.295 4.912 1.00 96.50 437 ASP A C 1
ATOM 3457 O O . ASP A 1 437 ? 1.002 6.113 5.587 1.00 96.50 437 ASP A O 1
ATOM 3461 N N . LEU A 1 438 ? 0.533 3.991 5.112 1.00 96.31 438 LEU A N 1
ATOM 3462 C CA . LEU A 1 438 ? 1.480 3.348 6.028 1.00 96.31 438 LEU A CA 1
ATOM 3463 C C . LEU A 1 438 ? 1.394 3.744 7.520 1.00 96.31 438 LEU A C 1
ATOM 3465 O O . LEU A 1 438 ? 2.174 3.212 8.312 1.00 96.31 438 LEU A O 1
ATOM 3469 N N . ILE A 1 439 ? 0.454 4.599 7.952 1.00 96.62 439 ILE A N 1
ATOM 3470 C CA . ILE A 1 439 ? 0.279 4.854 9.391 1.00 96.62 439 ILE A CA 1
ATOM 3471 C C . ILE A 1 439 ? -0.154 3.558 10.072 1.00 96.62 439 ILE A C 1
ATOM 3473 O O . ILE A 1 439 ? -1.022 2.829 9.582 1.00 96.62 439 ILE A O 1
ATOM 3477 N N . GLN A 1 440 ? 0.455 3.280 11.219 1.00 96.38 440 GLN A N 1
ATOM 3478 C CA . GLN A 1 440 ? 0.115 2.146 12.060 1.00 96.38 440 GLN A CA 1
ATOM 3479 C C . GLN A 1 440 ? -0.265 2.621 13.460 1.00 96.38 440 GLN A C 1
ATOM 3481 O O . GLN A 1 440 ? 0.453 3.409 14.064 1.00 96.38 440 GLN A O 1
ATOM 3486 N N . VAL A 1 441 ? -1.361 2.100 14.005 1.00 95.38 441 VAL A N 1
ATOM 3487 C CA . VAL A 1 441 ? -1.842 2.448 15.346 1.00 95.38 441 VAL A CA 1
ATOM 3488 C C . VAL A 1 441 ? -2.485 1.237 16.015 1.00 95.38 441 VAL A C 1
ATOM 3490 O O . VAL A 1 441 ? -3.208 0.479 15.369 1.00 95.38 441 VAL A O 1
ATOM 3493 N N . SER A 1 442 ? -2.216 1.020 17.303 1.00 94.12 442 SER A N 1
ATOM 3494 C CA . SER A 1 442 ? -2.967 0.034 18.090 1.00 94.12 442 SER A CA 1
ATOM 3495 C C . SER A 1 442 ? -4.284 0.623 18.607 1.00 94.12 442 SER A C 1
ATOM 3497 O O . SER A 1 442 ? -4.407 1.839 18.759 1.00 94.12 442 SER A O 1
ATOM 3499 N N . ILE A 1 443 ? -5.286 -0.211 18.905 1.00 91.31 443 ILE A N 1
ATOM 3500 C CA . ILE A 1 443 ? -6.570 0.273 19.452 1.00 91.31 443 ILE A CA 1
ATOM 3501 C C . ILE A 1 443 ? -6.359 1.086 20.744 1.00 91.31 443 ILE A C 1
ATOM 3503 O O . ILE A 1 443 ? -7.039 2.098 20.954 1.00 91.31 443 ILE A O 1
ATOM 3507 N N . ASP A 1 444 ? -5.402 0.694 21.593 1.00 90.06 444 ASP A N 1
ATOM 3508 C CA . ASP A 1 444 ? -5.074 1.456 22.803 1.00 90.06 444 ASP A CA 1
ATOM 3509 C C . ASP A 1 444 ? -4.550 2.855 22.489 1.00 90.06 444 ASP A C 1
ATOM 3511 O O . ASP A 1 444 ? -4.871 3.800 23.200 1.00 90.06 444 ASP A O 1
ATOM 3515 N N . GLU A 1 445 ? -3.807 3.006 21.395 1.00 92.31 445 GLU A N 1
ATOM 3516 C CA . GLU A 1 445 ? -3.104 4.231 21.013 1.00 92.31 445 GLU A CA 1
ATOM 3517 C C . GLU A 1 445 ? -3.943 5.202 20.174 1.00 92.31 445 GLU A C 1
ATOM 3519 O O . GLU A 1 445 ? -3.477 6.297 19.863 1.00 92.31 445 GLU A O 1
ATOM 3524 N N . LEU A 1 446 ? -5.207 4.885 19.867 1.00 90.69 446 LEU A N 1
ATOM 3525 C CA . LEU A 1 446 ? -6.088 5.773 19.090 1.00 90.69 446 LEU A CA 1
ATOM 3526 C C . LEU A 1 446 ? -6.233 7.185 19.694 1.00 90.69 446 LEU A C 1
ATOM 3528 O O . LEU A 1 446 ? -6.511 8.139 18.971 1.00 90.69 446 LEU A O 1
ATOM 3532 N N . TYR A 1 447 ? -6.010 7.354 21.005 1.00 89.00 447 TYR A N 1
ATOM 3533 C CA . TYR A 1 447 ? -6.020 8.673 21.658 1.00 89.00 447 TYR A CA 1
ATOM 3534 C C . TYR A 1 447 ? -4.870 9.594 21.211 1.00 89.00 447 TYR A C 1
ATOM 3536 O O . TYR A 1 447 ? -4.918 10.794 21.483 1.00 89.00 447 TYR A O 1
ATOM 3544 N N . LYS A 1 448 ? -3.828 9.054 20.564 1.00 92.12 448 LYS A N 1
ATOM 3545 C CA . LYS A 1 448 ? -2.699 9.827 20.030 1.00 92.12 448 LYS A CA 1
ATOM 3546 C C . LYS A 1 448 ? -3.067 10.546 18.728 1.00 92.12 448 LYS A C 1
ATOM 3548 O O . LYS A 1 448 ? -2.573 11.642 18.486 1.00 92.12 448 LYS A O 1
ATOM 3553 N N . LEU A 1 449 ? -3.985 9.990 17.929 1.00 92.62 449 LEU A N 1
ATOM 3554 C CA . LEU A 1 449 ? -4.297 10.506 16.589 1.00 92.62 449 LEU A CA 1
ATOM 3555 C C . LEU A 1 449 ? -4.769 11.974 16.563 1.00 92.62 449 LEU A C 1
ATOM 3557 O O . LEU A 1 449 ? -4.249 12.725 15.736 1.00 92.62 449 LEU A O 1
ATOM 3561 N N . PRO A 1 450 ? -5.673 12.438 17.454 1.00 91.38 450 PRO A N 1
ATOM 3562 C CA . PRO A 1 450 ? -6.051 13.852 17.495 1.00 91.38 450 PRO A CA 1
ATOM 3563 C C . PRO A 1 450 ? -4.873 14.801 17.760 1.00 91.38 450 PRO A C 1
ATOM 3565 O O . PRO A 1 450 ? -4.896 15.941 17.306 1.00 91.38 450 PRO A O 1
ATOM 3568 N N . LYS A 1 451 ? -3.839 14.348 18.481 1.00 92.00 451 LYS A N 1
ATOM 3569 C CA . LYS A 1 451 ? -2.683 15.177 18.870 1.00 92.00 451 LYS A CA 1
ATOM 3570 C C . LYS A 1 451 ? -1.754 15.429 17.694 1.00 92.00 451 LYS A C 1
ATOM 3572 O O . LYS A 1 451 ? -1.268 16.542 17.515 1.00 92.00 451 LYS A O 1
ATOM 3577 N N . PHE A 1 452 ? -1.595 14.428 16.828 1.00 94.62 452 PHE A N 1
ATOM 3578 C CA . PHE A 1 452 ? -0.811 14.558 15.602 1.00 94.62 452 PHE A CA 1
ATOM 3579 C C . PHE A 1 452 ? -1.341 15.664 14.681 1.00 94.62 452 PHE A C 1
ATOM 3581 O O . PHE A 1 452 ? -0.554 16.310 13.993 1.00 94.62 452 PHE A O 1
ATOM 3588 N N . VAL A 1 453 ? -2.651 15.952 14.709 1.00 93.06 453 VAL A N 1
ATOM 3589 C CA . VAL A 1 453 ? -3.287 16.980 13.862 1.00 93.06 453 VAL A CA 1
ATOM 3590 C C . VAL A 1 453 ? -2.619 18.351 14.009 1.00 93.06 453 VAL A C 1
ATOM 3592 O O . VAL A 1 453 ? -2.533 19.079 13.022 1.00 93.06 453 VAL A O 1
ATOM 3595 N N . LYS A 1 454 ? -2.113 18.705 15.201 1.00 91.62 454 LYS A N 1
ATOM 3596 C CA . LYS A 1 454 ? -1.438 19.992 15.436 1.00 91.62 454 LYS A CA 1
ATOM 3597 C C . LYS A 1 454 ? -0.203 20.152 14.543 1.00 91.62 454 LYS A C 1
ATOM 3599 O O . LYS A 1 454 ? -0.103 21.140 13.823 1.00 91.62 454 LYS A O 1
ATOM 3604 N N . ALA A 1 455 ? 0.688 19.162 14.544 1.00 94.56 455 ALA A N 1
ATOM 3605 C CA . ALA A 1 455 ? 1.893 19.173 13.719 1.00 94.56 455 ALA A CA 1
ATOM 3606 C C . ALA A 1 455 ? 1.578 18.934 12.232 1.00 94.56 455 ALA A C 1
ATOM 3608 O O . ALA A 1 455 ? 2.165 19.581 11.370 1.00 94.56 455 ALA A O 1
ATOM 3609 N N . LEU A 1 456 ? 0.601 18.072 11.921 1.00 93.69 456 LEU A N 1
ATOM 3610 C CA . LEU A 1 456 ? 0.188 17.796 10.539 1.00 93.69 456 LEU A CA 1
ATOM 3611 C C . LEU A 1 456 ? -0.369 19.040 9.829 1.00 93.69 456 LEU A C 1
ATOM 3613 O O . LEU A 1 456 ? -0.136 19.215 8.639 1.00 93.69 456 LEU A O 1
ATOM 3617 N N . LYS A 1 457 ? -1.082 19.922 10.540 1.00 92.81 457 LYS A N 1
ATOM 3618 C CA . LYS A 1 457 ? -1.568 21.184 9.961 1.00 92.81 457 LYS A CA 1
ATOM 3619 C C . LYS A 1 457 ? -0.435 22.101 9.514 1.00 92.81 457 LYS A C 1
ATOM 3621 O O . LYS A 1 457 ? -0.564 22.718 8.469 1.00 92.81 457 LYS A O 1
ATOM 3626 N N . VAL A 1 458 ? 0.645 22.177 10.292 1.00 93.06 458 VAL A N 1
ATOM 3627 C CA . VAL A 1 458 ? 1.835 22.966 9.935 1.00 93.06 458 VAL A CA 1
ATOM 3628 C C . VAL A 1 458 ? 2.574 22.298 8.780 1.00 93.06 458 VAL A C 1
ATOM 3630 O O . VAL A 1 458 ? 2.915 22.955 7.808 1.00 93.06 458 VAL A O 1
ATOM 3633 N N . LEU A 1 459 ? 2.742 20.974 8.849 1.00 92.19 459 LEU A N 1
ATOM 3634 C CA . LEU A 1 459 ? 3.430 20.190 7.825 1.00 92.19 459 LEU A CA 1
ATOM 3635 C C . LEU A 1 459 ? 2.859 20.392 6.415 1.00 92.19 459 LEU A C 1
ATOM 3637 O O . LEU A 1 459 ? 3.612 20.484 5.450 1.00 92.19 459 LEU A O 1
ATOM 3641 N N . TYR A 1 460 ? 1.532 20.423 6.308 1.00 89.88 460 TYR A N 1
ATOM 3642 C CA . TYR A 1 460 ? 0.819 20.536 5.037 1.00 89.88 460 TYR A CA 1
ATOM 3643 C C . TYR A 1 460 ? 0.251 21.941 4.793 1.00 89.88 460 TYR A C 1
ATOM 3645 O O . TYR A 1 460 ? -0.621 22.087 3.942 1.00 89.88 460 TYR A O 1
ATOM 3653 N N . ALA A 1 461 ? 0.698 22.966 5.529 1.00 85.19 461 ALA A N 1
ATOM 3654 C CA . ALA A 1 461 ? 0.237 24.339 5.318 1.00 85.19 461 ALA A CA 1
ATOM 3655 C C . ALA A 1 461 ? 0.665 24.864 3.934 1.00 85.19 461 ALA A C 1
ATOM 3657 O O . ALA A 1 461 ? -0.194 25.296 3.167 1.00 85.19 461 ALA A O 1
ATOM 3658 N N . ASP A 1 462 ? 1.949 24.714 3.589 1.00 64.62 462 ASP A N 1
ATOM 3659 C CA . ASP A 1 462 ? 2.548 25.265 2.359 1.00 64.62 462 ASP A CA 1
ATOM 3660 C C . ASP A 1 462 ? 2.346 24.367 1.124 1.00 64.62 462 ASP A C 1
ATOM 3662 O O . ASP A 1 462 ? 2.306 24.839 -0.011 1.00 64.62 462 ASP A O 1
ATOM 3666 N N . GLU A 1 463 ? 2.165 23.053 1.316 1.00 58.09 463 GLU A N 1
ATOM 3667 C CA . GLU A 1 463 ? 1.903 22.119 0.204 1.00 58.09 463 GLU A CA 1
ATOM 3668 C C . GLU A 1 463 ? 0.538 22.380 -0.473 1.00 58.09 463 GLU A C 1
ATOM 3670 O O . GLU A 1 463 ? 0.325 21.939 -1.603 1.00 58.09 463 GLU A O 1
ATOM 3675 N N . ASN A 1 464 ? -0.360 23.134 0.176 1.00 49.12 464 ASN A N 1
ATOM 3676 C CA . ASN A 1 464 ? -1.632 23.566 -0.406 1.00 49.12 464 ASN A CA 1
ATOM 3677 C C . ASN A 1 464 ? -1.489 24.736 -1.395 1.00 49.12 464 ASN A C 1
ATOM 3679 O O . ASN A 1 464 ? -2.358 24.879 -2.247 1.00 49.12 464 ASN A O 1
ATOM 3683 N N . GLU A 1 465 ? -0.422 25.543 -1.335 1.00 40.06 465 GLU A N 1
ATOM 3684 C CA . GLU A 1 465 ? -0.192 26.608 -2.329 1.00 40.06 465 GLU A CA 1
ATOM 3685 C C . GLU A 1 465 ? 0.375 26.035 -3.638 1.00 40.06 465 GLU A C 1
ATOM 3687 O O . GLU A 1 465 ? -0.041 26.427 -4.724 1.00 40.06 465 GLU A O 1
ATOM 3692 N N . ALA A 1 466 ? 1.235 25.014 -3.554 1.00 41.88 466 ALA A N 1
ATOM 3693 C CA . ALA A 1 466 ? 1.796 24.331 -4.725 1.00 41.88 466 ALA A CA 1
ATOM 3694 C C . ALA A 1 466 ? 0.786 23.433 -5.474 1.00 41.88 466 ALA A C 1
ATOM 3696 O O . ALA A 1 466 ? 1.046 23.019 -6.601 1.00 41.88 466 ALA A O 1
ATOM 3697 N N . GLY A 1 467 ? -0.352 23.100 -4.854 1.00 41.66 467 GLY A N 1
ATOM 3698 C CA . GLY A 1 467 ? -1.437 22.331 -5.476 1.00 41.66 467 GLY A CA 1
ATOM 3699 C C . GLY A 1 467 ? -2.396 23.162 -6.334 1.00 41.66 467 GLY A C 1
ATOM 3700 O O . GLY A 1 467 ? -3.303 22.588 -6.928 1.00 41.66 467 GLY A O 1
ATOM 3701 N N . ILE A 1 468 ? -2.218 24.487 -6.382 1.00 41.84 468 ILE A N 1
ATOM 3702 C CA . ILE A 1 468 ? -3.090 25.415 -7.121 1.00 41.84 468 ILE A CA 1
ATOM 3703 C C . ILE A 1 468 ? -2.535 25.716 -8.53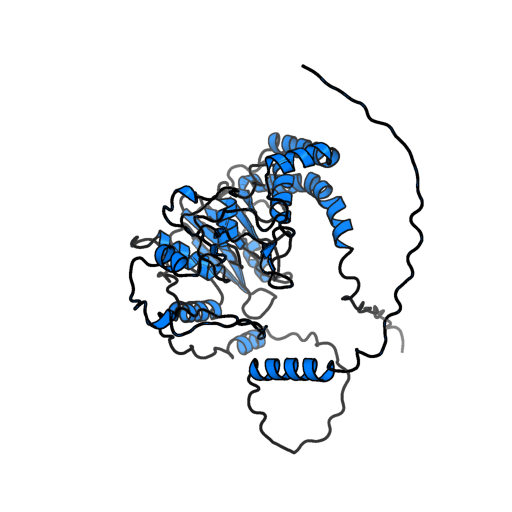0 1.00 41.84 468 ILE A C 1
ATOM 3705 O O . ILE A 1 468 ? -3.277 26.181 -9.385 1.00 41.84 468 ILE A O 1
ATOM 3709 N N . GLU A 1 469 ? -1.271 25.396 -8.834 1.00 40.06 469 GLU A N 1
ATOM 3710 C CA . GLU A 1 469 ? -0.654 25.776 -10.122 1.00 40.06 469 GLU A CA 1
ATOM 3711 C C . GLU A 1 469 ? -0.856 24.788 -11.296 1.00 40.06 469 GLU A C 1
ATOM 3713 O O . GLU A 1 469 ? -0.378 25.058 -12.396 1.00 40.06 469 GLU A O 1
ATOM 3718 N N . GLU A 1 470 ? -1.597 23.684 -11.144 1.00 46.66 470 GLU A N 1
ATOM 3719 C CA . GLU A 1 470 ? -1.856 22.744 -12.254 1.00 46.66 470 GLU A CA 1
ATOM 3720 C C . GLU A 1 470 ? -3.311 22.234 -12.279 1.00 46.66 470 GLU A C 1
ATOM 3722 O O . GLU A 1 470 ? -3.579 21.129 -11.823 1.00 46.66 470 GLU A O 1
ATOM 3727 N N . ASP A 1 471 ? -4.251 23.053 -12.781 1.00 38.88 471 ASP A N 1
ATOM 3728 C CA . ASP A 1 471 ? -5.332 22.690 -13.739 1.00 38.88 471 ASP A CA 1
ATOM 3729 C C . ASP A 1 471 ? -6.438 23.776 -13.806 1.00 38.88 471 ASP A C 1
ATOM 3731 O O . ASP A 1 471 ? -7.609 23.545 -13.506 1.00 38.88 471 ASP A O 1
ATOM 3735 N N . ASP A 1 472 ? -6.109 24.976 -14.294 1.00 34.94 472 ASP A N 1
ATOM 3736 C CA . ASP A 1 472 ? -7.099 26.043 -14.567 1.00 34.94 472 ASP A CA 1
ATOM 3737 C C . ASP A 1 472 ? -7.975 25.783 -15.820 1.00 34.94 472 ASP A C 1
ATOM 3739 O O . ASP A 1 472 ? -8.551 26.704 -16.394 1.00 34.94 472 ASP A O 1
ATOM 3743 N N . ASN A 1 473 ? -8.098 24.536 -16.292 1.00 38.38 473 ASN A N 1
ATOM 3744 C CA . ASN A 1 473 ? -8.871 24.218 -17.504 1.00 38.38 473 ASN A CA 1
ATOM 3745 C C . ASN A 1 473 ? -9.863 23.052 -17.384 1.00 38.38 473 ASN A C 1
ATOM 3747 O O . ASN A 1 473 ? -10.342 22.568 -18.413 1.00 38.38 473 ASN A O 1
ATOM 3751 N N . VAL A 1 474 ? -10.233 22.607 -16.177 1.00 39.72 474 VAL A N 1
ATOM 3752 C CA . VAL A 1 474 ? -11.291 21.585 -16.033 1.00 39.72 474 VAL A CA 1
ATOM 3753 C C . VAL A 1 474 ? -12.210 21.831 -14.833 1.00 39.72 474 VAL A C 1
ATOM 3755 O O . VAL A 1 474 ? -12.478 20.917 -14.068 1.00 39.72 474 VAL A O 1
ATOM 3758 N N . TYR A 1 475 ? -12.766 23.032 -14.689 1.00 33.25 475 TYR A N 1
ATOM 3759 C CA . TYR A 1 475 ? -14.032 23.213 -13.967 1.00 33.25 475 TYR A CA 1
ATOM 3760 C C . TYR A 1 475 ? -14.837 24.326 -14.647 1.00 33.25 475 TYR A C 1
ATOM 3762 O O . TYR A 1 475 ? -14.654 25.504 -14.362 1.00 33.25 475 TYR A O 1
ATOM 3770 N N . GLU A 1 476 ? -15.737 23.964 -15.569 1.00 31.80 476 GLU A N 1
ATOM 3771 C CA . GLU A 1 476 ? -16.887 24.831 -15.841 1.00 31.80 476 GLU A CA 1
ATOM 3772 C C . GLU A 1 476 ? -17.707 24.883 -14.545 1.00 31.80 476 GLU A C 1
ATOM 3774 O O . GLU A 1 476 ? -18.283 23.878 -14.118 1.00 31.80 476 GLU A O 1
ATOM 3779 N N . GLU A 1 477 ? -17.702 26.045 -13.894 1.00 30.27 477 GLU A N 1
ATOM 3780 C CA . GLU A 1 477 ? -18.574 26.372 -12.772 1.00 30.27 477 GLU A CA 1
ATOM 3781 C C . GLU A 1 477 ? -20.033 26.142 -13.182 1.00 30.27 477 GLU A C 1
ATOM 3783 O O . GLU A 1 477 ? -20.624 26.901 -13.952 1.00 30.27 477 GLU A O 1
ATOM 3788 N N . VAL A 1 478 ? -20.640 25.080 -12.658 1.00 29.95 478 VAL A N 1
ATOM 3789 C CA . VAL A 1 478 ? -22.093 24.935 -12.678 1.00 29.95 478 VAL A CA 1
ATOM 3790 C C . VAL A 1 478 ? -22.631 25.839 -11.577 1.00 29.95 478 VAL A C 1
ATOM 3792 O O . VAL A 1 478 ? -22.679 25.450 -10.411 1.00 29.95 478 VAL A O 1
ATOM 3795 N N . TYR A 1 479 ? -23.010 27.057 -11.958 1.00 27.03 479 TYR A N 1
ATOM 3796 C CA . TYR A 1 479 ? -23.825 27.942 -11.132 1.00 27.03 479 TYR A CA 1
ATOM 3797 C C . TYR A 1 479 ? -25.116 27.201 -10.759 1.00 27.03 479 TYR A C 1
ATOM 3799 O O . TYR A 1 479 ? -25.923 26.856 -11.625 1.00 27.03 479 TYR A O 1
ATOM 3807 N N . ILE A 1 480 ? -25.287 26.916 -9.470 1.00 30.83 480 ILE A N 1
ATOM 3808 C CA . ILE A 1 480 ? -26.575 26.529 -8.900 1.00 30.83 480 ILE A CA 1
ATOM 3809 C C . ILE A 1 480 ? -27.248 27.848 -8.529 1.00 30.83 480 ILE A C 1
ATOM 3811 O O . ILE A 1 480 ? -26.837 28.499 -7.574 1.00 30.83 480 ILE A O 1
ATOM 3815 N N . GLU A 1 481 ? -28.220 28.276 -9.332 1.00 29.52 481 GLU A N 1
ATOM 3816 C CA . GLU A 1 481 ? -29.153 29.324 -8.922 1.00 29.52 481 GLU A CA 1
ATOM 3817 C C . GLU A 1 481 ? -30.011 28.760 -7.782 1.00 29.52 481 GLU A C 1
ATOM 3819 O O . GLU A 1 481 ? -30.696 27.747 -7.948 1.00 29.52 481 GLU A O 1
ATOM 3824 N N . ASP A 1 482 ? -29.924 29.392 -6.613 1.00 30.53 482 ASP A N 1
ATOM 3825 C CA . ASP A 1 482 ? -30.854 29.181 -5.511 1.00 30.53 482 ASP A CA 1
ATOM 3826 C C . ASP A 1 482 ? -32.243 29.667 -5.965 1.00 30.53 482 ASP A C 1
ATOM 3828 O O . ASP A 1 482 ? -32.472 30.866 -6.119 1.00 30.53 482 ASP A O 1
ATOM 3832 N N . GLU A 1 483 ? -33.176 28.744 -6.221 1.00 33.94 483 GLU A N 1
ATOM 3833 C CA . GLU A 1 483 ? -34.593 29.098 -6.343 1.00 33.94 483 GLU A CA 1
ATOM 3834 C C . GLU A 1 483 ? -35.111 29.464 -4.944 1.00 33.94 483 GLU A C 1
ATOM 3836 O O . GLU A 1 483 ? -35.373 28.596 -4.108 1.00 33.94 483 GLU A O 1
ATOM 3841 N N . GLU A 1 484 ? -35.215 30.771 -4.688 1.00 31.78 484 GLU A N 1
ATOM 3842 C CA . GLU A 1 484 ? -35.974 31.326 -3.571 1.00 31.78 484 GLU A CA 1
ATOM 3843 C C . GLU A 1 484 ? -37.457 30.932 -3.691 1.00 31.78 484 GLU A C 1
ATOM 3845 O O . GLU A 1 484 ? -38.095 31.023 -4.742 1.00 31.78 484 GLU A O 1
ATOM 3850 N N . ASP A 1 485 ? -37.982 30.457 -2.567 1.00 36.28 485 ASP A N 1
ATOM 3851 C CA . ASP A 1 485 ? -39.322 29.921 -2.364 1.00 36.28 485 ASP A CA 1
ATOM 3852 C C . ASP A 1 485 ? -40.351 31.072 -2.293 1.00 36.28 485 ASP A C 1
ATOM 3854 O O . ASP A 1 485 ? -40.783 31.474 -1.214 1.00 36.28 485 ASP A O 1
ATOM 3858 N N . ASP A 1 486 ? -40.759 31.625 -3.440 1.00 32.00 486 ASP A N 1
ATOM 3859 C CA . ASP A 1 486 ? -41.858 32.601 -3.514 1.00 32.00 486 ASP A CA 1
ATOM 3860 C C . ASP A 1 486 ? -43.207 31.889 -3.720 1.00 32.00 486 ASP A C 1
ATOM 3862 O O . ASP A 1 486 ? -43.764 31.808 -4.817 1.00 32.00 486 ASP A O 1
ATOM 3866 N N . ASN A 1 487 ? -43.770 31.382 -2.620 1.00 38.12 487 ASN A N 1
ATOM 3867 C CA . ASN A 1 487 ? -45.198 31.078 -2.510 1.00 38.12 487 ASN A CA 1
ATOM 3868 C C . ASN A 1 487 ? -45.894 32.127 -1.630 1.00 38.12 487 ASN A C 1
ATOM 3870 O O . ASN A 1 487 ? -46.280 31.855 -0.494 1.00 38.12 487 ASN A O 1
ATOM 3874 N N . GLU A 1 488 ? -46.138 33.311 -2.193 1.00 33.62 488 GLU A N 1
ATOM 3875 C CA . GLU A 1 488 ? -47.202 34.204 -1.730 1.00 33.62 488 GLU A CA 1
ATOM 3876 C C . GLU A 1 488 ? -48.062 34.710 -2.904 1.00 33.62 488 GLU A C 1
ATOM 3878 O O . GLU A 1 488 ? -47.595 35.382 -3.816 1.00 33.62 488 GLU A O 1
ATOM 3883 N N . ASN A 1 489 ? -49.371 34.452 -2.792 1.00 35.41 489 ASN A N 1
ATOM 3884 C CA . ASN A 1 489 ? -50.485 35.189 -3.405 1.00 35.41 489 ASN A CA 1
ATOM 3885 C C . ASN A 1 489 ? -50.687 35.137 -4.938 1.00 35.41 489 ASN A C 1
ATOM 3887 O O . ASN A 1 489 ? -50.299 36.062 -5.652 1.00 35.41 489 ASN A O 1
ATOM 3891 N N . LYS A 1 490 ? -51.537 34.208 -5.410 1.00 33.34 490 LYS A N 1
ATOM 3892 C CA . LYS A 1 490 ? -52.934 34.480 -5.846 1.00 33.34 490 LYS A CA 1
ATOM 3893 C C . LYS A 1 490 ? -53.610 33.283 -6.506 1.00 33.34 490 LYS A C 1
ATOM 3895 O O . LYS A 1 490 ? -52.968 32.629 -7.353 1.00 33.34 490 LYS A O 1
#

Foldseek 3Di:
DDDDDDDDDDDDDDDDDDDDDDDDPPPPPPDPVVVVVVVVVVVCVVDPDPDDDDDPDDDDDDDDPDDDDDPDPDDPVNLVVVLVPDDDDFDPFDDEDPDDDDDDDDDPDDDDDDDPPVVVVPDDDDPPDDLVVQVVDPLPDAAEDEDQQQQWFFDPLQQQLLVLLLLVLLPCVFRPRFDTGPGGNDYPVVDPRHRPNYDYDDPPWDQDPPPHGDTDPPRDDDTDDSVVSVVVCVVPPPVLSVLSVVLSVVLVVDFQPDDPDQQQVWKKWFQFDDPDQDDSRTHYGWIWIQRPPQGIDIDDFAFCSVVSVCRQVHHDPDDDDDGGRVLRVLQVQCVVCPPPPPDDDDDDFFPVVVSVVVSVCSHPPSPHDDDDDGSQWPDKDWFDAADPPRDTKIWTAGNSGDIDTGGPDHDDGVRSVVVVVVCPDDDDDPLDADDGNGGMDGPRSSVSRVSSVSSVCSVCVVVVVVVPPPDPDPDPDPDDPPPDDPPDDD

Secondary structure (DSSP, 8-state):
-------------PPP----PPP-TTSSSSSHHHHHHHHHHHHHHHS----------------------------HHHHHHHTTS--PPPPPPP-------------S--S----HHHHHTT----SS-HHHHHTTS-TT--EEE--TTTS----S-HHHHHHHHHHHTT-TTTSPPPP--SS-SS-GGG-TT--SSEEE--TT-EEE-SSS-EEE-TTPPPPP-HHHHHHHHHHH-HHHHHHHHHHHHHHHH---S-SS-TTTT-EEEEEE-BSSS--SS-PBPEEEEEETTTEEEEE---TTHHHHHHHHH---S-----S-HHHHHHHHHHHHTTT-TT--------HHHHHHHHHHTTTS----PPP---SSEEEEEEEE-SSSTT-EEEEEEETTS-EEEE--S-SS-HHHHHHHHT-TT-----------TTEEEEGGGGGGHHHHHHHHHHHTTGGGTTTSSS-TTS----------------